Protein 7BVT (pdb70)

Nearest PDB structures (foldseek):
  7bvt-assembly1_A  TM=1.003E+00  e=7.929E-74  Arthrobacter globiformis
  8art-assembly2_B  TM=7.855E-01  e=9.932E-25  Streptomyces scabiei
  7x0n-assembly1_A  TM=8.125E-01  e=4.032E-22  Acetivibrio thermocellus
  6wpm-assembly1_A  TM=8.152E-01  e=4.192E-21  Synechococcus sp.
  8xbc-assembly1_A  TM=7.154E-01  e=7.744E-17  Vibrio sp. EA2

Secondary structure (DSSP, 8-state):
-PEEEEEEE---HHHHHHHHHHHHHHHHT-SSEEEEEEE--GGGHHHHHHHHHHHT---SEEEEEGGGHHHHHHHSPBPP-BTTB-HHHHHHB-HHHHHHTEETTEE--EES-BEEEEEEEEHHHHHHTT--TT----BHHHHHHHHHHHHHHHSS-SSB-----TTTSHHHHHHHHHHHHHTT--SB-TTSSSB---SHHHHHHHHHHHHHHHTTSS-TT-TTTTTTT-SSEEEEETHHHHHHHHS-SS-EEEEPPPB-TTS---EEEE-EEEEEB---HHHHHHHHHHHHHHTSHHHHHHHHHHHTPBPSBHHHHT-HHHHHHHHHH-GGGHHHHHGGGGEE-----TTHHHHHHHHHHHHHHHHTTSS-HHHHHHHHHHHHHHHHHH-

Organism: Arthrobacter globiformis (NCBI:txid1665)

Foldseek 3Di:
DADEAEEEEADDDLLVVLVVVLLVVVCVVDRHYRYHYDHDHLVCQVVVLLVCLVVVNHGQKYKHKLQCLLVSCVSFPFDALVVQFDPVLLVQFQPLQQVLCQDPNGNQKGFLFKKWKWKKFFLVLLVQLVHHSVDQAQALVSQLVSLLSSCVRPVFQAEEAQQACPPQLCSNLQSLVQQLVQLVWDQADPVNQFGGLLDVSNLVSLVSLLVSCVSVNHPHPDPCCRVQVRYTMYIDMLLVLVVQVVPNPHDMAIAQHHGHPNGHGEIEMIHIIMGGRDDPPSSNSSVSVSVSVCSDLVNQLVSCLSNVTARRGNCQLPDPVSQVSCVVPRVRSNNRSVNSNRYHYDHNHNLVSQLSSLLSVLSSCSSVVNDPSNVSSVSSRVSNNCSSNVD

Structure (mmCIF, N/CA/C/O backbone):
data_7BVT
#
_entry.id   7BVT
#
_cell.length_a   92.077
_cell.length_b   92.077
_cell.length_c   161.584
_cell.angle_alpha   90.000
_cell.angle_beta   90.000
_cell.angle_gamma   120.000
#
_symmetry.space_group_name_H-M   'P 61 2 2'
#
loop_
_entity.id
_entity.type
_entity.pdbx_description
1 polymer 'Hypothetical sugar ABC-transporter sugar binding protein'
2 branched alpha-D-glucopyranose-(1-6)-alpha-D-glucopyranose-(1-4)-alpha-D-glucopyranose
3 water water
#
loop_
_atom_site.group_PDB
_atom_site.id
_atom_site.type_symbol
_atom_site.label_atom_id
_atom_site.label_alt_id
_atom_site.label_comp_id
_atom_site.label_asym_id
_atom_site.label_entity_id
_atom_site.label_seq_id
_atom_site.pdbx_PDB_ins_code
_atom_site.Cartn_x
_atom_site.Cartn_y
_atom_site.Cartn_z
_atom_site.occupancy
_atom_site.B_iso_or_equiv
_atom_site.auth_seq_id
_atom_site.auth_comp_id
_atom_site.auth_asym_id
_atom_site.auth_atom_id
_atom_site.pdbx_PDB_model_num
ATOM 1 N N . GLY A 1 26 ? -28.797 10.928 -4.993 1.00 59.64 31 GLY A N 1
ATOM 2 C CA . GLY A 1 26 ? -28.188 12.014 -4.138 1.00 58.06 31 GLY A CA 1
ATOM 3 C C . GLY A 1 26 ? -26.699 12.191 -4.430 1.00 48.81 31 GLY A C 1
ATOM 4 O O . GLY A 1 26 ? -26.106 11.415 -5.178 1.00 50.02 31 GLY A O 1
ATOM 5 N N . PRO A 1 27 ? -26.051 13.253 -3.917 1.00 45.15 32 PRO A N 1
ATOM 6 C CA . PRO A 1 27 ? -24.642 13.519 -4.251 1.00 42.04 32 PRO A CA 1
ATOM 7 C C . PRO A 1 27 ? -23.618 12.524 -3.685 1.00 37.85 32 PRO A C 1
ATOM 8 O O . PRO A 1 27 ? -23.895 11.802 -2.748 1.00 37.82 32 PRO A O 1
ATOM 12 N N . VAL A 1 28 ? -22.425 12.493 -4.273 1.00 31.19 33 VAL A N 1
ATOM 13 C 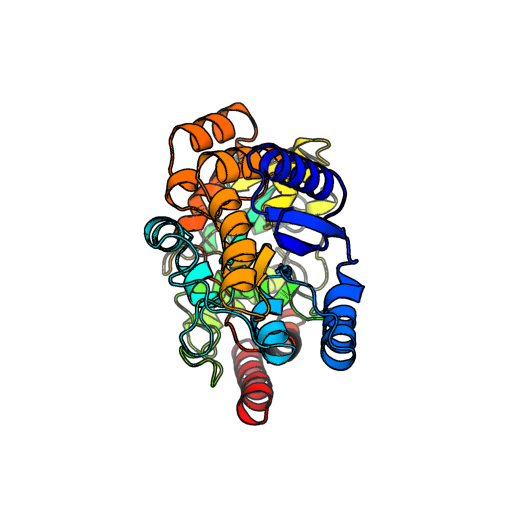CA . VAL A 1 28 ? -21.267 11.797 -3.650 1.00 28.03 33 VAL A CA 1
ATOM 14 C C . VAL A 1 28 ? -20.876 12.619 -2.411 1.00 30.71 33 VAL A C 1
ATOM 15 O O . VAL A 1 28 ? -20.655 13.855 -2.565 1.00 28.23 33 VAL A O 1
ATOM 19 N N . GLU A 1 29 ? -20.818 11.986 -1.244 1.00 27.14 34 GLU A N 1
ATOM 20 C CA . GLU A 1 29 ? -20.483 12.662 0.033 1.00 30.24 34 GLU A CA 1
ATOM 21 C C . GLU A 1 29 ? -18.966 12.674 0.166 1.00 28.39 34 GLU A C 1
ATOM 22 O O . GLU A 1 29 ? -18.356 11.619 0.018 1.00 27.99 34 GLU A O 1
ATOM 28 N N . VAL A 1 30 ? -18.391 13.848 0.370 1.00 25.58 35 VAL A N 1
ATOM 29 C CA . VAL A 1 30 ? -16.929 14.052 0.445 1.00 22.19 35 VAL A CA 1
ATOM 30 C C . VAL A 1 30 ? -16.666 14.791 1.754 1.00 20.43 35 VAL A C 1
ATOM 31 O O . VAL A 1 30 ? -17.213 15.877 1.987 1.00 23.52 35 VAL A O 1
ATOM 35 N N . THR A 1 31 ? -15.831 14.203 2.563 1.00 19.40 36 THR A N 1
ATOM 36 C CA . THR A 1 31 ? -15.440 14.820 3.834 1.00 20.60 36 THR A CA 1
ATOM 37 C C . THR A 1 31 ? -14.125 15.596 3.681 1.00 20.65 36 THR A C 1
ATOM 38 O O . THR A 1 31 ? -13.218 15.102 3.008 1.00 20.87 36 THR A O 1
ATOM 42 N N . VAL A 1 32 ? -14.048 16.736 4.333 1.00 19.20 37 VAL A N 1
ATOM 43 C CA . VAL A 1 32 ? -12.840 17.612 4.350 1.00 18.83 37 VAL A CA 1
ATOM 44 C C . VAL A 1 32 ? -12.501 17.870 5.800 1.00 19.42 37 VAL A C 1
ATOM 45 O O . VAL A 1 32 ? -13.389 18.358 6.493 1.00 20.28 37 VAL A O 1
ATOM 49 N N . TRP A 1 33 ? -11.295 17.564 6.212 1.00 17.53 38 TRP A N 1
ATOM 50 C CA . TRP A 1 33 ? -10.780 18.000 7.520 1.00 18.36 38 TRP A CA 1
ATOM 51 C C . TRP A 1 33 ? -9.757 19.111 7.307 1.00 21.89 38 TRP A C 1
ATOM 52 O O . TRP A 1 33 ? -8.898 18.976 6.414 1.00 20.05 38 TRP A O 1
ATOM 63 N N . HIS A 1 34 ? -9.838 20.154 8.118 1.00 20.06 39 HIS A N 1
ATOM 64 C CA . HIS A 1 34 ? -8.930 21.312 8.024 1.00 18.17 39 HIS A CA 1
ATOM 65 C C . HIS A 1 34 ? -8.712 21.801 9.445 1.00 22.54 39 HIS A C 1
ATOM 66 O O . HIS A 1 34 ? -9.437 21.291 10.311 1.00 21.91 39 HIS A O 1
ATOM 73 N N . TYR A 1 35 ? -7.804 22.737 9.640 1.00 20.39 40 TYR A N 1
ATOM 74 C CA . TYR A 1 35 ? -7.507 23.258 11.007 1.00 20.96 40 TYR A CA 1
ATOM 75 C C . TYR A 1 35 ? -7.836 24.746 11.093 1.00 22.48 40 TYR A C 1
ATOM 76 O O . TYR A 1 35 ? -7.442 25.365 12.097 1.00 24.19 40 TYR A O 1
ATOM 85 N N . TRP A 1 36 ? -8.494 25.332 10.109 1.00 20.54 41 TRP A N 1
ATOM 86 C CA . TRP A 1 36 ? -8.806 26.781 10.145 1.00 21.06 41 TRP A CA 1
ATOM 87 C C . TRP A 1 36 ? -9.780 27.094 11.300 1.00 25.67 41 TRP A C 1
ATOM 88 O O . TRP A 1 36 ? -10.742 26.306 11.535 1.00 24.44 41 TRP A O 1
ATOM 99 N N . ASP A 1 37 ? -9.569 28.278 11.867 1.00 27.60 42 ASP A N 1
ATOM 100 C CA . ASP A 1 37 ? -10.448 28.916 12.868 1.00 32.12 42 ASP A CA 1
ATOM 101 C C . ASP A 1 37 ? -10.867 30.289 12.364 1.00 29.16 42 ASP A C 1
ATOM 102 O O . ASP A 1 37 ? -10.331 30.802 11.366 1.00 28.77 42 ASP A O 1
ATOM 107 N N . GLY A 1 38 ? -11.773 30.915 13.099 1.00 32.37 43 GLY A N 1
ATOM 108 C CA . GLY A 1 38 ? -11.979 32.362 12.942 1.00 31.19 43 GLY A CA 1
ATOM 109 C C . GLY A 1 38 ? -12.460 32.705 11.560 1.00 27.37 43 GLY A C 1
ATOM 110 O O . GLY A 1 38 ? -13.286 31.962 11.041 1.00 29.47 43 GLY A O 1
ATOM 111 N N . THR A 1 39 ? -11.986 33.838 11.054 1.00 29.38 44 THR A N 1
ATOM 112 C CA . THR A 1 39 ? -12.237 34.412 9.709 1.00 30.99 44 THR A CA 1
ATOM 113 C C . THR A 1 39 ? -11.996 33.337 8.649 1.00 26.58 44 THR A C 1
ATOM 114 O O . THR A 1 39 ? -12.813 33.207 7.716 1.00 26.05 44 THR A O 1
ATOM 118 N N . ASN A 1 40 ? -10.871 32.636 8.766 1.00 25.72 45 ASN A N 1
ATOM 119 C CA . ASN A 1 40 ? -10.438 31.640 7.751 1.00 23.08 45 ASN A CA 1
ATOM 120 C C . ASN A 1 40 ? -11.483 30.511 7.685 1.00 23.89 45 ASN A C 1
ATOM 121 O O . ASN A 1 40 ? -11.882 30.129 6.558 1.00 22.90 45 ASN A O 1
ATOM 126 N N . ALA A 1 41 ? -11.944 29.997 8.817 1.00 22.17 46 ALA A N 1
ATOM 127 C CA . ALA A 1 41 ? -12.924 28.908 8.857 1.00 22.91 46 ALA A CA 1
ATOM 128 C C . ALA A 1 41 ? -14.274 29.444 8.361 1.00 23.86 46 ALA A C 1
ATOM 129 O O . ALA A 1 41 ? -14.954 28.742 7.574 1.00 22.66 46 ALA A O 1
ATOM 131 N N . ASP A 1 42 ? -14.661 30.659 8.748 1.00 24.58 47 ASP A N 1
ATOM 132 C CA . ASP A 1 42 ? -15.915 31.260 8.209 1.00 25.07 47 ASP A CA 1
ATOM 133 C C . ASP A 1 42 ? -15.826 31.394 6.688 1.00 24.08 47 ASP A C 1
ATOM 134 O O . ASP A 1 42 ? -16.819 31.099 5.973 1.00 25.27 47 ASP A O 1
ATOM 139 N N . ALA A 1 43 ? -14.701 31.862 6.175 1.00 23.77 48 ALA A N 1
ATOM 140 C CA . ALA A 1 43 ? -14.516 32.028 4.715 1.00 21.84 48 ALA A CA 1
ATOM 141 C C . ALA A 1 43 ? -14.641 30.653 4.038 1.00 21.14 48 ALA A C 1
ATOM 142 O O . ALA A 1 43 ? -15.225 30.570 2.935 1.00 20.80 48 ALA A O 1
ATOM 144 N N . PHE A 1 44 ? -13.990 29.654 4.604 1.00 19.14 49 PHE A N 1
ATOM 145 C CA . PHE A 1 44 ? -13.971 28.317 3.989 1.00 19.57 49 PHE A CA 1
ATOM 146 C C . PHE A 1 44 ? -15.372 27.721 4.006 1.00 21.58 49 PHE A C 1
ATOM 147 O O . PHE A 1 44 ? -15.800 27.185 3.007 1.00 18.90 49 PHE A O 1
ATOM 155 N N . ASP A 1 45 ? -16.061 27.815 5.147 1.00 21.46 50 ASP A N 1
ATOM 156 C CA . ASP A 1 45 ? -17.456 27.322 5.233 1.00 22.81 50 ASP A CA 1
ATOM 157 C C . ASP A 1 45 ? -18.325 28.032 4.204 1.00 22.08 50 ASP A C 1
ATOM 158 O O . ASP A 1 45 ? -19.160 27.336 3.634 1.00 21.45 50 ASP A O 1
ATOM 163 N N . ALA A 1 46 ? -18.154 29.328 3.951 1.00 21.27 51 ALA A N 1
ATOM 164 C CA . ALA A 1 46 ? -18.985 30.067 2.970 1.00 24.96 51 ALA A CA 1
ATOM 165 C C . ALA A 1 46 ? -18.708 29.517 1.562 1.00 26.16 51 ALA A C 1
ATOM 166 O O . ALA A 1 46 ? -19.640 29.338 0.777 1.00 24.04 51 ALA A O 1
ATOM 168 N N . MET A 1 47 ? -17.444 29.197 1.283 1.00 22.18 52 MET A N 1
ATOM 169 C CA . MET A 1 47 ? -17.064 28.640 -0.046 1.00 21.05 52 MET A CA 1
ATOM 170 C C . MET A 1 47 ? -17.624 27.235 -0.206 1.00 19.88 52 MET A C 1
ATOM 171 O O . MET A 1 47 ? -18.031 26.884 -1.333 1.00 21.17 52 MET A O 1
ATOM 176 N N . VAL A 1 48 ? -17.600 26.434 0.855 1.00 20.21 53 VAL A N 1
ATOM 177 C CA . VAL A 1 48 ? -18.220 25.086 0.852 1.00 20.90 53 VAL A CA 1
ATOM 178 C C . VAL A 1 48 ? -19.710 25.297 0.552 1.00 21.93 53 VAL A C 1
ATOM 179 O O . VAL A 1 48 ? -20.258 24.571 -0.319 1.00 21.74 53 VAL A O 1
ATOM 183 N N . ASP A 1 49 ? -20.350 26.249 1.232 1.00 24.00 54 ASP A N 1
ATOM 184 C CA . ASP A 1 49 ? -21.804 26.496 0.987 1.00 27.51 54 ASP A CA 1
ATOM 185 C C . ASP A 1 49 ? -22.035 26.790 -0.479 1.00 21.33 54 ASP A C 1
ATOM 186 O O . ASP A 1 49 ? -23.001 26.196 -1.091 1.00 25.46 54 ASP A O 1
ATOM 191 N N . THR A 1 50 ? -21.220 27.689 -1.036 1.00 19.51 55 THR A N 1
ATOM 192 C CA . THR A 1 50 ? -21.290 28.142 -2.423 1.00 21.25 55 THR A CA 1
ATOM 193 C C . THR A 1 50 ? -21.165 26.915 -3.329 1.00 24.55 55 THR A C 1
ATOM 194 O O . THR A 1 50 ? -22.018 26.723 -4.223 1.00 22.75 55 THR A O 1
ATOM 198 N N . TYR A 1 51 ? -20.107 26.120 -3.169 1.00 19.50 56 TYR A N 1
ATOM 199 C CA . TYR A 1 51 ? -19.934 24.901 -3.999 1.00 19.87 56 TYR A CA 1
ATOM 200 C C . TYR A 1 51 ? -21.126 23.950 -3.878 1.00 20.39 56 TYR A C 1
ATOM 201 O O . TYR A 1 51 ? -21.589 23.453 -4.924 1.00 21.65 56 TYR A O 1
ATOM 210 N N . ASN A 1 52 ? -21.539 23.668 -2.646 1.00 20.07 57 ASN A N 1
ATOM 211 C CA . ASN A 1 52 ? -22.658 22.730 -2.352 1.00 22.78 57 ASN A CA 1
ATOM 212 C C . ASN A 1 52 ? -23.919 23.229 -3.050 1.00 24.93 57 ASN A C 1
ATOM 213 O O . ASN A 1 52 ? -24.661 22.389 -3.548 1.00 26.05 57 ASN A O 1
ATOM 218 N N . ALA A 1 53 ? -24.124 24.535 -3.138 1.00 24.81 58 ALA A N 1
ATOM 219 C CA . ALA A 1 53 ? -25.416 25.024 -3.675 1.00 28.14 58 ALA A CA 1
ATOM 220 C C . ALA A 1 53 ? -25.330 25.165 -5.193 1.00 28.29 58 ALA A C 1
ATOM 221 O O . ALA A 1 53 ? -26.384 25.326 -5.833 1.00 30.60 58 ALA A O 1
ATOM 223 N N . SER A 1 54 ? -24.151 24.966 -5.790 1.00 22.89 59 SER A N 1
ATOM 224 C CA . SER A 1 54 ? -23.850 25.274 -7.202 1.00 22.48 59 SER A CA 1
ATOM 225 C C . SER A 1 54 ? -23.999 24.011 -8.062 1.00 20.23 59 SER A C 1
ATOM 226 O O . SER A 1 54 ? -23.865 24.091 -9.288 1.00 19.47 59 SER A O 1
ATOM 229 N N . GLN A 1 55 ? -24.233 22.874 -7.427 1.00 19.18 60 GLN A N 1
ATOM 230 C CA . GLN A 1 55 ? -24.364 21.615 -8.200 1.00 21.46 60 GLN A CA 1
ATOM 231 C C . GLN A 1 55 ? -24.917 20.552 -7.255 1.00 21.99 60 GLN A C 1
ATOM 232 O O . GLN A 1 55 ? -24.964 20.805 -6.058 1.00 23.23 60 GLN A O 1
ATOM 238 N N . SER A 1 56 ? -25.293 19.397 -7.812 1.00 23.71 61 SER A N 1
ATOM 239 C CA . SER A 1 56 ? -25.941 18.305 -7.048 1.00 25.96 61 SER A CA 1
ATOM 240 C C . SER A 1 56 ? -25.204 16.977 -7.188 1.00 27.24 61 SER A C 1
ATOM 241 O O . SER A 1 56 ? -25.786 15.964 -6.774 1.00 30.19 61 SER A O 1
ATOM 244 N N . ASP A 1 57 ? -23.966 16.961 -7.668 1.00 22.98 62 ASP A N 1
ATOM 245 C CA . ASP A 1 57 ? -23.163 15.725 -7.877 1.00 24.61 62 ASP A CA 1
ATOM 246 C C . ASP A 1 57 ? -22.261 15.427 -6.694 1.00 29.44 62 ASP A C 1
ATOM 247 O O . ASP A 1 57 ? -21.983 14.229 -6.475 1.00 27.62 62 ASP A O 1
ATOM 252 N N . VAL A 1 58 ? -21.828 16.462 -5.960 1.00 22.84 63 VAL A N 1
ATOM 253 C CA . VAL A 1 58 ? -20.909 16.330 -4.803 1.00 23.45 63 VAL A CA 1
ATOM 254 C C . VAL A 1 58 ? -21.472 17.166 -3.666 1.00 23.20 63 VAL A C 1
ATOM 255 O O . VAL A 1 58 ? -21.878 18.312 -3.914 1.00 23.56 63 VAL A O 1
ATOM 259 N N . ARG A 1 59 ? -21.410 16.637 -2.438 1.00 24.13 64 ARG A N 1
ATOM 260 C CA . ARG A 1 59 ? -21.709 17.405 -1.213 1.00 25.40 64 ARG A CA 1
ATOM 261 C C . ARG A 1 59 ? -20.478 17.313 -0.309 1.00 22.39 64 ARG A C 1
ATOM 262 O O . ARG A 1 59 ? -20.081 16.169 0.053 1.00 23.07 64 ARG A O 1
ATOM 270 N N . ILE A 1 60 ? -19.916 18.485 -0.006 1.00 22.31 65 ILE A N 1
ATOM 271 C CA . ILE A 1 60 ? -18.722 18.632 0.858 1.00 21.80 65 ILE A CA 1
ATOM 272 C C . ILE A 1 60 ? -19.217 18.811 2.292 1.00 20.78 65 ILE A C 1
ATOM 273 O O . ILE A 1 60 ? -20.071 19.702 2.526 1.00 23.00 65 ILE A O 1
ATOM 278 N N . SER A 1 61 ? -18.683 18.000 3.181 1.00 22.53 66 SER A N 1
ATOM 279 C CA . SER A 1 61 ? -18.859 18.112 4.641 1.00 24.98 66 SER A CA 1
ATOM 280 C C . SER A 1 61 ? -17.499 18.422 5.232 1.00 21.42 66 SER A C 1
ATOM 281 O O . SER A 1 61 ? -16.693 17.523 5.303 1.00 21.46 66 SER A O 1
ATOM 284 N N . ALA A 1 62 ? -17.346 19.645 5.691 1.00 22.64 67 ALA A N 1
ATOM 285 C CA . ALA A 1 62 ? -16.076 20.145 6.238 1.00 21.73 67 ALA A CA 1
ATOM 286 C C . ALA A 1 62 ? -16.155 20.060 7.750 1.00 26.09 67 ALA A C 1
ATOM 287 O O . ALA A 1 62 ? -17.240 20.428 8.269 1.00 25.41 67 ALA A O 1
ATOM 289 N N . SER A 1 63 ? -15.069 19.655 8.393 1.00 22.77 68 SER A N 1
ATOM 290 C CA . SER A 1 63 ? -14.888 19.672 9.875 1.00 24.57 68 SER A CA 1
ATOM 291 C C . SER A 1 63 ? -13.544 20.293 10.247 1.00 25.58 68 SER A C 1
ATOM 292 O O . SER A 1 63 ? -12.504 19.982 9.609 1.00 21.92 68 SER A O 1
ATOM 295 N N . ASN A 1 64 ? -13.541 21.080 11.305 1.00 23.55 69 ASN A N 1
ATOM 296 C CA . ASN A 1 64 ? -12.300 21.551 11.950 1.00 23.24 69 ASN A CA 1
ATOM 297 C C . ASN A 1 64 ? -11.730 20.436 12.811 1.00 23.87 69 ASN A C 1
ATOM 298 O O . ASN A 1 64 ? -12.486 19.764 13.536 1.00 27.38 69 ASN A O 1
ATOM 303 N N . VAL A 1 65 ? -10.436 20.214 12.709 1.00 24.36 70 VAL A N 1
ATOM 304 C CA . VAL A 1 65 ? -9.621 19.392 13.616 1.00 23.63 70 VAL A CA 1
ATOM 305 C C . VAL A 1 65 ? -8.512 20.312 14.102 1.00 24.85 70 VAL A C 1
ATOM 306 O O . VAL A 1 65 ? -7.827 20.924 13.275 1.00 24.74 70 VAL A O 1
ATOM 310 N N . PRO A 1 66 ? -8.308 20.490 15.436 1.00 27.45 71 PRO A N 1
ATOM 311 C CA . PRO A 1 66 ? -7.236 21.340 15.938 1.00 28.12 71 PRO A CA 1
ATOM 312 C C . PRO A 1 66 ? -5.862 20.995 15.345 1.00 25.45 71 PRO A C 1
ATOM 313 O O . PRO A 1 66 ? -5.519 19.844 15.157 1.00 25.67 71 PRO A O 1
ATOM 317 N N . ASN A 1 67 ? -5.131 22.049 15.028 1.00 27.46 72 ASN A N 1
ATOM 318 C CA . ASN A 1 67 ? -3.802 21.985 14.382 1.00 30.09 72 ASN A CA 1
ATOM 319 C C . ASN A 1 67 ? -2.972 20.955 15.145 1.00 25.85 72 ASN A C 1
ATOM 320 O O . ASN A 1 67 ? -2.408 20.032 14.518 1.00 25.80 72 ASN A O 1
ATOM 325 N N . SER A 1 68 ? -2.912 21.082 16.483 1.00 29.28 73 SER A N 1
ATOM 326 C CA . SER A 1 68 ? -2.029 20.241 17.321 1.00 29.22 73 SER A CA 1
ATOM 327 C C . SER A 1 68 ? -2.473 18.777 17.351 1.00 28.20 73 SER A C 1
ATOM 328 O O . SER A 1 68 ? -1.608 17.949 17.678 1.00 31.19 73 SER A O 1
ATOM 331 N N . ASP A 1 69 ? -3.730 18.474 17.028 1.00 28.76 74 ASP A N 1
ATOM 332 C CA . ASP A 1 69 ? -4.318 17.106 17.089 1.00 30.09 74 ASP A CA 1
ATOM 333 C C . ASP A 1 69 ? -4.360 16.450 15.695 1.00 29.46 74 ASP A C 1
ATOM 334 O O . ASP A 1 69 ? -4.753 15.319 15.588 1.00 27.94 74 ASP A O 1
ATOM 339 N N . PHE A 1 70 ? -4.004 17.166 14.642 1.00 24.25 75 PHE A N 1
ATOM 340 C CA . PHE A 1 70 ? -4.432 16.785 13.261 1.00 21.72 75 PHE A CA 1
ATOM 341 C C . PHE A 1 70 ? -3.700 15.523 12.796 1.00 21.15 75 PHE A C 1
ATOM 342 O O . PHE A 1 70 ? -4.331 14.572 12.292 1.00 20.25 75 PHE A O 1
ATOM 350 N N . LEU A 1 71 ? -2.377 15.460 12.895 1.00 20.70 76 LEU A N 1
ATOM 351 C CA . LEU A 1 71 ? -1.623 14.286 12.438 1.00 20.53 76 LEU A CA 1
ATOM 352 C C . LEU A 1 71 ? -2.016 13.076 13.285 1.00 22.08 76 LEU A C 1
ATOM 353 O O . LEU A 1 71 ? -2.139 11.970 12.745 1.00 21.80 76 LEU A O 1
ATOM 358 N N . THR A 1 72 ? -2.140 13.272 14.586 1.00 21.73 77 THR A N 1
ATOM 359 C CA . THR A 1 72 ? -2.475 12.113 15.445 1.00 22.57 77 THR A CA 1
ATOM 360 C C . THR A 1 72 ? -3.875 11.583 15.082 1.00 22.58 77 THR A C 1
ATOM 361 O O . THR A 1 72 ? -4.058 10.385 15.024 1.00 24.22 77 THR A O 1
ATOM 365 N N . LYS A 1 73 ? -4.805 12.440 14.721 1.00 21.23 78 LYS A N 1
ATOM 366 C CA . LYS A 1 73 ? -6.125 11.982 14.242 1.00 21.09 78 LYS A CA 1
ATOM 367 C C . LYS A 1 73 ? -5.972 11.189 12.932 1.00 22.26 78 LYS A C 1
ATOM 368 O O . LYS A 1 73 ? -6.631 10.135 12.743 1.00 22.66 78 LYS A O 1
ATOM 374 N N . LEU A 1 74 ? -5.170 11.685 11.998 1.00 18.80 79 LEU A N 1
ATOM 375 C CA . LEU A 1 74 ? -4.994 10.916 10.746 1.00 19.21 79 LEU A CA 1
ATOM 376 C C . LEU A 1 74 ? -4.365 9.543 10.993 1.00 18.92 79 LEU A C 1
ATOM 377 O O . LEU A 1 74 ? -4.822 8.586 10.353 1.00 19.41 79 LEU A O 1
ATOM 382 N N . ARG A 1 75 ? -3.368 9.403 11.892 1.00 19.12 80 ARG A N 1
ATOM 383 C CA . ARG A 1 75 ? -2.753 8.105 12.171 1.00 18.59 80 ARG A CA 1
ATOM 384 C C . ARG A 1 75 ? -3.816 7.144 12.725 1.00 21.22 80 ARG A C 1
ATOM 385 O O . ARG A 1 75 ? -3.845 5.999 12.329 1.00 23.20 80 ARG A O 1
ATOM 393 N N . ALA A 1 76 ? -4.637 7.608 13.670 1.00 21.51 81 ALA A N 1
ATOM 394 C CA . ALA A 1 76 ? -5.692 6.755 14.264 1.00 20.82 81 ALA A CA 1
ATOM 395 C C . ALA A 1 76 ? -6.711 6.352 13.175 1.00 20.94 81 ALA A C 1
ATOM 396 O O . ALA A 1 76 ? -7.129 5.172 13.078 1.00 21.36 81 ALA A O 1
ATOM 398 N N . SER A 1 77 ? -7.068 7.302 12.327 1.00 21.81 82 SER A N 1
ATOM 399 C CA . SER A 1 77 ? -8.065 7.128 11.254 1.00 21.48 82 SER A CA 1
ATOM 400 C C . SER A 1 77 ? -7.532 6.128 10.203 1.00 23.71 82 SER A C 1
ATOM 401 O O . SER A 1 77 ? -8.351 5.385 9.601 1.00 21.53 82 SER A O 1
ATOM 404 N N . ALA A 1 78 ? -6.219 6.122 9.919 1.00 21.45 83 ALA A N 1
ATOM 405 C CA . ALA A 1 78 ? -5.642 5.097 9.004 1.00 23.15 83 ALA A CA 1
ATOM 406 C C . ALA A 1 78 ? -5.924 3.719 9.649 1.00 24.45 83 ALA A C 1
ATOM 407 O O . ALA A 1 78 ? -6.368 2.819 8.950 1.00 26.20 83 ALA A O 1
ATOM 409 N N . THR A 1 79 ? -5.611 3.534 10.927 1.00 23.27 84 THR A N 1
ATOM 410 C CA . THR A 1 79 ? -5.798 2.232 11.636 1.00 24.17 84 THR A CA 1
ATOM 411 C C . THR A 1 79 ? -7.289 1.863 11.640 1.00 23.37 84 THR A C 1
ATOM 412 O O . THR A 1 79 ? -7.625 0.716 11.325 1.00 26.92 84 THR A O 1
ATOM 416 N N . SER A 1 80 ? -8.186 2.782 11.943 1.00 22.27 85 SER A N 1
ATOM 417 C CA . SER A 1 80 ? -9.650 2.502 11.965 1.00 20.33 85 SER A CA 1
ATOM 418 C C . SER A 1 80 ? -10.334 2.497 10.598 1.00 24.92 85 SER A C 1
ATOM 419 O O . SER A 1 80 ? -11.537 2.231 10.565 1.00 23.67 85 SER A O 1
ATOM 422 N N . ASP A 1 81 ? -9.592 2.747 9.502 1.00 22.84 86 ASP A N 1
ATOM 423 C CA . ASP A 1 81 ? -10.152 2.881 8.134 1.00 24.19 86 ASP A CA 1
ATOM 424 C C . ASP A 1 81 ? -11.271 3.927 8.102 1.00 24.17 86 ASP A C 1
ATOM 425 O O . ASP A 1 81 ? -12.305 3.665 7.495 1.00 24.13 86 ASP A O 1
ATOM 430 N N . THR A 1 82 ? -11.069 5.117 8.718 1.00 22.18 87 THR A N 1
ATOM 431 C CA . THR A 1 82 ? -12.022 6.251 8.703 1.00 21.41 87 THR A CA 1
ATOM 432 C C . THR A 1 82 ? -11.305 7.554 8.327 1.00 22.96 87 THR A C 1
ATOM 433 O O . THR A 1 82 ? -11.705 8.635 8.778 1.00 22.92 87 THR A O 1
ATOM 437 N N . LEU A 1 83 ? -10.350 7.438 7.414 1.00 23.82 88 LEU A N 1
ATOM 438 C CA . LEU A 1 83 ? -9.682 8.640 6.893 1.00 22.07 88 LEU A CA 1
ATOM 439 C C . LEU A 1 83 ? -10.718 9.497 6.197 1.00 21.31 88 LEU A C 1
ATOM 440 O O . LEU A 1 83 ? -11.680 8.995 5.622 1.00 21.49 88 LEU A O 1
ATOM 445 N N . PRO A 1 84 ? -10.509 10.817 6.158 1.00 19.36 89 PRO A N 1
ATOM 446 C CA . PRO A 1 84 ? -11.368 11.748 5.452 1.00 19.69 89 PRO A CA 1
ATOM 447 C C . PRO A 1 84 ? -11.053 11.585 3.957 1.00 18.99 89 PRO A C 1
ATOM 448 O O . PRO A 1 84 ? -10.120 10.933 3.614 1.00 20.22 89 PRO A O 1
ATOM 452 N N . ASP A 1 85 ? -11.870 12.167 3.139 1.00 19.02 90 ASP A N 1
ATOM 453 C CA . ASP A 1 85 ? -11.619 12.130 1.678 1.00 20.11 90 ASP A CA 1
ATOM 454 C C . ASP A 1 85 ? -10.553 13.176 1.341 1.00 18.77 90 ASP A C 1
ATO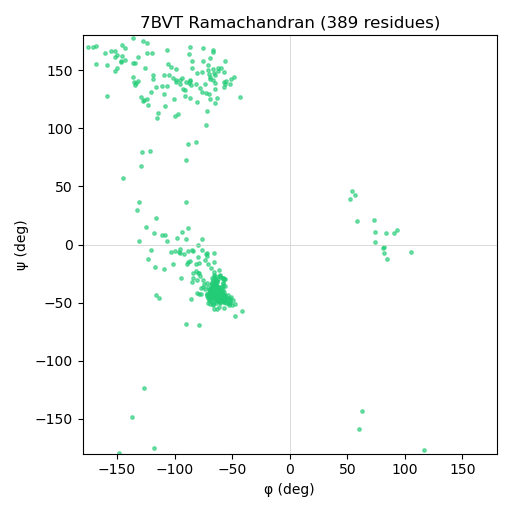M 455 O O . ASP A 1 85 ? -9.682 12.882 0.551 1.00 18.28 90 ASP A O 1
ATOM 460 N N . ILE A 1 86 ? -10.653 14.356 1.927 1.00 16.90 91 ILE A N 1
ATOM 461 C CA . ILE A 1 86 ? -9.675 15.466 1.777 1.00 16.48 91 ILE A CA 1
ATOM 462 C C . ILE A 1 86 ? -9.109 15.813 3.158 1.00 18.54 91 ILE A C 1
ATOM 463 O O . ILE A 1 86 ? -9.879 16.125 4.108 1.00 18.56 91 ILE A O 1
ATOM 468 N N . ALA A 1 87 ? -7.798 15.913 3.265 1.00 16.86 92 ALA A N 1
ATOM 469 C CA . ALA A 1 87 ? -7.144 16.588 4.406 1.00 17.35 92 ALA A CA 1
ATOM 470 C C . ALA A 1 87 ? -6.494 17.890 3.939 1.00 16.80 92 ALA A C 1
ATOM 471 O O . ALA A 1 87 ? -5.846 17.898 2.889 1.00 17.91 92 ALA A O 1
ATOM 473 N N . ILE A 1 88 ? -6.640 18.953 4.689 1.00 17.22 93 ILE A N 1
ATOM 474 C CA . ILE A 1 88 ? -5.941 20.222 4.397 1.00 16.50 93 ILE A CA 1
ATOM 475 C C . ILE A 1 88 ? -4.970 20.458 5.551 1.00 18.93 93 ILE A C 1
ATOM 476 O O . ILE A 1 88 ? -5.413 20.708 6.683 1.00 20.09 93 ILE A O 1
ATOM 481 N N . GLY A 1 89 ? -3.672 20.388 5.258 1.00 19.33 94 GLY A N 1
ATOM 482 C CA . GLY A 1 89 ? -2.613 20.406 6.269 1.00 18.39 94 GLY A CA 1
ATOM 483 C C . GLY A 1 89 ? -1.566 21.445 5.994 1.00 17.70 94 GLY A C 1
ATOM 484 O O . GLY A 1 89 ? -1.567 22.050 4.933 1.00 17.89 94 GLY A O 1
ATOM 485 N N . ASP A 1 90 ? -0.635 21.598 6.909 1.00 18.83 95 ASP A N 1
ATOM 486 C CA . ASP A 1 90 ? 0.526 22.476 6.706 1.00 19.65 95 ASP A CA 1
ATOM 487 C C . ASP A 1 90 ? 1.408 21.892 5.606 1.00 17.60 95 ASP A C 1
ATOM 488 O O . ASP A 1 90 ? 1.470 20.659 5.441 1.00 17.64 95 ASP A O 1
ATOM 493 N N . LEU A 1 91 ? 2.126 22.766 4.893 1.00 18.50 96 LEU A N 1
ATOM 494 C CA . LEU A 1 91 ? 3.126 22.348 3.869 1.00 18.61 96 LEU A CA 1
ATOM 495 C C . LEU A 1 91 ? 3.955 21.166 4.352 1.00 17.31 96 LEU A C 1
ATOM 496 O O . LEU A 1 91 ? 4.030 20.127 3.654 1.00 17.32 96 LEU A O 1
ATOM 501 N N . VAL A 1 92 ? 4.621 21.319 5.475 1.00 19.97 97 VAL A N 1
ATOM 502 C CA . VAL A 1 92 ? 5.653 20.326 5.887 1.00 21.48 97 VAL A CA 1
ATOM 503 C C . VAL A 1 92 ? 4.965 19.034 6.351 1.00 18.64 97 VAL A C 1
ATOM 504 O O . VAL A 1 92 ? 5.673 18.049 6.564 1.00 22.92 97 VAL A O 1
ATOM 508 N N . TRP A 1 93 ? 3.639 19.017 6.491 1.00 17.11 98 TRP A N 1
ATOM 509 C CA . TRP A 1 93 ? 2.944 17.753 6.848 1.00 18.18 98 TRP A CA 1
ATOM 510 C C . TRP A 1 93 ? 2.795 16.837 5.646 1.00 18.35 98 TRP A C 1
ATOM 511 O O . TRP A 1 93 ? 2.606 15.628 5.858 1.00 20.43 98 TRP A O 1
ATOM 522 N N . VAL A 1 94 ? 2.748 17.373 4.443 1.00 16.16 99 VAL A N 1
ATOM 523 C CA . VAL A 1 94 ? 2.358 16.548 3.257 1.00 17.49 99 VAL A CA 1
ATOM 524 C C . VAL A 1 94 ? 3.161 15.266 3.211 1.00 16.65 99 VAL A C 1
ATOM 525 O O . VAL A 1 94 ? 2.597 14.190 3.046 1.00 17.95 99 VAL A O 1
ATOM 529 N N . PRO A 1 95 ? 4.498 15.280 3.281 1.00 17.91 100 PRO A N 1
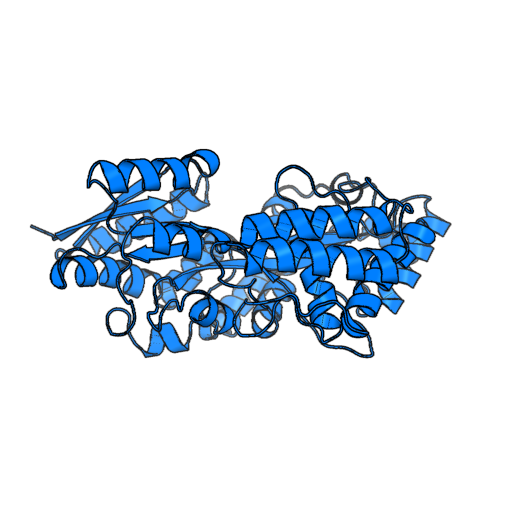ATOM 530 C CA . PRO A 1 95 ? 5.254 14.041 3.148 1.00 19.38 100 PRO A CA 1
ATOM 531 C C . PRO A 1 95 ? 4.969 13.052 4.268 1.00 18.25 100 PRO A C 1
ATOM 532 O O . PRO A 1 95 ? 5.002 11.869 3.998 1.00 20.58 100 PRO A O 1
ATOM 536 N N . GLN A 1 96 ? 4.634 13.555 5.454 1.00 19.29 101 GLN A N 1
ATOM 537 C CA . GLN A 1 96 ? 4.264 12.657 6.567 1.00 20.48 101 GLN A CA 1
ATOM 538 C C . GLN A 1 96 ? 2.904 12.032 6.285 1.00 18.54 101 GLN A C 1
ATOM 539 O O . GLN A 1 96 ? 2.722 10.814 6.529 1.00 21.31 101 GLN A O 1
ATOM 545 N N . ILE A 1 97 ? 1.963 12.836 5.836 1.00 19.66 102 ILE A N 1
ATOM 546 C CA . ILE A 1 97 ? 0.586 12.343 5.555 1.00 18.62 102 ILE A CA 1
ATOM 547 C C . ILE A 1 97 ? 0.625 11.311 4.430 1.00 18.31 102 ILE A C 1
ATOM 548 O O . ILE A 1 97 ? -0.105 10.300 4.480 1.00 17.71 102 ILE A O 1
ATOM 553 N N . ALA A 1 98 ? 1.503 11.500 3.453 1.00 19.21 103 ALA A N 1
ATOM 554 C CA . ALA A 1 98 ? 1.644 10.567 2.322 1.00 19.16 103 ALA A CA 1
ATOM 555 C C . ALA A 1 98 ? 2.052 9.169 2.830 1.00 18.90 103 ALA A C 1
ATOM 556 O O . ALA A 1 98 ? 1.803 8.197 2.141 1.00 21.78 103 ALA A O 1
ATOM 558 N N . ASP A 1 99 ? 2.709 9.067 3.980 1.00 20.15 104 ASP A N 1
ATOM 559 C CA . ASP A 1 99 ? 3.104 7.776 4.596 1.00 22.70 104 ASP A CA 1
ATOM 560 C C . ASP A 1 99 ? 1.984 7.249 5.501 1.00 25.62 104 ASP A C 1
ATOM 561 O O . ASP A 1 99 ? 2.081 6.097 5.894 1.00 30.40 104 ASP A O 1
ATOM 566 N N . ILE A 1 100 ? 1.000 8.063 5.877 1.00 22.59 105 ILE A N 1
ATOM 567 C CA . ILE A 1 100 ? -0.111 7.633 6.789 1.00 21.77 105 ILE A CA 1
ATOM 568 C C . ILE A 1 100 ? -1.154 6.878 5.977 1.00 25.07 105 ILE A C 1
ATOM 569 O O . ILE A 1 100 ? -1.653 5.832 6.437 1.00 25.68 105 ILE A O 1
ATOM 574 N N . GLY A 1 101 ? -1.453 7.385 4.797 1.00 22.82 106 GLY A N 1
ATOM 575 C CA . GLY A 1 101 ? -2.474 6.815 3.926 1.00 25.41 106 GLY A CA 1
ATOM 576 C C . GLY A 1 101 ? -2.117 7.128 2.495 1.00 26.60 106 GLY A C 1
ATOM 577 O O . GLY A 1 101 ? -1.479 8.164 2.291 1.00 25.92 106 GLY A O 1
ATOM 578 N N . THR A 1 102 ? -2.488 6.250 1.574 1.00 24.55 107 THR A N 1
ATOM 579 C CA . THR A 1 102 ? -2.204 6.394 0.135 1.00 24.02 107 THR A CA 1
ATOM 580 C C . THR A 1 102 ? -2.954 7.615 -0.392 1.00 21.89 107 THR A C 1
ATOM 581 O O . THR A 1 102 ? -4.221 7.674 -0.292 1.00 21.66 107 THR A O 1
ATOM 585 N N . LEU A 1 103 ? -2.216 8.565 -0.956 1.00 19.93 108 LEU A N 1
ATOM 586 C CA . LEU A 1 103 ? -2.825 9.771 -1.507 1.00 17.67 108 LEU A CA 1
ATOM 587 C C . LEU A 1 103 ? -3.039 9.584 -3.002 1.00 18.76 108 LEU A C 1
ATOM 588 O O . LEU A 1 103 ? -2.157 9.030 -3.685 1.00 21.19 108 LEU A O 1
ATOM 593 N N . ALA A 1 104 ? -4.181 10.029 -3.471 1.00 16.84 109 ALA A N 1
ATOM 594 C CA . ALA A 1 104 ? -4.518 10.034 -4.907 1.00 17.36 109 ALA A CA 1
ATOM 595 C C . ALA A 1 104 ? -3.608 10.987 -5.673 1.00 19.10 109 ALA A C 1
ATOM 596 O O . ALA A 1 104 ? -3.231 12.071 -5.167 1.00 19.46 109 ALA A O 1
ATOM 598 N N . ASP A 1 105 ? -3.335 10.632 -6.922 1.00 19.36 110 ASP A N 1
ATOM 599 C CA . ASP A 1 105 ? -2.623 11.554 -7.815 1.00 18.38 110 ASP A CA 1
ATOM 600 C C . ASP A 1 105 ? -3.611 12.572 -8.377 1.00 17.91 110 ASP A C 1
ATOM 601 O O . ASP A 1 105 ? -4.690 12.178 -8.937 1.00 18.42 110 ASP A O 1
ATOM 606 N N . LEU A 1 106 ? -3.348 13.859 -8.168 1.00 16.36 111 LEU A N 1
ATOM 607 C CA . LEU A 1 106 ? -4.269 14.939 -8.601 1.00 16.67 111 LEU A CA 1
ATOM 608 C C . LEU A 1 106 ? -4.055 15.237 -10.063 1.00 18.54 111 LEU A C 1
ATOM 609 O O . LEU A 1 106 ? -4.897 15.849 -10.696 1.00 18.61 111 LEU A O 1
ATOM 614 N N . ASN A 1 107 ? -2.926 14.797 -10.617 1.00 18.23 112 ASN A N 1
ATOM 615 C CA . ASN A 1 107 ? -2.754 14.955 -12.065 1.00 18.39 112 ASN A CA 1
ATOM 616 C C . ASN A 1 107 ? -3.797 14.114 -12.788 1.00 18.41 112 ASN A C 1
ATOM 617 O O . ASN A 1 107 ? -4.041 12.994 -12.399 1.00 20.95 112 ASN A O 1
ATOM 622 N N . GLY A 1 108 ? -4.433 14.729 -13.771 1.00 19.50 113 GLY A N 1
ATOM 623 C CA . GLY A 1 108 ? -5.540 14.101 -14.499 1.00 21.22 113 GLY A CA 1
ATOM 624 C C . GLY A 1 108 ? -6.866 14.218 -13.775 1.00 24.18 113 GLY A C 1
ATOM 625 O O . GLY A 1 108 ? -7.879 13.758 -14.340 1.00 23.66 113 GLY A O 1
ATOM 626 N N . ARG A 1 109 ? -6.888 14.816 -12.583 1.00 20.80 114 ARG A N 1
ATOM 627 C CA . ARG A 1 109 ? -8.154 15.011 -11.802 1.00 22.23 114 ARG A CA 1
ATOM 628 C C . ARG A 1 109 ? -8.444 16.509 -11.717 1.00 24.10 114 ARG A C 1
ATOM 629 O O . ARG A 1 109 ? -9.565 16.933 -11.949 1.00 31.89 114 ARG A O 1
ATOM 637 N N . ILE A 1 110 ? -7.458 17.295 -11.400 1.00 18.67 115 ILE A N 1
ATOM 638 C CA . ILE A 1 110 ? -7.544 18.779 -11.457 1.00 17.87 115 ILE A CA 1
ATOM 639 C C . ILE A 1 110 ? -7.097 19.205 -12.841 1.00 19.25 115 ILE A C 1
ATOM 640 O O . ILE A 1 110 ? -6.103 18.655 -13.336 1.00 20.37 115 ILE A O 1
ATOM 645 N N . PRO A 1 111 ? -7.728 20.190 -13.488 1.00 18.69 116 PRO A N 1
ATOM 646 C CA . PRO A 1 111 ? -7.356 20.543 -14.855 1.00 21.84 116 PRO A CA 1
ATOM 647 C C . PRO A 1 111 ? -5.872 20.889 -14.969 1.00 21.10 116 PRO A C 1
ATOM 648 O O . PRO A 1 111 ? -5.273 21.564 -14.124 1.00 20.39 116 PRO A O 1
ATOM 652 N N . ASP A 1 112 ? -5.266 20.396 -16.035 1.00 21.54 117 ASP A N 1
ATOM 653 C CA . ASP A 1 112 ? -3.848 20.650 -16.303 1.00 22.11 117 ASP A CA 1
ATOM 654 C C . ASP A 1 112 ? -3.547 22.147 -16.222 1.00 21.49 117 ASP A C 1
ATOM 655 O O . ASP A 1 112 ? -2.504 22.564 -15.590 1.00 23.03 117 ASP A O 1
ATOM 660 N N . ASP A 1 113 ? -4.381 23.014 -16.811 1.00 21.76 118 ASP A N 1
ATOM 661 C CA . ASP A 1 113 ? -4.073 24.470 -16.834 1.00 24.09 118 ASP A CA 1
ATOM 662 C C . ASP A 1 113 ? -4.126 25.054 -15.409 1.00 20.59 118 ASP A C 1
ATOM 663 O O . ASP A 1 113 ? -3.370 25.972 -15.110 1.00 22.55 118 ASP A O 1
ATOM 668 N N . THR A 1 114 ? -4.957 24.503 -14.532 1.00 19.75 119 THR A N 1
ATOM 669 C CA . THR A 1 114 ? -4.977 24.961 -13.123 1.00 17.83 119 THR A CA 1
ATOM 670 C C . THR A 1 114 ? -3.633 24.583 -12.482 1.00 16.95 119 THR A C 1
ATOM 671 O O . THR A 1 114 ? -2.992 25.428 -11.892 1.00 18.10 119 THR A O 1
ATOM 675 N N . LEU A 1 115 ? -3.243 23.308 -12.630 1.00 19.63 120 LEU A N 1
ATOM 676 C CA . LEU A 1 115 ? -1.994 22.852 -11.962 1.00 18.16 120 LEU A CA 1
ATOM 677 C C . LEU A 1 115 ? -0.774 23.608 -12.536 1.00 18.44 120 LEU A C 1
ATOM 678 O O . LEU A 1 115 ? 0.113 23.984 -11.764 1.00 19.56 120 LEU A O 1
ATOM 683 N N . THR A 1 116 ? -0.752 23.915 -13.818 1.00 19.63 121 THR A N 1
ATOM 684 C CA . THR A 1 116 ? 0.355 24.700 -14.436 1.00 19.14 121 THR A CA 1
ATOM 685 C C . THR A 1 116 ? 0.440 26.098 -13.833 1.00 20.02 121 THR A C 1
ATOM 686 O O . THR A 1 116 ? 1.531 26.598 -13.601 1.00 20.80 121 THR A O 1
ATOM 690 N N . ASP A 1 117 ? -0.702 26.702 -13.519 1.00 17.85 122 ASP A N 1
ATOM 691 C CA . ASP A 1 117 ? -0.791 28.096 -13.029 1.00 18.82 122 ASP A CA 1
ATOM 692 C C . ASP A 1 117 ? -0.368 28.129 -11.566 1.00 19.38 122 ASP A C 1
ATOM 693 O O . ASP A 1 117 ? 0.248 29.125 -11.144 1.00 18.05 122 ASP A O 1
ATOM 698 N N . VAL 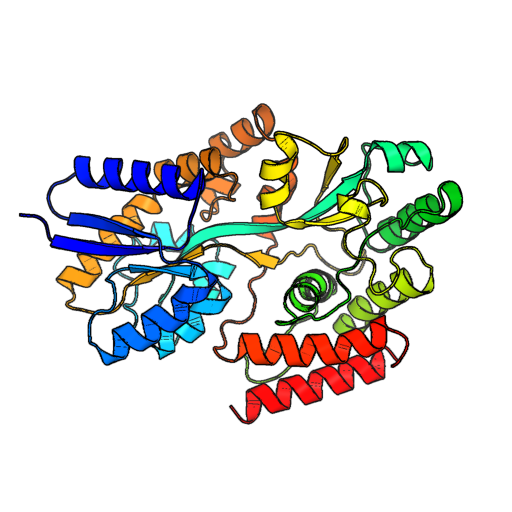A 1 118 ? -0.737 27.088 -10.805 1.00 16.88 123 VAL A N 1
ATOM 699 C CA . VAL A 1 118 ? -0.322 27.031 -9.390 1.00 17.35 123 VAL A CA 1
ATOM 700 C C . VAL A 1 118 ? 1.188 27.266 -9.320 1.00 16.95 123 VAL A C 1
ATOM 701 O O . VAL A 1 118 ? 1.939 26.729 -10.141 1.00 17.95 123 VAL A O 1
ATOM 705 N N . ASN A 1 119 ? 1.617 27.981 -8.306 1.00 17.29 124 ASN A N 1
ATOM 706 C CA . ASN A 1 119 ? 3.040 28.230 -7.996 1.00 17.67 124 ASN A CA 1
ATOM 707 C C . ASN A 1 119 ? 3.878 26.951 -8.152 1.00 17.82 124 ASN A C 1
ATOM 708 O O . ASN A 1 119 ? 3.603 25.920 -7.523 1.00 17.09 124 ASN A O 1
ATOM 713 N N . ASP A 1 120 ? 4.959 27.017 -8.938 1.00 16.99 125 ASP A N 1
ATOM 714 C CA . ASP A 1 120 ? 5.724 25.803 -9.285 1.00 17.20 125 ASP A CA 1
ATOM 715 C C . ASP A 1 120 ? 6.434 25.212 -8.058 1.00 15.02 125 ASP A C 1
ATOM 716 O O . ASP A 1 120 ? 6.610 23.989 -8.004 1.00 16.82 125 ASP A O 1
ATOM 721 N N . ALA A 1 121 ? 6.940 26.035 -7.169 1.00 16.80 126 ALA A N 1
ATOM 722 C CA . ALA A 1 121 ? 7.651 25.537 -5.987 1.00 17.63 126 ALA A CA 1
ATOM 723 C C . ALA A 1 121 ? 6.656 24.663 -5.209 1.00 16.56 126 ALA A C 1
ATOM 724 O O . ALA A 1 121 ? 7.066 23.630 -4.680 1.00 16.89 126 ALA A O 1
ATOM 726 N N . LEU A 1 122 ? 5.393 25.079 -5.144 1.00 16.67 127 LEU A N 1
ATOM 727 C CA . LEU A 1 122 ? 4.362 24.312 -4.388 1.00 15.85 127 LEU A CA 1
ATOM 728 C C . LEU A 1 122 ? 3.886 23.054 -5.109 1.00 14.93 127 LEU A C 1
ATOM 729 O O . LEU A 1 122 ? 3.636 22.030 -4.419 1.00 16.33 127 LEU A O 1
ATOM 734 N N . THR A 1 123 ? 3.749 23.039 -6.435 1.00 15.43 128 THR A N 1
ATOM 735 C CA . THR A 1 123 ? 3.399 21.779 -7.132 1.00 16.64 128 THR A CA 1
ATOM 736 C C . THR A 1 123 ? 4.606 20.849 -7.070 1.00 15.54 128 THR A C 1
ATOM 737 O O . THR A 1 123 ? 4.431 19.645 -6.925 1.00 15.67 128 THR A O 1
ATOM 741 N N . SER A 1 124 ? 5.822 21.376 -7.171 1.00 16.66 129 SER A N 1
ATOM 742 C CA . SER A 1 124 ? 7.024 20.505 -7.074 1.00 16.69 129 SER A CA 1
ATOM 743 C C . SER A 1 124 ? 7.095 19.844 -5.704 1.00 16.23 129 SER A C 1
ATOM 744 O O . SER A 1 124 ? 7.348 18.637 -5.641 1.00 16.95 129 SER A O 1
ATOM 747 N N . PHE A 1 125 ? 6.914 20.632 -4.667 1.00 17.21 130 PHE A N 1
ATOM 748 C CA . PHE A 1 125 ? 6.858 20.179 -3.267 1.00 15.77 130 PHE A CA 1
ATOM 749 C C . PHE A 1 125 ? 5.824 19.061 -3.168 1.00 16.47 130 PHE 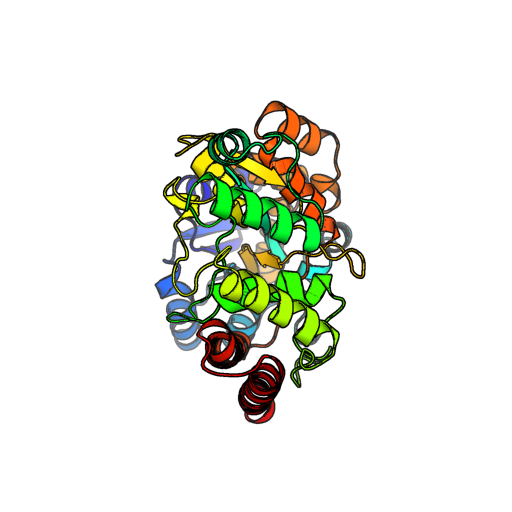A C 1
ATOM 750 O O . PHE A 1 125 ? 6.116 18.010 -2.624 1.00 16.61 130 PHE A O 1
ATOM 758 N N . GLY A 1 126 ? 4.652 19.257 -3.772 1.00 16.71 131 GLY A N 1
ATOM 759 C CA . GLY A 1 126 ? 3.522 18.317 -3.686 1.00 15.78 131 GLY A CA 1
ATOM 760 C C . GLY A 1 126 ? 3.638 17.070 -4.535 1.00 16.85 131 GLY A C 1
ATOM 761 O O . GLY A 1 126 ? 2.689 16.332 -4.603 1.00 16.42 131 GLY A O 1
ATOM 762 N N . THR A 1 127 ? 4.781 16.889 -5.209 1.00 15.60 132 THR A N 1
ATOM 763 C CA . THR A 1 127 ? 5.041 15.739 -6.065 1.00 16.43 132 THR A CA 1
ATOM 764 C C . THR A 1 127 ? 5.846 14.718 -5.255 1.00 17.07 132 THR A C 1
ATOM 765 O O . THR A 1 127 ? 7.011 14.997 -4.865 1.00 20.30 132 THR A O 1
ATOM 769 N N . ILE A 1 128 ? 5.218 13.600 -4.960 1.00 17.88 133 ILE A N 1
ATOM 770 C CA . ILE A 1 128 ? 5.848 12.485 -4.204 1.00 19.39 133 ILE A CA 1
ATOM 771 C C . ILE A 1 128 ? 5.634 11.185 -4.979 1.00 20.97 133 ILE A C 1
ATOM 772 O O . ILE A 1 128 ? 4.507 10.916 -5.365 1.00 19.66 133 ILE A O 1
ATOM 777 N N . ASP A 1 129 ? 6.743 10.467 -5.240 1.00 26.54 134 ASP A N 1
ATOM 778 C CA . ASP A 1 129 ? 6.767 9.229 -6.065 1.00 27.36 134 ASP A CA 1
ATOM 779 C C . ASP A 1 129 ? 6.081 9.535 -7.405 1.00 22.38 134 ASP A C 1
ATOM 780 O O . ASP A 1 129 ? 5.364 8.687 -7.908 1.00 23.95 134 ASP A O 1
ATOM 785 N N . GLY A 1 130 ? 6.328 10.733 -7.932 1.00 19.33 135 GLY A N 1
ATOM 786 C CA . GLY A 1 130 ? 5.891 11.123 -9.286 1.00 18.28 135 GLY A CA 1
ATOM 787 C C . GLY A 1 130 ? 4.458 11.634 -9.327 1.00 18.48 135 GLY A C 1
ATOM 788 O O . GLY A 1 130 ? 4.061 12.224 -10.295 1.00 19.27 135 GLY A O 1
ATOM 789 N N . LYS A 1 131 ? 3.689 11.446 -8.256 1.00 19.22 136 LYS A N 1
ATOM 790 C CA . LYS A 1 131 ? 2.254 11.810 -8.183 1.00 17.67 136 LYS A CA 1
ATOM 791 C C . LYS A 1 131 ? 2.090 13.207 -7.580 1.00 16.46 136 LYS A C 1
ATOM 792 O O . LYS A 1 131 ? 2.836 13.565 -6.649 1.00 17.54 136 LYS A O 1
ATOM 798 N N . GLN A 1 132 ? 1.136 13.956 -8.085 1.00 16.85 137 GLN A N 1
ATOM 799 C CA . GLN A 1 132 ? 0.798 15.259 -7.486 1.00 15.72 137 GLN A CA 1
ATOM 800 C C . GLN A 1 132 ? -0.108 14.928 -6.302 1.00 16.41 137 GLN A C 1
ATOM 801 O O . GLN A 1 132 ? -1.331 14.888 -6.487 1.00 16.50 137 GLN A O 1
ATOM 807 N N . VAL A 1 133 ? 0.495 14.685 -5.144 1.00 15.19 138 VAL A N 1
ATOM 808 C CA . VAL A 1 133 ? -0.282 14.165 -3.980 1.00 16.22 138 VAL A CA 1
ATOM 809 C C . VAL A 1 133 ? -0.854 15.321 -3.143 1.00 16.19 138 VAL A C 1
ATOM 810 O O . VAL A 1 133 ? -1.757 15.082 -2.345 1.00 17.60 138 VAL A O 1
ATOM 814 N N . SER A 1 134 ? -0.351 16.544 -3.297 1.00 14.89 139 SER A N 1
ATOM 815 C CA . SER A 1 134 ? -0.912 17.746 -2.667 1.00 14.49 139 SER A CA 1
ATOM 816 C C . SER A 1 134 ? -0.968 18.903 -3.678 1.00 15.83 139 SER A C 1
ATOM 817 O O . SER A 1 134 ? -0.203 18.965 -4.661 1.00 15.86 139 SER A O 1
ATOM 820 N N . VAL A 1 135 ? -1.856 19.826 -3.396 1.00 15.03 140 VAL A N 1
ATOM 821 C CA . VAL A 1 135 ? -1.901 21.116 -4.111 1.00 15.61 140 VAL A CA 1
ATOM 822 C C . VAL A 1 135 ? -2.078 22.167 -3.039 1.00 16.67 140 VAL A C 1
ATOM 823 O O . VAL A 1 135 ? -2.877 22.002 -2.123 1.00 16.22 140 VAL A O 1
ATOM 827 N N . PRO A 1 136 ? -1.418 23.312 -3.135 1.00 15.24 141 PRO A N 1
ATOM 828 C CA . PRO A 1 136 ? -1.685 24.382 -2.177 1.00 15.20 141 PRO A CA 1
ATOM 829 C C . PRO A 1 136 ? -3.076 24.976 -2.392 1.00 15.15 141 PRO A C 1
ATOM 830 O O . PRO A 1 136 ? -3.522 25.150 -3.491 1.00 16.11 141 PRO A O 1
ATOM 834 N N . VAL A 1 137 ? -3.736 25.309 -1.285 1.00 14.87 142 VAL A N 1
ATOM 835 C CA . VAL A 1 137 ? -5.025 26.033 -1.284 1.00 15.16 142 VAL A CA 1
ATOM 836 C C . VAL A 1 137 ? -4.907 27.335 -0.522 1.00 15.63 142 VAL A C 1
ATOM 837 O O . VAL A 1 137 ? -5.862 28.116 -0.573 1.00 17.30 142 VAL A O 1
ATOM 841 N N . SER A 1 138 ? -3.764 27.611 0.098 1.00 15.57 143 SER A N 1
ATOM 842 C CA . SER A 1 138 ? -3.432 28.968 0.591 1.00 17.29 143 SER A CA 1
ATOM 843 C C . SER A 1 138 ? -1.914 29.108 0.570 1.00 15.79 143 SER A C 1
ATOM 844 O O . SER A 1 138 ? -1.225 28.063 0.448 1.00 16.31 143 SER A O 1
ATOM 847 N N . ALA A 1 139 ? -1.413 30.310 0.602 1.00 16.96 144 ALA A N 1
ATOM 848 C CA . ALA A 1 139 ? 0.047 30.514 0.682 1.00 17.08 144 ALA A CA 1
ATOM 849 C C . ALA A 1 139 ? 0.338 31.715 1.558 1.00 17.02 144 ALA A C 1
ATOM 850 O O . ALA A 1 139 ? -0.509 32.564 1.801 1.00 17.90 144 ALA A O 1
ATOM 852 N N . ASN A 1 140 ? 1.559 31.734 2.054 1.00 16.79 145 ASN A N 1
ATOM 853 C CA . ASN A 1 140 ? 2.144 32.862 2.784 1.00 16.66 145 ASN A CA 1
ATOM 854 C C . ASN A 1 140 ? 3.652 32.797 2.555 1.00 15.55 145 ASN A C 1
ATOM 855 O O . ASN A 1 140 ? 4.176 31.791 1.993 1.00 16.23 145 ASN A O 1
ATOM 860 N N . ASN A 1 141 ? 4.342 33.867 2.895 1.00 15.65 146 ASN A N 1
ATOM 861 C CA . ASN A 1 141 ? 5.801 33.902 2.794 1.00 16.22 146 ASN A CA 1
ATOM 862 C C . ASN A 1 141 ? 6.365 34.929 3.758 1.00 16.80 146 ASN A C 1
ATOM 863 O O . ASN A 1 141 ? 5.625 35.657 4.441 1.00 17.22 146 ASN A O 1
ATOM 868 N N . LEU A 1 142 ? 7.670 34.829 3.938 1.00 16.12 147 LEU A N 1
ATOM 869 C CA . LEU A 1 142 ? 8.373 35.699 4.897 1.00 16.38 147 LEU A CA 1
ATOM 870 C C . LEU A 1 142 ? 8.776 36.975 4.186 1.00 14.75 147 LEU A C 1
ATOM 871 O O . LEU A 1 142 ? 9.311 36.931 3.089 1.00 15.52 147 LEU A O 1
ATOM 876 N N . GLY A 1 143 ? 8.608 38.067 4.905 1.00 15.32 148 GLY A N 1
ATOM 877 C CA . GLY A 1 143 ? 8.943 39.395 4.416 1.00 15.38 148 GLY A CA 1
ATOM 878 C C . GLY A 1 143 ? 9.662 40.173 5.479 1.00 16.75 148 GLY A C 1
ATOM 879 O O . GLY A 1 143 ? 9.838 39.699 6.607 1.00 17.40 148 GLY A O 1
ATOM 880 N N . TYR A 1 144 ? 10.040 41.370 5.116 1.00 16.09 149 TYR A N 1
ATOM 881 C CA . TYR A 1 144 ? 10.710 42.294 6.061 1.00 16.23 149 TYR A CA 1
ATOM 882 C C . TYR A 1 144 ? 9.680 43.287 6.563 1.00 17.07 149 TYR A C 1
ATOM 883 O O . TYR A 1 144 ? 9.048 43.943 5.761 1.00 18.30 149 TYR A O 1
ATOM 892 N N . MET A 1 145 ? 9.555 43.377 7.867 1.00 17.27 150 MET A N 1
ATOM 893 C CA . MET A 1 145 ? 8.668 44.400 8.500 1.00 18.06 150 MET A CA 1
ATOM 894 C C . MET A 1 145 ? 9.523 45.298 9.373 1.00 17.83 150 MET A C 1
ATOM 895 O O . MET A 1 145 ? 10.510 44.858 9.940 1.00 17.97 150 MET A O 1
ATOM 900 N N . TYR A 1 146 ? 9.155 46.567 9.449 1.00 18.39 151 TYR A N 1
ATOM 901 C CA . TYR A 1 146 ? 9.939 47.521 10.231 1.00 18.20 151 TYR A CA 1
ATOM 902 C C . TYR A 1 146 ? 9.019 48.551 10.855 1.00 19.17 151 TYR A C 1
ATOM 903 O O . TYR A 1 146 ? 7.905 48.788 10.366 1.00 20.99 151 TYR A O 1
ATOM 912 N N . ASN A 1 147 ? 9.576 49.216 11.850 1.00 18.12 152 ASN A N 1
ATOM 913 C CA . ASN A 1 147 ? 8.849 50.237 12.646 1.00 19.90 152 ASN A CA 1
ATOM 914 C C . ASN A 1 147 ? 9.243 51.612 12.103 1.00 21.66 152 ASN A C 1
ATOM 915 O O . ASN A 1 147 ? 10.396 52.029 12.303 1.00 20.37 152 ASN A O 1
ATOM 920 N N . LYS A 1 148 ? 8.305 52.303 11.456 1.00 19.96 153 LYS A N 1
ATOM 921 C CA . LYS A 1 148 ? 8.650 53.563 10.781 1.00 21.28 153 LYS A CA 1
ATOM 922 C C . LYS A 1 148 ? 8.992 54.614 11.843 1.00 18.98 153 LYS A C 1
ATOM 923 O O . LYS A 1 148 ? 9.882 55.452 11.590 1.00 19.11 153 LYS A O 1
ATOM 929 N N . THR A 1 149 ? 8.294 54.622 12.979 1.00 20.66 154 THR A N 1
ATOM 930 C CA . THR A 1 149 ? 8.519 55.669 14.012 1.00 20.26 154 THR A CA 1
ATOM 931 C C . THR A 1 149 ? 9.944 55.517 14.561 1.00 22.50 154 THR A C 1
ATOM 932 O O . THR A 1 149 ? 10.688 56.533 14.667 1.00 21.05 154 THR A O 1
ATOM 936 N N . LEU A 1 150 ? 10.351 54.279 14.857 1.00 20.43 155 LEU A N 1
ATOM 937 C CA . LEU A 1 150 ? 11.710 54.040 15.403 1.00 22.14 155 LEU A CA 1
ATOM 938 C C . LEU A 1 150 ? 12.777 54.349 14.348 1.00 20.50 155 LEU A C 1
ATOM 939 O O . LEU A 1 150 ? 13.819 54.922 14.703 1.00 19.44 155 LEU A O 1
ATOM 944 N N . PHE A 1 151 ? 12.591 53.929 13.091 1.00 20.00 156 PHE A N 1
ATOM 945 C CA . PHE A 1 151 ? 13.476 54.313 11.967 1.00 19.51 156 PHE A CA 1
ATOM 946 C C . PHE A 1 151 ? 13.642 55.831 11.924 1.00 21.18 156 PHE A C 1
ATOM 947 O O . PHE A 1 151 ? 14.739 56.326 11.859 1.00 19.91 156 PHE A O 1
ATOM 955 N N . ALA A 1 152 ? 12.540 56.564 12.040 1.00 21.07 157 ALA A N 1
ATOM 956 C CA . ALA A 1 152 ? 12.592 58.039 11.935 1.00 21.43 157 ALA A CA 1
ATOM 957 C C . ALA A 1 152 ? 13.338 58.604 13.148 1.00 20.49 157 ALA A C 1
ATOM 958 O O . ALA A 1 152 ? 14.144 59.537 12.948 1.00 21.12 157 ALA A O 1
ATOM 960 N N . GLU A 1 153 ? 13.095 58.072 14.338 1.00 20.08 158 GLU A N 1
ATOM 961 C CA . GLU A 1 153 ? 13.766 58.489 15.591 1.00 19.54 158 GLU A CA 1
ATOM 962 C C . GLU A 1 153 ? 15.275 58.312 15.449 1.00 24.82 158 GLU A C 1
ATOM 963 O O . GLU A 1 153 ? 16.027 59.139 15.992 1.00 24.42 158 GLU A O 1
ATOM 969 N N . ALA A 1 154 ? 15.705 57.302 14.700 1.00 20.34 159 ALA A N 1
ATOM 970 C CA . ALA A 1 154 ? 17.141 56.981 14.583 1.00 20.57 159 ALA A CA 1
ATOM 971 C C . ALA A 1 154 ? 17.778 57.832 13.508 1.00 20.84 159 ALA A C 1
ATOM 972 O O . ALA A 1 154 ? 18.967 57.643 13.266 1.00 21.92 159 ALA A O 1
ATOM 974 N N . GLY A 1 155 ? 17.027 58.651 12.766 1.00 20.44 160 GLY A N 1
ATOM 975 C CA . GLY A 1 155 ? 17.578 59.434 11.653 1.00 21.95 160 GLY A CA 1
ATOM 976 C C . GLY A 1 155 ? 17.521 58.717 10.328 1.00 21.84 160 GLY A C 1
ATOM 977 O O . GLY A 1 155 ? 18.130 59.237 9.390 1.00 23.13 160 GLY A O 1
ATOM 978 N N . LEU A 1 156 ? 16.813 57.558 10.243 1.00 20.09 161 LEU A N 1
ATOM 979 C CA . LEU A 1 156 ? 16.553 56.914 8.931 1.00 20.80 161 LEU A CA 1
ATOM 980 C C . LEU A 1 156 ? 15.318 57.502 8.269 1.00 20.41 161 LEU A C 1
ATOM 981 O O . LEU A 1 156 ? 14.422 57.999 8.985 1.00 20.19 161 LEU A O 1
ATOM 986 N N . ASP A 1 157 ? 15.254 57.357 6.965 1.00 23.20 162 ASP A N 1
ATOM 987 C CA . ASP A 1 157 ? 14.047 57.678 6.150 1.00 22.78 162 ASP A CA 1
ATOM 988 C C . ASP A 1 157 ? 13.016 56.603 6.463 1.00 23.21 162 ASP A C 1
ATOM 989 O O . ASP A 1 157 ? 13.230 55.416 6.169 1.00 24.00 162 ASP A O 1
ATOM 994 N N . PRO A 1 158 ? 11.864 56.953 7.087 1.00 22.13 163 PRO A N 1
ATOM 995 C CA . PRO A 1 158 ? 10.862 55.948 7.445 1.00 21.95 163 PRO A CA 1
ATOM 996 C C . PRO A 1 158 ? 10.180 55.260 6.245 1.00 21.30 163 PRO A C 1
ATOM 997 O O . PRO A 1 158 ? 9.467 54.281 6.517 1.00 24.61 163 PRO A O 1
ATOM 1001 N N . GLU A 1 159 ? 10.426 55.718 5.014 1.00 21.97 164 GLU A N 1
ATOM 1002 C CA . GLU A 1 159 ? 9.769 55.184 3.789 1.00 25.83 164 GLU A CA 1
ATOM 1003 C C . GLU A 1 159 ? 10.792 54.430 2.937 1.00 25.35 164 GLU A C 1
ATOM 1004 O O . GLU A 1 159 ? 10.417 54.069 1.865 1.00 29.13 164 GLU A O 1
ATOM 1010 N N . ASN A 1 160 ? 12.023 54.205 3.424 1.00 28.23 165 ASN A N 1
ATOM 1011 C CA . ASN A 1 160 ? 13.174 53.715 2.621 1.00 28.25 165 ASN A CA 1
ATOM 1012 C C . ASN A 1 160 ? 13.803 52.520 3.326 1.00 25.85 165 ASN A C 1
ATOM 1013 O O . ASN A 1 160 ? 14.873 52.648 3.905 1.00 26.13 165 ASN A O 1
ATOM 1018 N N . PRO A 1 161 ? 13.144 51.345 3.435 1.00 23.76 166 PRO A N 1
ATOM 1019 C CA . PRO A 1 161 ? 13.764 50.260 4.191 1.00 22.44 166 PRO A CA 1
ATOM 1020 C C . PRO A 1 161 ? 15.018 49.778 3.470 1.00 21.45 166 PRO A C 1
ATOM 1021 O O . PRO A 1 161 ? 15.201 49.952 2.257 1.00 20.19 166 PRO A O 1
ATOM 1025 N N . PRO A 1 162 ? 15.843 49.009 4.197 1.00 19.23 167 PRO A N 1
ATOM 1026 C CA . PRO A 1 162 ? 17.029 48.425 3.591 1.00 20.38 167 PRO A CA 1
ATOM 1027 C C . PRO A 1 162 ? 16.693 47.458 2.453 1.00 19.52 167 PRO A C 1
ATOM 1028 O O . PRO A 1 162 ? 15.650 46.831 2.529 1.00 20.49 167 PRO A O 1
ATOM 1032 N N . THR A 1 163 ? 17.571 47.358 1.462 1.00 17.40 168 THR A N 1
ATOM 1033 C CA . THR A 1 163 ? 17.336 46.495 0.280 1.00 19.14 168 THR A CA 1
ATOM 1034 C C . THR A 1 163 ? 18.396 45.397 0.219 1.00 17.43 168 THR A C 1
ATOM 1035 O O . THR A 1 163 ? 18.101 44.415 -0.454 1.00 20.76 168 THR A O 1
ATOM 1039 N N . THR A 1 164 ? 19.528 45.569 0.896 1.00 17.73 169 THR A N 1
ATOM 1040 C CA . THR A 1 164 ? 20.619 44.600 0.931 1.00 17.79 169 THR A CA 1
ATOM 1041 C C . THR A 1 164 ? 20.955 44.194 2.377 1.00 15.09 169 THR A C 1
ATOM 1042 O O . THR A 1 164 ? 20.629 44.904 3.306 1.00 15.62 169 THR A O 1
ATOM 1046 N N . TRP A 1 165 ? 21.706 43.109 2.538 1.00 15.93 170 TRP A N 1
ATOM 1047 C CA . TRP A 1 165 ? 22.227 42.715 3.879 1.00 15.83 170 TRP A CA 1
ATOM 1048 C C . TRP A 1 165 ? 23.086 43.839 4.457 1.00 15.99 170 TRP A C 1
ATOM 1049 O O . TRP A 1 165 ? 22.960 44.135 5.607 1.00 17.30 170 TRP A O 1
ATOM 1060 N N . ASP A 1 166 ? 23.900 44.455 3.613 1.00 19.18 171 ASP A N 1
ATOM 1061 C CA . ASP A 1 166 ? 24.793 45.526 4.104 1.00 19.74 171 ASP A CA 1
ATOM 1062 C C . ASP A 1 166 ? 23.966 46.726 4.560 1.00 17.76 171 ASP A C 1
ATOM 1063 O O . ASP A 1 166 ? 24.287 47.300 5.565 1.00 18.35 171 ASP A O 1
ATOM 1068 N N . GLU A 1 167 ? 22.927 47.085 3.839 1.00 18.59 172 GLU A N 1
ATOM 1069 C CA . GLU A 1 167 ? 22.029 48.174 4.238 1.00 17.43 172 GLU A CA 1
ATOM 1070 C C . GLU A 1 167 ? 21.354 47.840 5.557 1.00 17.90 172 GLU A C 1
ATOM 1071 O O . GLU A 1 167 ? 21.158 48.685 6.365 1.00 17.69 172 GLU A O 1
ATOM 1077 N N . LEU A 1 168 ? 20.928 46.589 5.754 1.00 17.25 173 LEU A N 1
ATOM 1078 C CA . LEU A 1 168 ? 20.227 46.204 6.979 1.00 16.74 173 LEU A CA 1
ATOM 1079 C C . LEU A 1 168 ? 21.221 46.299 8.122 1.00 18.18 173 LEU A C 1
ATOM 1080 O O . LEU A 1 168 ? 20.839 46.770 9.180 1.00 17.15 173 LEU A O 1
ATOM 1085 N N . LYS A 1 169 ? 22.437 45.796 7.952 1.00 18.25 174 LYS A N 1
ATOM 1086 C CA . LYS A 1 169 ? 23.391 45.835 9.079 1.00 19.46 174 LYS A CA 1
ATOM 1087 C C . LYS A 1 169 ? 23.657 47.311 9.444 1.00 18.85 174 LYS A C 1
ATOM 1088 O O . LYS A 1 169 ? 23.721 47.593 10.616 1.00 20.03 174 LYS A O 1
ATOM 1094 N N . ALA A 1 170 ? 23.834 48.179 8.454 1.00 19.75 175 ALA A N 1
ATOM 1095 C CA . ALA A 1 170 ? 24.186 49.618 8.683 1.00 19.73 175 ALA A CA 1
ATOM 1096 C C . ALA A 1 170 ? 22.981 50.363 9.274 1.00 19.15 175 ALA A C 1
ATOM 1097 O O . ALA A 1 170 ? 23.112 51.047 10.322 1.00 19.01 175 ALA A O 1
ATOM 1099 N N . ALA A 1 171 ? 21.794 50.165 8.723 1.00 19.68 176 ALA A N 1
ATOM 1100 C CA . ALA A 1 171 ? 20.576 50.810 9.287 1.00 19.32 176 ALA A CA 1
ATOM 1101 C C . ALA A 1 171 ? 20.309 50.272 10.679 1.00 19.18 176 ALA A C 1
ATOM 1102 O O . ALA A 1 171 ? 19.945 51.042 11.563 1.00 19.99 176 ALA A O 1
ATOM 1104 N N . GLY A 1 172 ? 20.456 48.961 10.912 1.00 16.73 177 GLY A N 1
ATOM 1105 C CA . GLY A 1 172 ? 20.267 48.433 12.258 1.00 17.50 177 GLY A CA 1
ATOM 1106 C C . GLY A 1 172 ? 21.286 49.008 13.220 1.00 19.02 177 GLY A C 1
ATOM 1107 O O . GLY A 1 172 ? 20.913 49.175 14.380 1.00 18.62 177 GLY A O 1
ATOM 1108 N N . GLN A 1 173 ? 22.526 49.159 12.779 1.00 19.04 178 GLN A N 1
ATOM 1109 C CA . GLN A 1 173 ? 23.582 49.756 13.635 1.00 20.00 178 GLN A CA 1
ATOM 1110 C C . GLN A 1 173 ? 23.180 51.177 14.032 1.00 20.34 178 GLN A C 1
ATOM 1111 O O . GLN A 1 173 ? 23.350 51.559 15.208 1.00 21.02 178 GLN A O 1
ATOM 1117 N N . THR A 1 174 ? 22.657 51.938 13.115 1.00 20.35 179 THR A N 1
ATOM 1118 C CA . THR A 1 174 ? 22.186 53.310 13.420 1.00 20.23 179 THR A CA 1
ATOM 1119 C C . THR A 1 174 ? 21.075 53.264 14.466 1.00 22.53 179 THR A C 1
ATOM 1120 O O . THR A 1 174 ? 21.103 54.030 15.422 1.00 21.24 179 THR A O 1
ATOM 1124 N N . ILE A 1 175 ? 20.108 52.385 14.321 1.00 18.55 180 ILE A N 1
ATOM 1125 C CA . ILE A 1 175 ? 19.018 52.264 15.310 1.00 19.16 180 ILE A CA 1
ATOM 1126 C C . ILE A 1 175 ? 19.613 51.932 16.679 1.00 23.23 180 ILE A C 1
ATOM 1127 O O . ILE A 1 175 ? 19.235 52.553 17.699 1.00 23.28 180 ILE A O 1
ATOM 1132 N N . LEU A 1 176 ? 20.534 50.985 16.742 1.00 20.98 181 LEU A N 1
ATOM 1133 C CA . LEU A 1 176 ? 21.103 50.591 18.043 1.00 23.30 181 LEU A CA 1
ATOM 1134 C C . LEU A 1 176 ? 21.874 51.799 18.626 1.00 23.06 181 LEU A C 1
ATOM 1135 O O . LEU A 1 176 ? 21.674 52.073 19.823 1.00 25.41 181 LEU A O 1
ATOM 1140 N N . ASP A 1 177 ? 22.719 52.418 17.821 1.00 23.28 182 ASP A N 1
ATOM 1141 C CA . ASP A 1 177 ? 23.639 53.524 18.245 1.00 23.82 182 ASP A CA 1
ATOM 1142 C C . ASP A 1 177 ? 22.766 54.679 18.762 1.00 28.96 182 ASP A C 1
ATOM 1143 O O . ASP A 1 177 ? 23.077 55.256 19.829 1.00 29.56 182 ASP A O 1
ATOM 1148 N N . GLU A 1 178 ? 21.716 55.038 18.024 1.00 29.81 183 GLU A N 1
ATOM 1149 C CA . GLU A 1 178 ? 20.891 56.241 18.286 1.00 30.57 183 GLU A CA 1
ATOM 1150 C C . GLU A 1 178 ? 19.823 55.965 19.339 1.00 29.38 183 GLU A C 1
ATOM 1151 O O . GLU A 1 178 ? 19.484 56.911 20.036 1.00 32.94 183 GLU A O 1
ATOM 1157 N N . THR A 1 179 ? 19.302 54.747 19.512 1.00 29.75 184 THR A N 1
ATOM 1158 C CA . THR A 1 179 ? 18.141 54.505 20.419 1.00 25.11 184 THR A CA 1
ATOM 1159 C C . THR A 1 179 ? 18.398 53.481 21.524 1.00 26.02 184 THR A C 1
ATOM 1160 O O . THR A 1 179 ? 17.510 53.339 22.396 1.00 27.11 184 THR A O 1
ATOM 1164 N N . GLY A 1 180 ? 19.492 52.729 21.448 1.00 26.17 185 GLY A N 1
ATOM 1165 C CA . GLY A 1 180 ? 19.778 51.616 22.364 1.00 28.81 185 GLY A CA 1
ATOM 1166 C C . GLY A 1 180 ? 18.921 50.379 22.086 1.00 27.00 185 GLY A C 1
ATOM 1167 O O . GLY A 1 180 ? 19.052 49.392 22.786 1.00 30.18 185 GLY A O 1
ATOM 1168 N N . LYS A 1 181 ? 18.073 50.410 21.063 1.00 27.63 186 LYS A N 1
ATOM 1169 C CA . LYS A 1 181 ? 17.171 49.286 20.774 1.00 25.93 186 LYS A CA 1
ATOM 1170 C C . LYS A 1 181 ? 17.758 48.414 19.654 1.00 24.71 186 LYS A C 1
ATOM 1171 O O . LYS A 1 181 ? 18.419 48.912 18.721 1.00 23.16 186 LYS A O 1
ATOM 1177 N N . PRO A 1 182 ? 17.444 47.096 19.663 1.00 22.93 187 PRO A N 1
ATOM 1178 C CA . PRO A 1 182 ? 17.868 46.226 18.563 1.00 24.14 187 PRO A CA 1
ATOM 1179 C C . PRO A 1 182 ? 17.317 46.776 17.251 1.00 20.95 187 PRO A C 1
ATOM 1180 O O . PRO A 1 182 ? 16.132 47.147 17.212 1.00 22.68 187 PRO A O 1
ATOM 1184 N N . GLY A 1 183 ? 18.159 46.809 16.204 1.00 20.78 188 GLY A N 1
ATOM 1185 C CA . GLY A 1 183 ? 17.764 47.321 14.889 1.00 21.09 188 GLY A CA 1
ATOM 1186 C C . GLY A 1 183 ? 16.970 46.276 14.137 1.00 20.40 188 GLY A C 1
ATOM 1187 O O . GLY A 1 183 ? 16.246 46.656 13.228 1.00 20.87 188 GLY A O 1
ATOM 1188 N N . TYR A 1 184 ? 17.168 44.997 14.477 1.00 20.32 189 TYR A N 1
ATOM 1189 C CA . TYR A 1 184 ? 16.610 43.875 13.672 1.00 18.79 189 TYR A CA 1
ATOM 1190 C C . TYR A 1 184 ? 16.531 42.630 14.568 1.00 19.12 189 TYR A C 1
ATOM 1191 O O . TYR A 1 184 ? 17.572 42.256 15.126 1.00 21.20 189 TYR A O 1
ATOM 1200 N N . ASP A 1 185 ? 15.377 41.977 14.654 1.00 18.68 190 ASP A N 1
ATOM 1201 C CA . ASP A 1 185 ? 15.269 40.735 15.465 1.00 20.15 190 ASP A CA 1
ATOM 1202 C C . ASP A 1 185 ? 15.694 39.548 14.599 1.00 18.20 190 ASP A C 1
ATOM 1203 O O . ASP A 1 185 ? 15.184 39.447 13.467 1.00 18.02 190 ASP A O 1
ATOM 1208 N N . LEU A 1 186 ? 16.472 38.636 15.177 1.00 21.17 191 LEU A N 1
ATOM 1209 C CA . LEU A 1 186 ? 16.715 37.306 14.582 1.00 21.44 191 LEU A CA 1
ATOM 1210 C C . LEU A 1 186 ? 16.004 36.254 15.404 1.00 20.68 191 LEU A C 1
ATOM 1211 O O . LEU A 1 186 ? 15.918 36.372 16.659 1.00 21.15 191 LEU A O 1
ATOM 1216 N N . TYR A 1 187 ? 15.516 35.220 14.708 1.00 20.01 192 TYR A N 1
ATOM 1217 C CA . TYR A 1 187 ? 14.822 34.094 15.363 1.00 20.26 192 TYR A CA 1
ATOM 1218 C C . TYR A 1 187 ? 15.897 33.085 15.737 1.00 20.48 192 TYR A C 1
ATOM 1219 O O . TYR A 1 187 ? 16.206 32.195 14.954 1.00 21.57 192 TYR A O 1
ATOM 1228 N N . THR A 1 188 ? 16.517 33.259 16.916 1.00 20.72 193 THR A N 1
ATOM 1229 C CA . THR A 1 188 ? 17.800 32.603 17.224 1.00 21.87 193 THR A CA 1
ATOM 1230 C C . THR A 1 188 ? 17.637 31.397 18.150 1.00 22.83 193 THR A C 1
ATOM 1231 O O . THR A 1 188 ? 18.652 30.746 18.315 1.00 23.16 193 THR A O 1
ATOM 1235 N N . GLN A 1 189 ? 16.449 31.121 18.694 1.00 24.91 194 GLN A N 1
ATOM 1236 C CA . GLN A 1 189 ? 16.282 29.920 19.553 1.00 26.66 194 GLN A CA 1
ATOM 1237 C C . GLN A 1 189 ? 15.441 28.828 18.870 1.00 24.73 194 GLN A C 1
ATOM 1238 O O . GLN A 1 189 ? 14.318 29.103 18.382 1.00 26.87 194 GLN A O 1
ATOM 1244 N N . ALA A 1 190 ? 15.986 27.615 18.871 1.00 27.46 195 ALA A N 1
ATOM 1245 C CA . ALA A 1 190 ? 15.359 26.421 18.242 1.00 28.11 195 ALA A CA 1
ATOM 1246 C C . ALA A 1 190 ? 13.953 26.179 18.819 1.00 29.65 195 ALA A C 1
ATOM 1247 O O . ALA A 1 190 ? 13.048 25.884 18.050 1.00 29.43 195 ALA A O 1
ATOM 1249 N N . GLY A 1 191 ? 13.746 26.290 20.125 1.00 32.25 196 GLY A N 1
ATOM 1250 C CA . GLY A 1 191 ? 12.445 25.880 20.693 1.00 32.34 196 GLY A CA 1
ATOM 1251 C C . GLY A 1 191 ? 12.142 24.400 20.428 1.00 30.59 196 GLY A C 1
ATOM 1252 O O . GLY A 1 191 ? 13.082 23.600 20.215 1.00 32.34 196 GLY A O 1
ATOM 1253 N N . ASP A 1 192 ? 10.863 24.037 20.491 1.00 35.83 197 ASP A N 1
ATOM 1254 C CA . ASP A 1 192 ? 10.385 22.634 20.450 1.00 37.55 197 ASP A CA 1
ATOM 1255 C C . ASP A 1 192 ? 10.682 22.004 19.087 1.00 35.68 197 ASP A C 1
ATOM 1256 O O . ASP A 1 192 ? 11.132 20.871 19.089 1.00 34.87 197 ASP A O 1
ATOM 1261 N N . SER A 1 193 ? 10.497 22.738 17.977 1.00 31.66 198 SER A N 1
ATOM 1262 C CA . SER A 1 193 ? 10.566 22.176 16.601 1.00 29.79 198 SER A CA 1
ATOM 1263 C C . SER A 1 193 ? 11.805 22.636 15.826 1.00 23.66 198 SER A C 1
ATOM 1264 O O . SER A 1 193 ? 12.110 21.995 14.818 1.00 23.36 198 SER A O 1
ATOM 1267 N N . GLY A 1 194 ? 12.414 23.755 16.230 1.00 24.08 199 GLY A N 1
ATOM 1268 C CA . GLY A 1 194 ? 13.526 24.354 15.462 1.00 23.10 199 GLY A CA 1
ATOM 1269 C C . GLY A 1 194 ? 13.032 25.192 14.295 1.00 23.94 199 GLY A C 1
ATOM 1270 O O . GLY A 1 194 ? 13.897 25.826 13.634 1.00 21.79 199 GLY A O 1
ATOM 1271 N N . GLU A 1 195 ? 11.750 25.189 13.981 1.00 22.14 200 GLU A N 1
ATOM 1272 C CA . GLU A 1 195 ? 11.330 25.676 12.621 1.00 22.04 200 GLU A CA 1
ATOM 1273 C C . GLU A 1 195 ? 11.425 27.204 12.535 1.00 22.14 200 GLU A C 1
ATOM 1274 O O . GLU A 1 195 ? 11.753 27.721 11.411 1.00 20.85 200 GLU A O 1
ATOM 1280 N N . GLY A 1 196 ? 11.161 27.945 13.623 1.00 22.65 201 GLY A N 1
ATOM 1281 C CA . GLY A 1 196 ? 11.382 29.402 13.601 1.00 20.50 201 GLY A CA 1
ATOM 1282 C C . GLY A 1 196 ? 12.801 29.720 13.148 1.00 20.16 201 GLY A C 1
ATOM 1283 O O . GLY A 1 196 ? 12.986 30.554 12.278 1.00 19.36 201 GLY A O 1
ATOM 1284 N N . LEU A 1 197 ? 13.807 29.110 13.737 1.00 18.94 202 LEU A N 1
ATOM 1285 C CA . LEU A 1 197 ? 15.209 29.382 13.348 1.00 18.94 202 LEU A CA 1
ATOM 1286 C C . LEU A 1 197 ? 15.416 28.892 11.921 1.00 17.86 202 LEU A C 1
ATOM 1287 O O . LEU A 1 197 ? 15.850 29.673 11.066 1.00 17.04 202 LEU A O 1
ATOM 1292 N N . THR A 1 198 ? 15.132 27.617 11.653 1.00 17.22 203 THR A N 1
ATOM 1293 C CA . THR A 1 198 ? 15.468 26.994 10.367 1.00 16.73 203 THR A CA 1
ATOM 1294 C C . THR A 1 198 ? 14.823 27.765 9.220 1.00 16.14 203 THR A C 1
ATOM 1295 O O . THR A 1 198 ? 15.511 28.055 8.247 1.00 16.77 203 THR A O 1
ATOM 1299 N N . TRP A 1 199 ? 13.538 28.062 9.287 1.00 16.47 204 TRP A N 1
ATOM 1300 C CA . TRP A 1 199 ? 12.821 28.571 8.096 1.00 16.37 204 TRP A CA 1
ATOM 1301 C C . TRP A 1 199 ? 13.137 30.060 7.901 1.00 16.13 204 TRP A C 1
ATOM 1302 O O . TRP A 1 199 ? 13.131 30.508 6.756 1.00 16.58 204 TRP A O 1
ATOM 1313 N N . ASN A 1 200 ? 13.508 30.773 8.959 1.00 15.80 205 ASN A N 1
ATOM 1314 C CA . ASN A 1 200 ? 14.039 32.149 8.795 1.00 16.04 205 ASN A CA 1
ATOM 1315 C C . ASN A 1 200 ? 15.434 32.113 8.181 1.00 17.43 205 ASN A C 1
ATOM 1316 O O . ASN A 1 200 ? 15.734 32.956 7.300 1.00 16.69 205 ASN A O 1
ATOM 1321 N N . PHE A 1 201 ? 16.283 31.192 8.628 1.00 16.06 206 PHE A N 1
ATOM 1322 C CA . PHE A 1 201 ? 17.637 31.056 8.088 1.00 16.18 206 PHE A CA 1
ATOM 1323 C C . PHE A 1 201 ? 17.605 30.634 6.621 1.00 15.55 206 PHE A C 1
ATOM 1324 O O . PHE A 1 201 ? 18.409 31.127 5.826 1.00 16.11 206 PHE A O 1
ATOM 1332 N N . GLN A 1 202 ? 16.708 29.716 6.248 1.00 14.19 207 GLN A N 1
ATOM 1333 C CA . GLN A 1 202 ? 16.696 29.213 4.864 1.00 14.68 207 GLN A CA 1
ATOM 1334 C C . GLN A 1 202 ? 16.555 30.395 3.895 1.00 15.29 207 GLN A C 1
ATOM 1335 O O . GLN A 1 202 ? 17.052 30.336 2.810 1.00 15.14 207 GLN A O 1
ATOM 1341 N N . VAL A 1 203 ? 15.790 31.411 4.262 1.00 14.60 208 VAL A N 1
ATOM 1342 C CA . VAL A 1 203 ? 15.604 32.595 3.377 1.00 15.47 208 VAL A CA 1
ATOM 1343 C C . VAL A 1 203 ? 16.978 33.114 2.985 1.00 15.09 208 VAL A C 1
ATOM 1344 O O . VAL A 1 203 ? 17.239 33.312 1.821 1.00 14.94 208 VAL A O 1
ATOM 1348 N N . ASN A 1 204 ? 17.830 33.346 3.971 1.00 15.77 209 ASN A N 1
ATOM 1349 C CA . ASN A 1 204 ? 19.141 33.986 3.729 1.00 14.76 209 ASN A CA 1
ATOM 1350 C C . ASN A 1 204 ? 20.112 32.992 3.082 1.00 16.08 209 ASN A C 1
ATOM 1351 O O . ASN A 1 204 ? 20.901 33.415 2.190 1.00 16.35 209 ASN A O 1
ATOM 1356 N N . LEU A 1 205 ? 19.989 31.689 3.372 1.00 14.99 210 LEU A N 1
ATOM 1357 C CA . LEU A 1 205 ? 20.779 30.643 2.697 1.00 15.24 210 LEU A CA 1
ATOM 1358 C C . LEU A 1 205 ? 20.449 30.701 1.188 1.00 14.25 210 LEU A C 1
ATOM 1359 O O . LEU A 1 205 ? 21.341 30.728 0.341 1.00 15.76 210 LEU A O 1
ATOM 1364 N N . TRP A 1 206 ? 19.182 30.712 0.814 1.00 14.27 211 TRP A N 1
ATOM 1365 C CA . TRP A 1 206 ? 18.779 30.775 -0.609 1.00 15.60 211 TRP A CA 1
ATOM 1366 C C . TRP A 1 206 ? 19.178 32.099 -1.275 1.00 14.88 211 TRP A C 1
ATOM 1367 O O . TRP A 1 206 ? 19.661 32.055 -2.447 1.00 17.19 211 TRP A O 1
ATOM 1378 N N . GLN A 1 207 ? 19.085 33.221 -0.565 1.00 15.45 212 GLN A N 1
ATOM 1379 C CA . GLN A 1 207 ? 19.475 34.513 -1.142 1.00 15.86 212 GLN A CA 1
ATOM 1380 C C . GLN A 1 207 ? 20.976 34.504 -1.452 1.00 17.74 212 GLN A C 1
ATOM 1381 O O . GLN A 1 207 ? 21.365 35.131 -2.421 1.00 19.03 212 GLN A O 1
ATOM 1387 N N . ALA A 1 208 ? 21.801 33.806 -0.672 1.00 17.03 213 ALA A N 1
ATOM 1388 C CA . ALA A 1 208 ? 23.262 33.710 -0.904 1.00 17.08 213 ALA A CA 1
ATOM 1389 C C . ALA A 1 208 ? 23.571 32.735 -2.063 1.00 21.22 213 ALA A C 1
ATOM 1390 O O . ALA A 1 208 ? 24.755 32.624 -2.454 1.00 22.25 213 ALA A O 1
ATOM 1392 N N . GLY A 1 209 ? 22.572 32.051 -2.620 1.00 18.22 214 GLY A N 1
ATOM 1393 C CA . GLY A 1 209 ? 22.795 31.092 -3.720 1.00 20.85 214 GLY A CA 1
ATOM 1394 C C . GLY A 1 209 ? 22.993 29.696 -3.193 1.00 21.89 214 GLY A C 1
ATOM 1395 O O . GLY A 1 209 ? 23.405 28.826 -3.965 1.00 22.44 214 GLY A O 1
ATOM 1396 N N . GLY A 1 210 ? 22.680 29.484 -1.907 1.00 19.82 215 GLY A N 1
ATOM 1397 C CA . GLY A 1 210 ? 22.879 28.199 -1.210 1.00 19.32 215 GLY A CA 1
ATOM 1398 C C . GLY A 1 210 ? 21.711 27.254 -1.391 1.00 20.37 215 GLY A C 1
ATOM 1399 O O . GLY A 1 210 ? 20.680 27.652 -1.938 1.00 19.93 215 GLY A O 1
ATOM 1400 N N . ASP A 1 211 ? 21.894 26.016 -0.968 1.00 19.15 216 ASP A N 1
ATOM 1401 C CA . ASP A 1 211 ? 20.869 24.965 -0.978 1.00 20.17 216 ASP A CA 1
ATOM 1402 C C . ASP A 1 211 ? 20.780 24.419 0.433 1.00 19.23 216 ASP A C 1
ATOM 1403 O O . ASP A 1 211 ? 21.813 24.361 1.129 1.00 19.18 216 ASP A O 1
ATOM 1408 N N . PHE A 1 212 ? 19.613 23.907 0.817 1.00 15.93 217 PHE A N 1
ATOM 1409 C CA . PHE A 1 212 ? 19.424 23.320 2.164 1.00 16.65 217 PHE A CA 1
ATOM 1410 C C . PHE A 1 212 ? 19.753 21.829 2.095 1.00 17.56 217 PHE A C 1
ATOM 1411 O O . PHE A 1 212 ? 20.748 21.415 2.696 1.00 18.30 217 PHE A O 1
ATOM 1419 N N . LEU A 1 213 ? 18.918 21.052 1.403 1.00 18.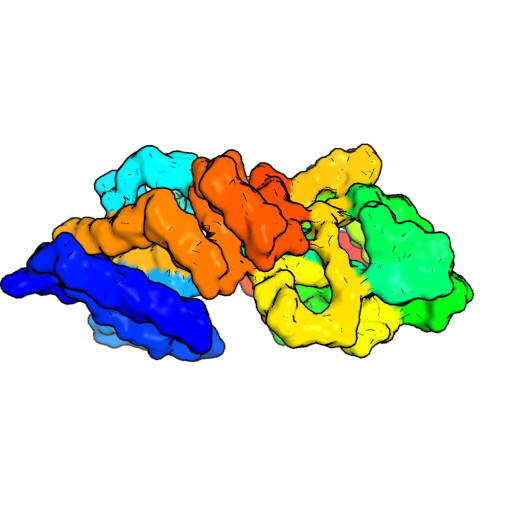95 218 LEU A N 1
ATOM 1420 C CA . LEU A 1 213 ? 19.293 19.638 1.093 1.00 20.14 218 LEU A CA 1
ATOM 1421 C C . LEU A 1 213 ? 19.657 19.508 -0.377 1.00 19.48 218 LEU A C 1
ATOM 1422 O O . LEU A 1 213 ? 19.427 20.397 -1.217 1.00 21.61 218 LEU A O 1
ATOM 1427 N N . THR A 1 214 ? 20.260 18.368 -0.715 1.00 22.64 219 THR A N 1
ATOM 1428 C CA . THR A 1 214 ? 20.515 18.022 -2.139 1.00 22.74 219 THR A CA 1
ATOM 1429 C C . THR A 1 214 ? 19.177 17.804 -2.835 1.00 23.75 219 THR A C 1
ATOM 1430 O O . THR A 1 214 ? 18.145 17.663 -2.143 1.00 21.38 219 THR A O 1
ATOM 1434 N N . ALA A 1 215 ? 19.188 17.748 -4.164 1.00 26.89 220 ALA A N 1
ATOM 1435 C CA . ALA A 1 215 ? 17.952 17.701 -4.989 1.00 29.79 220 ALA A CA 1
ATOM 1436 C C . ALA A 1 215 ? 17.151 16.432 -4.669 1.00 29.61 220 ALA A C 1
ATOM 1437 O O . ALA A 1 215 ? 15.923 16.509 -4.676 1.00 29.69 220 ALA A O 1
ATOM 1439 N N . ASP A 1 216 ? 17.812 15.341 -4.265 1.00 29.04 221 ASP A N 1
ATOM 1440 C CA . ASP A 1 216 ? 17.095 14.097 -3.860 1.00 26.88 221 ASP A CA 1
ATOM 1441 C C . ASP A 1 216 ? 16.823 14.015 -2.346 1.00 27.19 221 ASP A C 1
ATOM 1442 O O . ASP A 1 216 ? 16.375 12.968 -1.879 1.00 25.74 221 ASP A O 1
ATOM 1447 N N . ASN A 1 217 ? 17.032 15.088 -1.574 1.00 24.93 222 ASN A N 1
ATOM 1448 C CA . ASN A 1 217 ? 16.800 15.119 -0.111 1.00 23.99 222 ASN A CA 1
ATOM 1449 C C . ASN A 1 217 ? 17.637 14.055 0.609 1.00 21.82 222 ASN A C 1
ATOM 1450 O O . ASN A 1 217 ? 17.286 13.705 1.724 1.00 23.20 222 ASN A O 1
ATOM 1455 N N . SER A 1 218 ? 18.709 13.546 -0.004 1.00 27.44 223 SER A N 1
ATOM 1456 C CA . SER A 1 218 ? 19.512 12.459 0.647 1.00 27.72 223 SER A CA 1
ATOM 1457 C C . SER A 1 218 ? 20.536 13.038 1.631 1.00 26.97 223 SER A C 1
ATOM 1458 O O . SER A 1 218 ? 21.003 12.293 2.528 1.00 25.89 223 SER A O 1
ATOM 1461 N N . ALA A 1 219 ? 20.952 14.293 1.455 1.00 23.89 224 ALA A N 1
ATOM 1462 C CA . ALA A 1 219 ? 22.024 14.830 2.316 1.00 24.11 224 ALA A CA 1
ATOM 1463 C C . ALA A 1 219 ? 21.839 16.335 2.485 1.00 23.35 224 ALA A C 1
ATOM 1464 O O . ALA A 1 219 ? 21.251 16.979 1.551 1.00 21.86 224 ALA A O 1
ATOM 1466 N N . ALA A 1 220 ? 22.505 16.868 3.486 1.00 19.83 225 ALA A N 1
ATOM 1467 C CA . ALA A 1 220 ? 22.729 18.325 3.564 1.00 19.05 225 ALA A CA 1
ATOM 1468 C C . ALA A 1 220 ? 23.450 18.892 2.339 1.00 20.77 225 ALA A C 1
ATOM 1469 O O . ALA A 1 220 ? 24.357 18.273 1.741 1.00 21.88 225 ALA A O 1
ATOM 1471 N N . ALA A 1 221 ? 23.143 20.141 2.002 1.00 20.63 226 ALA A N 1
ATOM 1472 C CA . ALA A 1 221 ? 23.769 20.860 0.882 1.00 21.08 226 ALA A CA 1
ATOM 1473 C C . ALA A 1 221 ? 24.252 22.258 1.309 1.00 18.37 226 ALA A C 1
ATOM 1474 O O . ALA A 1 221 ? 24.744 22.962 0.438 1.00 19.10 226 ALA A O 1
ATOM 1476 N N . PHE A 1 222 ? 24.125 22.618 2.577 1.00 17.83 227 PHE A N 1
ATOM 1477 C CA . PHE A 1 222 ? 24.315 24.019 3.043 1.00 18.36 227 PHE A CA 1
ATOM 1478 C C . PHE A 1 222 ? 25.746 24.274 3.564 1.00 20.78 227 PHE A C 1
ATOM 1479 O O . PHE A 1 222 ? 26.031 25.396 3.984 1.00 18.48 227 PHE A O 1
ATOM 1487 N N . ASN A 1 223 ? 26.626 23.281 3.635 1.00 19.89 228 ASN A N 1
ATOM 1488 C CA . ASN A 1 223 ? 27.972 23.472 4.241 1.00 20.77 228 ASN A CA 1
ATOM 1489 C C . ASN A 1 223 ? 28.925 23.907 3.149 1.00 22.54 228 ASN A C 1
ATOM 1490 O O . ASN A 1 223 ? 29.754 23.131 2.667 1.00 24.49 228 ASN A O 1
ATOM 1495 N N . THR A 1 224 ? 28.758 25.149 2.734 1.00 22.60 229 THR A N 1
ATOM 1496 C CA . THR A 1 224 ? 29.280 25.728 1.501 1.00 21.57 229 THR A CA 1
ATOM 1497 C C . THR A 1 224 ? 29.672 27.166 1.794 1.00 21.88 229 THR A C 1
ATOM 1498 O O . THR A 1 224 ? 29.315 27.696 2.827 1.00 20.68 229 THR A O 1
ATOM 1502 N N . PRO A 1 225 ? 30.383 27.833 0.875 1.00 20.89 230 PRO A N 1
ATOM 1503 C CA . PRO A 1 225 ? 30.662 29.257 1.073 1.00 20.80 230 PRO A CA 1
ATOM 1504 C C . PRO A 1 225 ? 29.355 30.041 1.217 1.00 20.16 230 PRO A C 1
ATOM 1505 O O . PRO A 1 225 ? 29.350 31.019 1.934 1.00 19.67 230 PRO A O 1
ATOM 1509 N N . GLU A 1 226 ? 28.300 29.589 0.522 1.00 21.31 231 GLU A N 1
ATOM 1510 C CA . GLU A 1 226 ? 27.003 30.312 0.510 1.00 21.18 231 GLU A CA 1
ATOM 1511 C C . GLU A 1 226 ? 26.408 30.164 1.894 1.00 19.69 231 GLU A C 1
ATOM 1512 O O . GLU A 1 226 ? 25.868 31.145 2.463 1.00 18.53 231 GLU A O 1
ATOM 1518 N N . GLY A 1 227 ? 26.384 28.936 2.416 1.00 18.22 232 GLY A N 1
ATOM 1519 C CA . GLY A 1 227 ? 25.924 28.704 3.796 1.00 17.89 232 GLY A CA 1
ATOM 1520 C C . GLY A 1 227 ? 26.676 29.537 4.809 1.00 18.49 232 GLY A C 1
ATOM 1521 O O . GLY A 1 227 ? 26.078 30.035 5.756 1.00 18.16 232 GLY A O 1
ATOM 1522 N N . ALA A 1 228 ? 28.016 29.595 4.704 1.00 18.34 233 ALA A N 1
ATOM 1523 C CA . ALA A 1 228 ? 28.831 30.385 5.653 1.00 19.21 233 ALA A CA 1
ATOM 1524 C C . ALA A 1 228 ? 28.527 31.881 5.477 1.00 16.32 233 ALA A C 1
ATOM 1525 O O . ALA A 1 228 ? 28.451 32.562 6.494 1.00 17.46 233 ALA A O 1
ATOM 1527 N N . GLU A 1 229 ? 28.252 32.330 4.270 1.00 18.56 234 GLU A N 1
ATOM 1528 C CA . GLU A 1 229 ? 27.886 33.762 4.039 1.00 18.35 234 GLU A CA 1
ATOM 1529 C C . GLU A 1 229 ? 26.593 34.056 4.826 1.00 18.81 234 GLU A C 1
ATOM 1530 O O . GLU A 1 229 ? 26.498 35.070 5.539 1.00 15.87 234 GLU A O 1
ATOM 1536 N N . ALA A 1 230 ? 25.605 33.174 4.737 1.00 17.33 235 ALA A N 1
ATOM 1537 C CA . ALA A 1 230 ? 24.312 33.396 5.413 1.00 15.89 235 ALA A CA 1
ATOM 1538 C C . ALA A 1 230 ? 24.512 33.314 6.922 1.00 16.29 235 ALA A C 1
ATOM 1539 O O . ALA A 1 230 ? 23.947 34.129 7.665 1.00 17.95 235 ALA A O 1
ATOM 1541 N N . LEU A 1 231 ? 25.218 32.297 7.427 1.00 15.70 236 LEU A N 1
ATOM 1542 C CA . LEU A 1 231 ? 25.411 32.191 8.904 1.00 15.71 236 LEU A CA 1
ATOM 1543 C C . LEU A 1 231 ? 26.318 33.326 9.428 1.00 15.48 236 LEU A C 1
ATOM 1544 O O . LEU A 1 231 ? 26.078 33.818 10.547 1.00 16.96 236 LEU A O 1
ATOM 1549 N N . GLN A 1 232 ? 27.304 33.764 8.661 1.00 16.26 237 GLN A N 1
ATOM 1550 C CA . GLN A 1 232 ? 28.193 34.886 9.081 1.00 17.30 237 GLN A CA 1
ATOM 1551 C C . GLN A 1 232 ? 27.362 36.159 9.184 1.00 17.60 237 GLN A C 1
ATOM 1552 O O . GLN A 1 232 ? 27.611 36.981 10.092 1.00 16.70 237 GLN A O 1
ATOM 1558 N N . TYR A 1 233 ? 26.341 36.285 8.342 1.00 16.71 238 TYR A N 1
ATOM 1559 C CA . TYR A 1 233 ? 25.412 37.448 8.417 1.00 17.07 238 TYR A CA 1
ATOM 1560 C C . TYR A 1 233 ? 24.700 37.464 9.772 1.00 17.19 238 TYR A C 1
ATOM 1561 O O . TYR A 1 233 ? 24.652 38.517 10.444 1.00 17.30 238 TYR A O 1
ATOM 1570 N N . TRP A 1 234 ? 24.063 36.345 10.123 1.00 18.44 239 TRP A N 1
ATOM 1571 C CA . TRP A 1 234 ? 23.433 36.207 11.445 1.00 18.07 239 TRP A CA 1
ATOM 1572 C C . TRP A 1 234 ? 24.465 36.520 12.536 1.00 19.22 239 TRP A C 1
ATOM 1573 O O . TRP A 1 234 ? 24.143 37.263 13.456 1.00 18.55 239 TRP A O 1
ATOM 1584 N N . VAL A 1 235 ? 25.636 35.906 12.472 1.00 17.57 240 VAL A N 1
ATOM 1585 C CA . VAL A 1 235 ? 26.591 36.027 13.615 1.00 18.90 240 VAL A CA 1
ATOM 1586 C C . VAL A 1 235 ? 27.095 37.474 13.699 1.00 20.29 240 VAL A C 1
ATOM 1587 O O . VAL A 1 235 ? 27.226 38.013 14.824 1.00 21.61 240 VAL A O 1
ATOM 1591 N N . ASP A 1 236 ? 27.248 38.118 12.548 1.00 18.58 241 ASP A N 1
ATOM 1592 C CA . ASP A 1 236 ? 27.699 39.530 12.511 1.00 19.90 241 ASP A CA 1
ATOM 1593 C C . ASP A 1 236 ? 26.641 40.427 13.125 1.00 19.43 241 ASP A C 1
ATOM 1594 O O . ASP A 1 236 ? 27.005 41.363 13.849 1.00 22.12 241 ASP A O 1
ATOM 1599 N N . LEU A 1 237 ? 25.369 40.216 12.806 1.00 18.69 242 LEU A N 1
ATOM 1600 C CA . LEU A 1 237 ? 24.232 40.981 13.405 1.00 20.86 242 LEU A CA 1
ATOM 1601 C C . LEU A 1 237 ? 24.230 40.806 14.925 1.00 20.83 242 LEU A C 1
ATOM 1602 O O . LEU A 1 237 ? 24.032 41.792 15.642 1.00 22.08 242 LEU A O 1
ATOM 1607 N N . ILE A 1 238 ? 24.431 39.580 15.411 1.00 21.29 243 ILE A N 1
ATOM 1608 C CA . ILE A 1 238 ? 24.372 39.291 16.867 1.00 20.94 243 ILE A CA 1
ATOM 1609 C C . ILE A 1 238 ? 25.592 39.933 17.542 1.00 22.06 243 ILE A C 1
ATOM 1610 O O . ILE A 1 238 ? 25.366 40.596 18.591 1.00 23.42 243 ILE A O 1
ATOM 1615 N N . ASP A 1 239 ? 26.776 39.763 16.952 1.00 22.31 244 ASP A N 1
ATOM 1616 C CA . ASP A 1 239 ? 28.082 40.186 17.539 1.00 25.67 244 ASP A CA 1
ATOM 1617 C C . ASP A 1 239 ? 28.049 41.708 17.661 1.00 27.04 244 ASP A C 1
ATOM 1618 O O . ASP A 1 239 ? 28.601 42.226 18.651 1.00 23.75 244 ASP A O 1
ATOM 1623 N N . SER A 1 240 ? 27.445 42.411 16.690 1.00 24.91 245 SER A N 1
ATOM 1624 C CA . SER A 1 240 ? 27.360 43.910 16.713 1.00 23.40 245 SER A CA 1
ATOM 1625 C C . SER A 1 240 ? 26.392 44.379 17.797 1.00 24.09 245 SER A C 1
ATOM 1626 O O . SER A 1 240 ? 26.367 45.603 18.042 1.00 27.14 245 SER A O 1
ATOM 1629 N N . GLY A 1 241 ? 25.519 43.508 18.322 1.00 21.13 246 GLY A N 1
ATOM 1630 C CA . GLY A 1 241 ? 24.378 43.903 19.157 1.00 22.03 246 GLY A CA 1
ATOM 1631 C C . GLY A 1 241 ? 23.160 44.396 18.390 1.00 21.86 246 GLY A C 1
ATOM 1632 O O . GLY A 1 241 ? 22.139 44.682 19.059 1.00 21.54 246 GLY A O 1
ATOM 1633 N N . VAL A 1 242 ? 23.253 44.488 17.050 1.00 19.69 247 VAL A N 1
ATOM 1634 C CA . VAL A 1 242 ? 22.066 44.917 16.228 1.00 21.53 247 VAL A CA 1
ATOM 1635 C C . VAL A 1 242 ? 20.922 43.920 16.405 1.00 21.18 247 VAL A C 1
ATOM 1636 O O . VAL A 1 242 ? 19.761 44.357 16.522 1.00 21.75 247 VAL A O 1
ATOM 1640 N N . SER A 1 243 ? 21.235 42.625 16.491 1.00 21.64 248 SER A N 1
ATOM 1641 C CA . SER A 1 243 ? 20.242 41.525 16.646 1.00 23.32 248 SER A CA 1
ATOM 1642 C C . SER A 1 243 ? 20.618 40.629 17.821 1.00 23.98 248 SER A C 1
ATOM 1643 O O . SER A 1 243 ? 21.281 39.622 17.601 1.00 22.98 248 SER A O 1
ATOM 1646 N N . PRO A 1 244 ? 20.336 40.993 19.087 1.00 23.73 249 PRO A N 1
ATOM 1647 C CA . PRO A 1 244 ? 20.835 40.181 20.180 1.00 25.62 249 PRO A CA 1
ATOM 1648 C C . PRO A 1 244 ? 20.334 38.746 20.112 1.00 23.03 249 PRO A C 1
ATOM 1649 O O . PRO A 1 244 ? 19.241 38.491 19.693 1.00 22.60 249 PRO A O 1
ATOM 1653 N N . TYR A 1 245 ? 21.147 37.859 20.655 1.00 24.58 250 TYR A N 1
ATOM 1654 C CA . TYR A 1 245 ? 20.795 36.437 20.859 1.00 24.44 250 TYR A CA 1
ATOM 1655 C C . TYR A 1 245 ? 19.663 36.305 21.864 1.00 25.55 250 TYR A C 1
ATOM 1656 O O . TYR A 1 245 ? 19.637 37.037 22.886 1.00 27.31 250 TYR A O 1
ATOM 1665 N N . ALA A 1 246 ? 18.727 35.401 21.581 1.00 28.22 251 ALA A N 1
ATOM 1666 C CA . ALA A 1 246 ? 17.594 35.047 22.474 1.00 27.98 251 ALA A CA 1
ATOM 1667 C C . ALA A 1 246 ? 16.761 36.289 22.831 1.00 29.06 251 ALA A C 1
ATOM 1668 O O . ALA A 1 246 ? 16.287 36.423 23.995 1.00 32.70 251 ALA A O 1
ATOM 1670 N N . LYS A 1 247 ? 16.493 37.149 21.862 1.00 27.45 252 LYS A N 1
ATOM 1671 C CA . LYS A 1 247 ? 15.707 38.399 22.047 1.00 27.92 252 LYS A CA 1
ATOM 1672 C C . LYS A 1 247 ? 14.662 38.528 20.944 1.00 25.53 252 LYS A C 1
ATOM 1673 O O . LYS A 1 247 ? 14.297 39.646 20.603 1.00 26.24 252 LYS A O 1
ATOM 1679 N N . TRP A 1 248 ? 14.164 37.422 20.412 1.00 26.44 253 TRP A N 1
ATOM 1680 C CA . TRP A 1 248 ? 13.048 37.490 19.432 1.00 26.01 253 TRP A CA 1
ATOM 1681 C C . TRP A 1 248 ? 11.869 38.223 20.074 1.00 27.42 253 TRP A C 1
ATOM 1682 O O . TRP A 1 248 ? 11.585 37.955 21.243 1.00 28.44 253 TRP A O 1
ATOM 1693 N N . GLY A 1 249 ? 11.176 39.082 19.342 1.00 24.99 254 GLY A N 1
ATOM 1694 C CA . GLY A 1 249 ? 9.871 39.627 19.768 1.00 25.79 254 GLY A CA 1
ATOM 1695 C C . GLY A 1 249 ? 10.005 41.064 20.229 1.00 26.85 254 GLY A C 1
ATOM 1696 O O . GLY A 1 249 ? 8.949 41.720 20.427 1.00 26.25 254 GLY A O 1
ATOM 1697 N N . GLU A 1 250 ? 11.226 41.593 20.319 1.00 26.57 255 GLU A N 1
ATOM 1698 C CA . GLU A 1 250 ? 11.412 43.048 20.612 1.00 24.13 255 GLU A CA 1
ATOM 1699 C C . GLU A 1 250 ? 10.700 43.929 19.576 1.00 27.17 255 GLU A C 1
ATOM 1700 O O . GLU A 1 250 ? 10.102 44.985 19.927 1.00 26.53 255 GLU A O 1
ATOM 1706 N N . PHE A 1 251 ? 10.764 43.551 18.300 1.00 23.65 256 PHE A N 1
ATOM 1707 C CA . PHE A 1 251 ? 10.149 44.310 17.197 1.00 24.20 256 PHE A CA 1
ATOM 1708 C C . PHE A 1 251 ? 8.641 44.331 17.430 1.00 24.27 256 PHE A C 1
ATOM 1709 O O . PHE A 1 251 ? 8.024 45.403 17.329 1.00 25.91 256 PHE A O 1
ATOM 1717 N N . GLU A 1 252 ? 8.076 43.162 17.713 1.00 23.90 257 GLU A N 1
ATOM 1718 C CA . GLU A 1 252 ? 6.608 43.004 17.825 1.00 25.83 257 GLU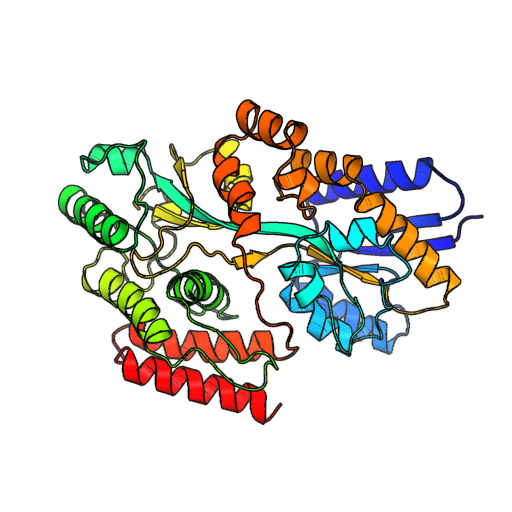 A CA 1
ATOM 1719 C C . GLU A 1 252 ? 6.075 43.821 19.024 1.00 27.78 257 GLU A C 1
ATOM 1720 O O . GLU A 1 252 ? 4.961 44.330 18.910 1.00 27.98 257 GLU A O 1
ATOM 1726 N N . LYS A 1 253 ? 6.890 43.981 20.058 1.00 29.15 258 LYS A N 1
ATOM 1727 C CA . LYS A 1 253 ? 6.609 44.813 21.270 1.00 34.89 258 LYS A CA 1
ATOM 1728 C C . LYS A 1 253 ? 6.665 46.316 20.963 1.00 34.99 258 LYS A C 1
ATOM 1729 O O . LYS A 1 253 ? 6.369 47.081 21.874 1.00 35.96 258 LYS A O 1
ATOM 1735 N N . GLY A 1 254 ? 7.079 46.752 19.765 1.00 30.02 259 GLY A N 1
ATOM 1736 C CA . GLY A 1 254 ? 7.352 48.166 19.480 1.00 30.53 259 GLY A CA 1
ATOM 1737 C C . GLY A 1 254 ? 8.637 48.622 20.132 1.00 29.08 259 GLY A C 1
ATOM 1738 O O . GLY A 1 254 ? 8.804 49.835 20.294 1.00 31.71 259 GLY A O 1
ATOM 1739 N N . GLN A 1 255 ? 9.545 47.694 20.473 1.00 33.34 260 GLN A N 1
ATOM 1740 C CA . GLN A 1 255 ? 10.869 48.006 21.088 1.00 30.69 260 GLN A CA 1
ATOM 1741 C C . GLN A 1 255 ? 12.034 47.594 20.156 1.00 28.78 260 GLN A C 1
ATOM 1742 O O . GLN A 1 255 ? 13.186 47.366 20.650 1.00 27.77 260 GLN A O 1
ATOM 1748 N N . GLY A 1 256 ? 11.783 47.481 18.855 1.00 24.79 261 GLY A N 1
ATOM 1749 C CA . GLY A 1 256 ? 12.816 46.992 17.919 1.00 22.37 261 GLY A CA 1
ATOM 1750 C C . GLY A 1 256 ? 12.652 47.600 16.523 1.00 19.73 261 GLY A C 1
ATOM 1751 O O . GLY A 1 256 ? 11.539 47.873 16.111 1.00 21.35 261 GLY A O 1
ATOM 1752 N N . GLY A 1 257 ? 13.727 47.730 15.773 1.00 19.57 262 GLY A N 1
ATOM 1753 C CA . GLY A 1 257 ? 13.650 48.293 14.436 1.00 18.46 262 GLY A CA 1
ATOM 1754 C C . GLY A 1 257 ? 12.814 47.438 13.460 1.00 18.73 262 GLY A C 1
ATOM 1755 O O . GLY A 1 257 ? 12.137 48.012 12.631 1.00 19.09 262 GLY A O 1
ATOM 1756 N N . SER A 1 258 ? 12.991 46.114 13.429 1.00 17.90 263 SER A N 1
ATOM 1757 C CA . SER A 1 258 ? 12.553 45.334 12.241 1.00 17.46 263 SER A CA 1
ATOM 1758 C C . SER A 1 258 ? 12.666 43.846 12.549 1.00 17.58 263 SER A C 1
ATOM 1759 O O . SER A 1 258 ? 13.223 43.497 13.567 1.00 18.20 263 SER A O 1
ATOM 1762 N N . ALA A 1 259 ? 12.104 43.032 11.655 1.00 18.40 264 ALA A N 1
ATOM 1763 C CA . ALA A 1 259 ? 12.123 41.556 11.793 1.00 17.62 264 ALA A CA 1
ATOM 1764 C C . ALA A 1 259 ? 11.661 40.953 10.482 1.00 16.90 264 ALA A C 1
ATOM 1765 O O . ALA A 1 259 ? 10.873 41.570 9.760 1.00 17.44 264 ALA A O 1
ATOM 1767 N N . GLN A 1 260 ? 12.080 39.713 10.218 1.00 16.74 265 GLN A N 1
ATOM 1768 C CA . GLN A 1 260 ? 11.358 38.915 9.207 1.00 17.12 265 GLN A CA 1
ATOM 1769 C C . GLN A 1 260 ? 10.022 38.505 9.806 1.00 18.64 265 GLN A C 1
ATOM 1770 O O . GLN A 1 260 ? 9.986 38.053 10.966 1.00 19.93 265 GLN A O 1
ATOM 1776 N N . GLU A 1 261 ? 8.954 38.726 9.053 1.00 17.06 266 GLU A N 1
ATOM 1777 C CA . GLU A 1 261 ? 7.587 38.407 9.476 1.00 16.85 266 GLU A CA 1
ATOM 1778 C C . GLU A 1 261 ? 6.834 37.752 8.325 1.00 15.28 266 GLU A C 1
ATOM 1779 O O . GLU A 1 261 ? 6.919 38.198 7.173 1.00 15.88 266 GLU A O 1
ATOM 1785 N N . GLY A 1 262 ? 5.970 36.802 8.699 1.00 17.31 267 GLY A N 1
ATOM 1786 C CA . GLY A 1 262 ? 5.080 36.187 7.716 1.00 17.25 267 GLY A CA 1
ATOM 1787 C C . GLY A 1 262 ? 4.006 37.118 7.262 1.00 19.20 267 GLY A C 1
ATOM 1788 O O . GLY A 1 262 ? 3.666 38.077 7.970 1.00 21.08 267 GLY A O 1
ATOM 1789 N N . SER A 1 263 ? 3.499 36.892 6.058 1.00 19.48 268 SER A N 1
ATOM 1790 C CA . SER A 1 263 ? 2.518 37.766 5.387 1.00 19.32 268 SER A CA 1
ATOM 1791 C C . SER A 1 263 ? 1.242 37.831 6.241 1.00 19.88 268 SER A C 1
ATOM 1792 O O . SER A 1 263 ? 0.534 38.854 6.146 1.00 20.29 268 SER A O 1
ATOM 1795 N N . TRP A 1 264 ? 0.937 36.801 7.032 1.00 18.65 269 TRP A N 1
ATOM 1796 C CA . TRP A 1 264 ? -0.266 36.821 7.904 1.00 18.74 269 TRP A CA 1
ATOM 1797 C C . TRP A 1 264 ? -0.213 38.011 8.865 1.00 23.88 269 TRP A C 1
ATOM 1798 O O . TRP A 1 264 ? -1.292 38.439 9.301 1.00 23.08 269 TRP A O 1
ATOM 1809 N N . MET A 1 265 ? 0.977 38.492 9.248 1.00 22.77 270 MET A N 1
ATOM 1810 C CA . MET A 1 265 ? 1.071 39.626 10.205 1.00 21.90 270 MET A CA 1
ATOM 1811 C C . MET A 1 265 ? 0.513 40.895 9.586 1.00 22.97 270 MET A C 1
ATOM 1812 O O . MET A 1 265 ? 0.139 41.804 10.373 1.00 24.12 270 MET A O 1
ATOM 1817 N N . VAL A 1 266 ? 0.519 41.053 8.269 1.00 23.03 271 VAL A N 1
ATOM 1818 C CA . VAL A 1 266 ? -0.013 42.305 7.645 1.00 23.75 271 VAL A CA 1
ATOM 1819 C C . VAL A 1 266 ? -1.478 42.398 8.042 1.00 29.52 271 VAL A C 1
ATOM 1820 O O . VAL A 1 266 ? -1.939 43.509 8.389 1.00 29.14 271 VAL A O 1
ATOM 1824 N N . GLY A 1 267 ? -2.181 41.274 7.969 1.00 27.95 272 GLY A N 1
ATOM 1825 C CA . GLY A 1 267 ? -3.624 41.203 8.242 1.00 34.13 272 GLY A CA 1
ATOM 1826 C C . GLY A 1 267 ? -3.900 41.431 9.714 1.00 36.18 272 GLY A C 1
ATOM 1827 O O . GLY A 1 267 ? -4.784 42.243 10.032 1.00 36.60 272 GLY A O 1
ATOM 1828 N N . ILE A 1 268 ? -3.211 40.704 10.584 1.00 33.44 273 ILE A N 1
ATOM 1829 C CA . ILE A 1 268 ? -3.347 40.830 12.058 1.00 34.72 273 ILE A CA 1
ATOM 1830 C C . ILE A 1 268 ? -3.114 42.290 12.460 1.00 35.74 273 ILE A C 1
ATOM 1831 O O . ILE A 1 268 ? -3.975 42.857 13.154 1.00 40.06 273 ILE A O 1
ATOM 1836 N N . TRP A 1 269 ? -2.068 42.930 11.954 1.00 31.70 274 TRP A N 1
ATOM 1837 C CA . TRP A 1 269 ? -1.714 44.324 12.339 1.00 32.51 274 TRP A CA 1
ATOM 1838 C C . TRP A 1 269 ? -2.458 45.409 11.552 1.00 37.53 274 TRP A C 1
ATOM 1839 O O . TRP A 1 269 ? -2.604 46.516 12.112 1.00 37.95 274 TRP A O 1
ATOM 1850 N N . ALA A 1 270 ? -2.812 45.211 10.284 1.00 43.27 275 ALA A N 1
ATOM 1851 C CA . ALA A 1 270 ? -3.392 46.320 9.482 1.00 46.09 275 ALA A CA 1
ATOM 1852 C C . ALA A 1 270 ? -4.699 46.749 10.165 1.00 43.49 275 ALA A C 1
ATOM 1853 O O . ALA A 1 270 ? -5.059 47.922 10.040 1.00 42.58 275 ALA A O 1
ATOM 1855 N N . ALA A 1 271 ? -5.281 45.862 10.974 1.00 47.63 276 ALA A N 1
ATOM 1856 C CA . ALA A 1 271 ? -6.515 46.071 11.763 1.00 47.61 276 ALA A CA 1
ATOM 1857 C C . ALA A 1 271 ? -6.208 46.882 13.023 1.00 54.43 276 ALA A C 1
ATOM 1858 O O . ALA A 1 271 ? -6.676 48.041 13.117 1.00 53.35 276 ALA A O 1
ATOM 1860 N N . ASP A 1 272 ? -5.476 46.293 13.973 1.00 50.06 277 ASP A N 1
ATOM 1861 C CA . ASP A 1 272 ? -5.136 46.972 15.249 1.00 54.19 277 ASP A CA 1
ATOM 1862 C C . ASP A 1 272 ? -3.618 47.044 15.401 1.00 51.39 277 ASP A C 1
ATOM 1863 O O . ASP A 1 272 ? -3.018 46.247 16.109 1.00 63.55 277 ASP A O 1
ATOM 1868 N N . PRO A 1 273 ? -2.946 48.002 14.742 1.00 43.18 278 PRO A N 1
ATOM 1869 C CA . PRO A 1 273 ? -1.488 48.000 14.686 1.00 43.97 278 PRO A CA 1
ATOM 1870 C C . PRO A 1 273 ? -0.847 48.414 16.004 1.00 51.24 278 PRO A C 1
ATOM 1871 O O . PRO A 1 273 ? -1.279 49.382 16.622 1.00 48.09 278 PRO A O 1
ATOM 1875 N N . PRO A 1 274 ? 0.237 47.740 16.447 1.00 47.67 279 PRO A N 1
ATOM 1876 C CA . PRO A 1 274 ? 0.879 48.094 17.710 1.00 45.21 279 PRO A CA 1
ATOM 1877 C C . PRO A 1 274 ? 1.784 49.315 17.523 1.00 41.02 279 PRO A C 1
ATOM 1878 O O . PRO A 1 274 ? 2.248 49.842 18.522 1.00 41.77 279 PRO A O 1
ATOM 1882 N N . PHE A 1 275 ? 2.027 49.709 16.271 1.00 34.16 280 PHE A N 1
ATOM 1883 C CA . PHE A 1 275 ? 2.846 50.871 15.827 1.00 32.87 280 PHE A CA 1
ATOM 1884 C C . PHE A 1 275 ? 2.736 50.981 14.302 1.00 30.10 280 PHE A C 1
ATOM 1885 O O . PHE A 1 275 ? 2.124 50.064 13.730 1.00 31.79 280 PHE A O 1
ATOM 1893 N N . GLU A 1 276 ? 3.236 52.075 13.713 1.00 28.30 281 GLU A N 1
ATOM 1894 C CA . GLU A 1 276 ? 3.263 52.364 12.265 1.00 29.45 281 GLU A CA 1
ATOM 1895 C C . GLU A 1 276 ? 4.332 51.446 11.677 1.00 25.38 281 GLU A C 1
ATOM 1896 O O . GLU A 1 276 ? 5.520 51.711 11.829 1.00 23.08 281 GLU A O 1
ATOM 1902 N N . PHE A 1 277 ? 3.890 50.380 11.031 1.00 24.79 282 PHE A N 1
ATOM 1903 C CA . PHE A 1 277 ? 4.824 49.427 10.388 1.00 22.80 282 PHE A CA 1
ATOM 1904 C C . PHE A 1 277 ? 4.850 49.631 8.884 1.00 23.02 282 PHE A C 1
ATOM 1905 O O . PHE A 1 277 ? 3.849 50.017 8.229 1.00 23.65 282 PHE A O 1
ATOM 1913 N N . GLY A 1 278 ? 5.995 49.265 8.309 1.00 20.05 283 GLY A N 1
ATOM 1914 C CA . GLY A 1 278 ? 6.228 49.161 6.873 1.00 19.32 283 GLY A CA 1
ATOM 1915 C C . GLY A 1 278 ? 6.617 47.731 6.504 1.00 18.68 283 GLY A C 1
ATOM 1916 O O . GLY A 1 278 ? 6.897 46.920 7.424 1.00 18.60 283 GLY A O 1
ATOM 1917 N N . THR A 1 279 ? 6.546 47.437 5.227 1.00 19.60 284 THR A N 1
ATOM 1918 C CA . THR A 1 279 ? 6.890 46.092 4.739 1.00 19.29 284 THR A CA 1
ATOM 1919 C C . THR A 1 279 ? 7.777 46.251 3.526 1.00 19.92 284 THR A C 1
ATOM 1920 O O . THR A 1 279 ? 7.756 47.293 2.813 1.00 20.62 284 THR A O 1
ATOM 1924 N N . ALA A 1 280 ? 8.574 45.230 3.235 1.00 17.98 285 ALA A N 1
ATOM 1925 C CA . ALA A 1 280 ? 9.393 45.207 2.026 1.00 16.13 285 ALA A CA 1
ATOM 1926 C C . ALA A 1 280 ? 9.813 43.787 1.698 1.00 15.91 285 ALA A C 1
ATOM 1927 O O . ALA A 1 280 ? 9.680 42.904 2.581 1.00 17.28 285 ALA A O 1
ATOM 1929 N N . GLN A 1 281 ? 10.281 43.644 0.476 1.00 18.53 286 GLN A N 1
ATOM 1930 C CA . GLN A 1 281 ? 11.038 42.453 0.054 1.00 19.74 286 GLN A CA 1
ATOM 1931 C C . GLN A 1 281 ? 12.116 42.173 1.109 1.00 19.08 286 GLN A C 1
ATOM 1932 O O . GLN A 1 281 ? 12.738 43.125 1.638 1.00 18.41 286 GLN A O 1
ATOM 1938 N N . VAL A 1 282 ? 12.415 40.899 1.382 1.00 17.17 287 VAL A N 1
ATOM 1939 C CA . VAL A 1 282 ? 13.502 40.571 2.340 1.00 17.44 287 VAL A CA 1
ATOM 1940 C C . VAL A 1 282 ? 14.816 41.088 1.781 1.00 16.05 287 VAL A C 1
ATOM 1941 O O . VAL A 1 282 ? 15.157 40.776 0.634 1.00 15.36 287 VAL A O 1
ATOM 1945 N N . PRO A 1 283 ? 15.583 41.905 2.546 1.00 16.52 288 PRO A N 1
ATOM 1946 C CA . PRO A 1 283 ? 16.878 42.351 2.016 1.00 16.81 288 PRO A CA 1
ATOM 1947 C C . PRO A 1 283 ? 17.761 41.174 1.624 1.00 16.13 288 PRO A C 1
ATOM 1948 O O . PRO A 1 283 ? 17.796 40.175 2.350 1.00 16.56 288 PRO A O 1
ATOM 1952 N N . TYR A 1 284 ? 18.481 41.316 0.514 1.00 16.06 289 TYR A N 1
ATOM 1953 C CA . TYR A 1 284 ? 19.328 40.230 -0.037 1.00 17.19 289 TYR A CA 1
ATOM 1954 C C . TYR A 1 284 ? 20.711 40.738 -0.386 1.00 18.97 289 TYR A C 1
ATOM 1955 O O . TYR A 1 284 ? 20.927 41.950 -0.514 1.00 21.27 289 TYR A O 1
ATOM 1964 N N . PRO A 1 285 ? 21.705 39.848 -0.523 1.00 19.38 290 PRO A N 1
ATOM 1965 C CA . PRO A 1 285 ? 23.074 40.331 -0.615 1.00 22.80 290 PRO A CA 1
ATOM 1966 C C . PRO A 1 285 ? 23.277 40.893 -2.011 1.00 27.14 290 PRO A C 1
ATOM 1967 O O . PRO A 1 285 ? 22.638 40.466 -2.978 1.00 25.60 290 PRO A O 1
ATOM 1971 N N . SER A 1 286 ? 24.132 41.896 -2.102 1.00 26.60 291 SER A N 1
ATOM 1972 C CA . SER A 1 286 ? 24.521 42.424 -3.419 1.00 29.31 291 SER A CA 1
ATOM 1973 C C . SER A 1 286 ? 25.115 41.267 -4.253 1.00 27.26 291 SER A C 1
ATOM 1974 O O . SER A 1 286 ? 24.917 41.270 -5.410 1.00 33.97 291 SER A O 1
ATOM 1977 N N . ASP A 1 287 ? 25.754 40.251 -3.656 1.00 35.27 292 ASP A N 1
ATOM 1978 C CA . ASP A 1 287 ? 26.352 39.104 -4.396 1.00 34.24 292 ASP A CA 1
ATOM 1979 C C . ASP A 1 287 ? 25.336 37.967 -4.596 1.00 37.38 292 ASP A C 1
ATOM 1980 O O . ASP A 1 287 ? 25.775 36.832 -4.915 1.00 38.15 292 ASP A O 1
ATOM 1985 N N . GLY A 1 288 ? 24.038 38.213 -4.388 1.00 28.28 293 GLY A N 1
ATOM 1986 C CA . GLY A 1 288 ? 23.067 37.118 -4.321 1.00 24.62 293 GLY A CA 1
ATOM 1987 C C . GLY A 1 288 ? 21.803 37.431 -5.079 1.00 26.46 293 GLY A C 1
ATOM 1988 O O . GLY A 1 288 ? 21.830 38.118 -6.112 1.00 25.94 293 GLY A O 1
ATOM 1989 N N . GLU A 1 289 ? 20.683 36.891 -4.599 1.00 21.97 294 GLU A N 1
ATOM 1990 C CA . GLU A 1 289 ? 19.410 36.926 -5.337 1.00 20.82 294 GLU A CA 1
ATOM 1991 C C . GLU A 1 289 ? 18.276 37.037 -4.322 1.00 20.94 294 GLU A C 1
ATOM 1992 O O . GLU A 1 289 ? 18.404 36.648 -3.148 1.00 18.40 294 GLU A O 1
ATOM 1998 N N . PRO A 1 290 ? 17.124 37.541 -4.758 1.00 19.81 295 PRO A N 1
ATOM 1999 C CA . PRO A 1 290 ? 15.947 37.580 -3.907 1.00 19.18 295 PRO A CA 1
ATOM 2000 C C . PRO A 1 290 ? 15.480 36.143 -3.631 1.00 17.32 295 PRO A C 1
ATOM 2001 O O . PRO A 1 290 ? 15.519 35.303 -4.505 1.00 18.64 295 PRO A O 1
ATOM 2005 N N . ALA A 1 291 ? 15.031 35.914 -2.407 1.00 16.97 296 ALA A N 1
ATOM 2006 C CA . ALA A 1 291 ? 14.400 34.633 -2.041 1.00 16.24 296 ALA A CA 1
ATOM 2007 C C . ALA A 1 291 ? 13.544 34.842 -0.817 1.00 16.08 296 ALA A C 1
ATOM 2008 O O . ALA A 1 291 ? 13.899 35.656 0.015 1.00 19.44 296 ALA A O 1
ATOM 2010 N N . THR A 1 292 ? 12.546 33.981 -0.689 1.00 16.66 297 THR A N 1
ATOM 2011 C CA . THR A 1 292 ? 11.820 33.816 0.569 1.00 17.26 297 THR A CA 1
ATOM 2012 C C . THR A 1 292 ? 11.338 32.370 0.704 1.00 15.99 297 THR A C 1
ATOM 2013 O O . THR A 1 292 ? 11.665 31.553 -0.163 1.00 15.61 297 THR A O 1
ATOM 2017 N N . ASN A 1 293 ? 10.647 32.095 1.814 1.00 14.32 298 ASN A N 1
ATOM 2018 C CA . ASN A 1 293 ? 10.220 30.736 2.211 1.00 13.85 298 ASN A CA 1
ATOM 2019 C C . ASN A 1 293 ? 8.683 30.696 2.215 1.00 15.29 298 ASN A C 1
ATOM 2020 O O . ASN A 1 293 ? 8.084 31.670 2.668 1.00 14.64 298 ASN A O 1
ATOM 2025 N N . LEU A 1 294 ? 8.088 29.647 1.668 1.00 15.06 299 LEU A N 1
ATOM 2026 C CA . LEU A 1 294 ? 6.622 29.475 1.538 1.00 14.66 299 LEU A CA 1
ATOM 2027 C C . LEU A 1 294 ? 6.025 28.714 2.711 1.00 16.32 299 LEU A C 1
ATOM 2028 O O . LEU A 1 294 ? 6.529 27.670 3.094 1.00 17.15 299 LEU A O 1
ATOM 2033 N N . GLY A 1 295 ? 4.924 29.242 3.228 1.00 15.62 300 GLY A N 1
ATOM 2034 C CA . GLY A 1 295 ? 4.041 28.520 4.154 1.00 15.90 300 GLY A CA 1
ATOM 2035 C C . GLY A 1 295 ? 2.670 28.363 3.568 1.00 16.25 300 GLY A C 1
ATOM 2036 O O . GLY A 1 295 ? 2.455 28.745 2.412 1.00 15.11 300 GLY A O 1
ATOM 2037 N N . GLY A 1 296 ? 1.789 27.821 4.373 1.00 17.91 301 GLY A N 1
ATOM 2038 C CA . GLY A 1 296 ? 0.371 27.768 4.014 1.00 18.22 301 GLY A CA 1
ATOM 2039 C C . GLY A 1 296 ? -0.152 26.356 3.870 1.00 17.88 301 GLY A C 1
ATOM 2040 O O . GLY A 1 296 ? 0.595 25.382 4.143 1.00 17.49 301 GLY A O 1
ATOM 2041 N N . GLU A 1 297 ? -1.424 26.253 3.479 1.00 15.07 302 GLU A N 1
ATOM 2042 C CA . GLU A 1 297 ? -2.151 24.970 3.541 1.00 15.01 302 GLU A CA 1
ATOM 2043 C C . GLU A 1 297 ? -2.179 24.262 2.194 1.00 15.06 302 GLU A C 1
ATOM 2044 O O . GLU A 1 297 ? -2.340 24.933 1.173 1.00 15.83 302 GLU A O 1
ATOM 2050 N N . GLN A 1 298 ? -2.051 22.947 2.241 1.00 16.04 303 GLN A N 1
ATOM 2051 C CA . GLN A 1 298 ? -2.050 22.072 1.063 1.00 15.46 303 GLN A CA 1
ATOM 2052 C C . GLN A 1 298 ? -3.243 21.123 1.199 1.00 15.90 303 GLN A C 1
ATOM 2053 O O . GLN A 1 298 ? -3.426 20.586 2.290 1.00 17.23 303 GLN A O 1
ATOM 2059 N N . ALA A 1 299 ? -3.913 20.816 0.089 1.00 14.53 304 ALA A N 1
ATOM 2060 C CA . ALA A 1 299 ? -5.017 19.832 0.120 1.00 15.01 304 ALA A CA 1
ATOM 2061 C C . ALA A 1 299 ? -4.474 18.523 -0.424 1.00 15.83 304 ALA A C 1
ATOM 2062 O O . ALA A 1 299 ? -3.732 18.559 -1.410 1.00 15.43 304 ALA A O 1
ATOM 2064 N N . MET A 1 300 ? -4.917 17.435 0.139 1.00 15.79 305 MET A N 1
ATOM 2065 C CA . MET A 1 300 ? -4.532 16.035 -0.180 1.00 15.28 305 MET A CA 1
ATOM 2066 C C . MET A 1 300 ? -5.821 15.199 -0.255 1.00 16.70 305 MET A C 1
ATOM 2067 O O . MET A 1 300 ? -6.696 15.411 0.599 1.00 17.25 305 MET A O 1
ATOM 2072 N N . VAL A 1 301 ? -5.923 14.324 -1.239 1.00 17.14 306 VAL A N 1
ATOM 2073 C CA . VAL A 1 301 ? -7.094 13.400 -1.404 1.00 17.68 306 VAL A CA 1
ATOM 2074 C C . VAL A 1 301 ? -6.636 12.002 -1.049 1.00 18.12 306 VAL A C 1
ATOM 2075 O O . VAL A 1 301 ? -5.689 11.503 -1.673 1.00 17.82 306 VAL A O 1
ATOM 2079 N N . PHE A 1 302 ? -7.223 11.377 -0.039 1.00 17.07 307 PHE A N 1
ATOM 2080 C CA . PHE A 1 302 ? -6.898 9.986 0.310 1.00 18.71 307 PHE A CA 1
ATOM 2081 C C . PHE A 1 302 ? -7.582 9.063 -0.723 1.00 21.98 307 PHE A C 1
ATOM 2082 O O . PHE A 1 302 ? -8.773 9.259 -1.028 1.00 24.55 307 PHE A O 1
ATOM 2090 N N . GLU A 1 303 ? -6.845 8.115 -1.288 1.00 24.01 308 GLU A N 1
ATOM 2091 C CA . GLU A 1 303 ? -7.368 7.278 -2.397 1.00 26.57 308 GLU A CA 1
ATOM 2092 C C . GLU A 1 303 ? -8.441 6.325 -1.885 1.00 28.11 308 GLU A C 1
ATOM 2093 O O . GLU A 1 303 ? -8.193 5.624 -0.914 1.00 29.18 308 GLU A O 1
ATOM 2099 N N . ASN A 1 304 ? -9.572 6.341 -2.580 1.00 33.28 309 ASN A N 1
ATOM 2100 C CA . ASN A 1 304 ? -10.767 5.488 -2.403 1.00 37.41 309 ASN A CA 1
ATOM 2101 C C . ASN A 1 304 ? -11.032 4.864 -3.783 1.00 39.37 309 ASN A C 1
ATOM 2102 O O . ASN A 1 304 ? -10.081 4.256 -4.314 1.00 48.48 309 ASN A O 1
ATOM 2107 N N . SER A 1 305 ? -12.214 5.030 -4.381 1.00 44.37 310 SER A N 1
ATOM 2108 C CA . SER A 1 305 ? -12.484 4.628 -5.793 1.00 46.33 310 SER A CA 1
ATOM 2109 C C . SER A 1 305 ? -12.113 5.779 -6.739 1.00 45.18 310 SER A C 1
ATOM 2110 O O . SER A 1 305 ? -11.995 6.907 -6.247 1.00 38.14 310 SER A O 1
ATOM 2113 N N . ASP A 1 306 ? -11.961 5.536 -8.048 1.00 40.72 311 ASP A N 1
ATOM 2114 C CA . ASP A 1 306 ? -11.624 6.628 -9.009 1.00 43.76 311 ASP A CA 1
ATOM 2115 C C . ASP A 1 306 ? -12.783 7.640 -9.005 1.00 42.67 311 ASP A C 1
ATOM 2116 O O . ASP A 1 306 ? -12.500 8.810 -9.237 1.00 33.99 311 ASP A O 1
ATOM 2121 N N . ALA A 1 307 ? -14.035 7.196 -8.775 1.00 41.72 312 ALA A N 1
ATOM 2122 C CA . ALA A 1 307 ? -15.245 8.063 -8.724 1.00 41.58 312 ALA A CA 1
ATOM 2123 C C . ALA A 1 307 ? -15.144 8.981 -7.499 1.00 35.67 312 ALA A C 1
ATOM 2124 O O . ALA A 1 307 ? -15.389 10.240 -7.596 1.00 36.89 312 ALA A O 1
ATOM 2126 N N . GLU A 1 308 ? -14.840 8.389 -6.353 1.00 35.93 313 GLU A N 1
ATOM 2127 C CA . GLU A 1 308 ? -14.741 9.186 -5.108 1.00 32.69 313 GLU A CA 1
ATOM 2128 C C . GLU A 1 308 ? -13.525 10.122 -5.226 1.00 26.01 313 GLU A C 1
ATOM 2129 O O . GLU A 1 308 ? -13.706 11.282 -4.909 1.00 28.09 313 GLU A O 1
ATOM 2135 N N . ASP A 1 309 ? -12.355 9.678 -5.704 1.00 25.69 314 ASP A N 1
ATOM 2136 C CA . ASP A 1 309 ? -11.197 10.598 -5.890 1.00 24.16 314 ASP A CA 1
ATOM 2137 C C . ASP A 1 309 ? -11.618 11.744 -6.820 1.00 24.06 314 ASP A C 1
ATOM 2138 O O . ASP A 1 309 ? -11.280 12.928 -6.556 1.00 22.87 314 ASP A O 1
ATOM 2143 N N . ASP A 1 310 ? -12.324 11.433 -7.905 1.00 25.10 315 ASP A N 1
ATOM 2144 C CA . ASP A 1 310 ? -12.739 12.491 -8.863 1.00 26.09 315 ASP A CA 1
ATOM 2145 C C . ASP A 1 310 ? -13.770 13.430 -8.207 1.00 20.43 315 ASP A C 1
ATOM 2146 O O . ASP A 1 310 ? -13.714 14.611 -8.519 1.00 22.83 315 ASP A O 1
ATOM 2151 N N . ALA A 1 311 ? -14.628 12.983 -7.303 1.00 23.20 316 ALA A N 1
ATOM 2152 C CA . ALA A 1 311 ? -15.588 13.877 -6.589 1.00 20.36 316 ALA A CA 1
ATOM 2153 C C . ALA A 1 311 ? -14.810 14.892 -5.732 1.00 20.96 316 ALA A C 1
ATOM 2154 O O . ALA A 1 311 ? -15.100 16.121 -5.749 1.00 20.49 316 ALA A O 1
ATOM 2156 N N . ALA A 1 312 ? -13.832 14.393 -4.993 1.00 20.18 317 ALA A N 1
ATOM 2157 C CA . ALA A 1 312 ? -13.014 15.242 -4.107 1.00 19.28 317 ALA A CA 1
ATOM 2158 C C . ALA A 1 312 ? -12.273 16.253 -4.974 1.00 17.98 317 ALA A C 1
ATOM 2159 O O . ALA A 1 312 ? -12.198 17.455 -4.644 1.00 17.55 317 ALA A O 1
ATOM 2161 N N . ALA A 1 313 ? -11.638 15.761 -6.040 1.00 19.69 318 ALA A N 1
ATOM 2162 C CA . ALA A 1 313 ? -10.829 16.644 -6.908 1.00 19.81 318 ALA A CA 1
ATOM 2163 C C . ALA A 1 313 ? -11.729 17.666 -7.622 1.00 19.04 318 ALA A C 1
ATOM 2164 O O . ALA A 1 313 ? -11.272 18.749 -7.971 1.00 21.16 318 ALA A O 1
ATOM 2166 N N . ASP A 1 314 ? -13.019 17.392 -7.801 1.00 19.85 319 ASP A N 1
ATOM 2167 C CA . ASP A 1 314 ? -13.954 18.347 -8.435 1.00 19.40 319 ASP A CA 1
ATOM 2168 C C . ASP A 1 314 ? -14.082 19.576 -7.521 1.00 18.74 319 ASP A C 1
ATOM 2169 O O . ASP A 1 314 ? -14.047 20.703 -8.028 1.00 18.21 319 ASP A O 1
ATOM 2174 N N . PHE A 1 315 ? -14.225 19.350 -6.230 1.00 18.20 320 PHE A N 1
ATOM 2175 C CA . PHE A 1 315 ? -14.281 20.464 -5.257 1.00 16.31 320 PHE A CA 1
ATOM 2176 C C . PHE A 1 315 ? -12.952 21.249 -5.263 1.00 16.25 320 PHE A C 1
ATOM 2177 O O . PHE A 1 315 ? -12.976 22.494 -5.376 1.00 17.20 320 PHE A O 1
ATOM 2185 N N . LEU A 1 316 ? -11.831 20.538 -5.240 1.00 16.94 321 LEU A N 1
ATOM 2186 C CA . LEU A 1 316 ? -10.513 21.232 -5.215 1.00 16.43 321 LEU A CA 1
ATOM 2187 C C . LEU A 1 316 ? -10.344 22.003 -6.529 1.00 16.59 321 LEU A C 1
ATOM 2188 O O . LEU A 1 316 ? -9.836 23.123 -6.509 1.00 17.06 321 LEU A O 1
ATOM 2193 N N . SER A 1 317 ? -10.777 21.439 -7.665 1.00 16.59 322 SER A N 1
ATOM 2194 C CA . SER A 1 317 ? -10.669 22.141 -8.977 1.00 16.36 322 SER A CA 1
ATOM 2195 C C . SER A 1 317 ? -11.465 23.450 -8.897 1.00 15.69 322 SER A C 1
ATOM 2196 O O . SER A 1 317 ? -10.983 24.487 -9.315 1.00 17.09 322 SER A O 1
ATOM 2199 N N . TRP A 1 318 ? -12.668 23.387 -8.333 1.00 17.37 323 TRP A N 1
ATOM 2200 C CA . TRP A 1 318 ? -13.509 24.611 -8.234 1.00 17.35 323 TRP A CA 1
ATOM 2201 C C . TRP A 1 318 ? -12.835 25.629 -7.311 1.00 17.52 323 TRP A C 1
ATOM 2202 O O . TRP A 1 318 ? -12.784 26.829 -7.642 1.00 16.55 323 TRP A O 1
ATOM 2213 N N . PHE A 1 319 ? -12.351 25.143 -6.183 1.00 16.28 324 PHE A N 1
ATOM 2214 C CA . PHE A 1 319 ? -11.649 25.974 -5.189 1.00 17.98 324 PHE A CA 1
ATOM 2215 C C . PHE A 1 319 ? -10.449 26.679 -5.831 1.00 17.27 324 PHE A C 1
ATOM 2216 O O . PHE A 1 319 ? -10.126 27.796 -5.425 1.00 17.60 324 PHE A O 1
ATOM 2224 N N . LEU A 1 320 ? -9.841 26.066 -6.851 1.00 15.92 325 LEU A N 1
ATOM 2225 C CA . LEU A 1 320 ? -8.591 26.607 -7.466 1.00 17.05 325 LEU A CA 1
ATOM 2226 C C . LEU A 1 320 ? -8.876 27.410 -8.737 1.00 19.26 325 LEU A C 1
ATOM 2227 O O . LEU A 1 320 ? -7.921 27.813 -9.407 1.00 18.67 325 LEU A O 1
ATOM 2232 N N . GLU A 1 321 ? -10.146 27.648 -9.091 1.00 17.21 326 GLU A N 1
ATOM 2233 C CA . GLU A 1 321 ? -10.442 28.551 -10.235 1.00 17.71 326 GLU A CA 1
ATOM 2234 C C . GLU A 1 321 ? -10.115 29.976 -9.800 1.00 17.65 326 GLU A C 1
ATOM 2235 O O . GLU A 1 321 ? -10.252 30.319 -8.599 1.00 18.80 326 GLU A O 1
ATOM 2241 N N . PRO A 1 322 ? -9.712 30.848 -10.748 1.00 18.33 327 PRO A N 1
ATOM 2242 C CA . PRO A 1 322 ? -9.267 32.193 -10.388 1.00 21.21 327 PRO A CA 1
ATOM 2243 C C . PRO A 1 322 ? -10.278 32.976 -9.541 1.00 22.27 327 PRO A C 1
ATOM 2244 O O . PRO A 1 322 ? -9.883 33.673 -8.589 1.00 23.44 327 PRO A O 1
ATOM 2248 N N . ASP A 1 323 ? -11.563 32.920 -9.903 1.00 22.07 328 ASP A N 1
ATOM 2249 C CA . ASP A 1 323 ? -12.568 33.703 -9.142 1.00 24.41 328 ASP A CA 1
ATOM 2250 C C . ASP A 1 323 ? -12.583 33.288 -7.677 1.00 22.18 328 ASP A C 1
ATOM 2251 O O . ASP A 1 323 ? -12.741 34.184 -6.810 1.00 22.62 328 ASP A O 1
ATOM 2256 N N . GLN A 1 324 ? -12.469 31.989 -7.403 1.00 20.12 329 GLN A N 1
ATOM 2257 C CA . GLN A 1 324 ? -12.463 31.469 -6.005 1.00 19.98 329 GLN A CA 1
ATOM 2258 C C . GLN A 1 324 ? -11.162 31.882 -5.320 1.00 19.87 329 GLN A C 1
ATOM 2259 O O . GLN A 1 324 ? -11.199 32.382 -4.206 1.00 18.34 329 GLN A O 1
ATOM 2265 N N . VAL A 1 325 ? -10.028 31.673 -5.989 1.00 18.31 330 VAL A N 1
ATOM 2266 C CA . VAL A 1 325 ? -8.707 31.968 -5.401 1.00 17.59 330 VAL A CA 1
ATOM 2267 C C . VAL A 1 325 ? -8.637 33.481 -5.090 1.00 18.20 330 VAL A C 1
ATOM 2268 O O . VAL A 1 325 ? -8.136 33.868 -4.024 1.00 20.97 330 VAL A O 1
ATOM 2272 N N . THR A 1 326 ? -9.169 34.337 -5.970 1.00 20.08 331 THR A N 1
ATOM 2273 C CA . THR A 1 326 ? -9.114 35.799 -5.741 1.00 22.47 331 THR A CA 1
ATOM 2274 C C . THR A 1 326 ? -9.971 36.123 -4.523 1.00 21.89 331 THR A C 1
ATOM 2275 O O . THR A 1 326 ? -9.491 36.788 -3.584 1.00 22.15 331 THR A O 1
ATOM 2279 N N . GLU A 1 327 ? -11.213 35.663 -4.507 1.00 22.00 332 GLU A N 1
ATOM 2280 C CA . GLU A 1 327 ? -12.112 36.043 -3.371 1.00 27.39 332 GLU A CA 1
ATOM 2281 C C . GLU A 1 327 ? -11.603 35.463 -2.060 1.00 23.25 332 GLU A C 1
ATOM 2282 O O . GLU A 1 327 ? -11.538 36.186 -1.057 1.00 23.91 332 GLU A O 1
ATOM 2288 N N . TRP A 1 328 ? -11.164 34.197 -2.056 1.00 19.96 333 TRP A N 1
ATOM 2289 C CA . TRP A 1 328 ? -10.594 33.548 -0.853 1.00 18.19 333 TRP A CA 1
ATOM 2290 C C . TRP A 1 328 ? -9.371 34.319 -0.305 1.00 17.65 333 TRP A C 1
ATOM 2291 O O . TRP A 1 328 ? -9.275 34.506 0.938 1.00 19.20 333 TRP A O 1
ATOM 2302 N N . SER A 1 329 ? -8.429 34.678 -1.161 1.00 18.94 334 SER A N 1
ATOM 2303 C CA . SER A 1 329 ? -7.201 35.402 -0.770 1.00 20.00 334 SER A CA 1
ATOM 2304 C C . SER A 1 329 ? -7.615 36.769 -0.201 1.00 22.81 334 SER A C 1
ATOM 2305 O O . SER A 1 329 ? -7.187 37.123 0.908 1.00 21.07 334 SER A O 1
ATOM 2308 N N . LYS A 1 330 ? -8.489 37.466 -0.918 1.00 24.11 335 LYS A N 1
ATOM 2309 C CA . LYS A 1 330 ? -8.903 38.823 -0.471 1.00 29.48 335 LYS A CA 1
ATOM 2310 C C . LYS A 1 330 ? -9.452 38.759 0.955 1.00 27.76 335 LYS A C 1
ATOM 2311 O O . LYS A 1 330 ? -9.092 39.605 1.779 1.00 31.69 335 LYS A O 1
ATOM 2317 N N . GLU A 1 331 ? -10.321 37.810 1.220 1.00 26.28 336 GLU A N 1
ATOM 2318 C CA . GLU A 1 331 ? -11.074 37.755 2.483 1.00 27.02 336 GLU A CA 1
ATOM 2319 C C . GLU A 1 331 ? -10.245 37.136 3.595 1.00 27.33 336 GLU A C 1
ATOM 2320 O O . GLU A 1 331 ? -10.551 37.441 4.765 1.00 28.49 336 GLU A O 1
ATOM 2326 N N . THR A 1 332 ? -9.212 36.330 3.311 1.00 21.44 337 THR A N 1
ATOM 2327 C CA . THR A 1 332 ? -8.431 35.706 4.406 1.00 21.09 337 THR A CA 1
ATOM 2328 C C . THR A 1 332 ? -7.094 36.458 4.652 1.00 20.08 337 THR A C 1
ATOM 2329 O O . THR A 1 332 ? -6.480 36.201 5.663 1.00 23.23 337 THR A O 1
ATOM 2333 N N . GLY A 1 333 ? -6.654 37.277 3.713 1.00 21.78 338 GLY A N 1
ATOM 2334 C CA . GLY A 1 333 ? -5.306 37.890 3.745 1.00 23.20 338 GLY A CA 1
ATOM 2335 C C . GLY A 1 333 ? -4.197 36.900 3.403 1.00 22.43 338 GLY A C 1
ATOM 2336 O O . GLY A 1 333 ? -3.004 37.208 3.608 1.00 22.66 338 GLY A O 1
ATOM 2337 N N . MET A 1 334 ? -4.575 35.729 2.925 1.00 20.81 339 MET A N 1
ATOM 2338 C CA . MET A 1 334 ? -3.581 34.725 2.471 1.00 19.49 339 MET A CA 1
ATOM 2339 C C . MET A 1 334 ? -3.209 35.038 1.038 1.00 19.17 339 MET A C 1
ATOM 2340 O O . MET A 1 334 ? -3.942 35.687 0.309 1.00 19.58 339 MET A O 1
ATOM 2345 N N . LEU A 1 335 ? -1.990 34.666 0.646 1.00 16.60 340 LEU A N 1
ATOM 2346 C CA . LEU A 1 335 ? -1.525 34.981 -0.708 1.00 17.94 340 LEU A CA 1
ATOM 2347 C C . LEU A 1 335 ? -2.105 33.966 -1.688 1.00 17.54 340 LEU A C 1
ATOM 2348 O O . LEU A 1 335 ? -2.269 32.798 -1.336 1.00 17.55 340 LEU A O 1
ATOM 2353 N N . PRO A 1 336 ? -2.390 34.378 -2.936 1.00 17.99 341 PRO A N 1
ATOM 2354 C CA . PRO A 1 336 ? -3.010 33.479 -3.882 1.00 18.61 341 PRO A CA 1
ATOM 2355 C C . PRO A 1 336 ? -2.007 32.405 -4.289 1.00 18.44 341 PRO A C 1
ATOM 2356 O O . PRO A 1 336 ? -0.818 32.682 -4.442 1.00 19.61 341 PRO A O 1
ATOM 2360 N N . VAL A 1 337 ? -2.502 31.219 -4.540 1.00 16.65 342 VAL A N 1
ATOM 2361 C CA . VAL A 1 337 ? -1.612 30.100 -4.956 1.00 16.42 342 VAL A CA 1
ATOM 2362 C C . VAL A 1 337 ? -1.380 30.090 -6.478 1.00 16.94 342 VAL A C 1
ATOM 2363 O O . VAL A 1 337 ? -0.503 29.330 -6.931 1.00 16.98 342 VAL A O 1
ATOM 2367 N N . LEU A 1 338 ? -2.176 30.826 -7.249 1.00 16.35 343 LEU A N 1
ATOM 2368 C CA . LEU A 1 338 ? -2.088 30.897 -8.706 1.00 18.48 343 LEU A CA 1
ATOM 2369 C C . LEU A 1 338 ? -1.156 32.044 -9.098 1.00 18.12 343 LEU A C 1
ATOM 2370 O O . LEU A 1 338 ? -1.342 33.161 -8.611 1.00 18.67 343 LEU A O 1
ATOM 2375 N N . ASP A 1 339 ? -0.228 31.786 -10.021 1.00 19.30 344 ASP A N 1
ATOM 2376 C CA . ASP A 1 339 ? 0.638 32.845 -10.560 1.00 20.21 344 ASP A CA 1
ATOM 2377 C C . ASP A 1 339 ? -0.266 33.906 -11.208 1.00 19.34 344 ASP A C 1
ATOM 2378 O O . ASP A 1 339 ? -0.004 35.122 -11.049 1.00 19.70 344 ASP A O 1
ATOM 2383 N N . SER A 1 340 ? -1.280 33.477 -11.944 1.00 20.92 345 SER A N 1
ATOM 2384 C CA . SER A 1 340 ? -2.113 34.373 -12.782 1.00 22.21 345 SER A CA 1
ATOM 2385 C C . SER A 1 340 ? -2.873 35.353 -11.890 1.00 26.34 345 SER A C 1
ATOM 2386 O O . SER A 1 340 ? -3.125 36.476 -12.315 1.00 25.77 345 SER A O 1
ATOM 2389 N N . VAL A 1 341 ? -3.142 34.978 -10.656 1.00 23.50 346 VAL A N 1
ATOM 2390 C CA . VAL A 1 341 ? -3.864 35.896 -9.730 1.00 22.05 346 VAL A CA 1
ATOM 2391 C C . VAL A 1 341 ? -2.839 36.817 -9.071 1.00 23.68 346 VAL A C 1
ATOM 2392 O O . VAL A 1 341 ? -3.067 38.030 -9.051 1.00 24.77 346 VAL A O 1
ATOM 2396 N N . ALA A 1 342 ? -1.729 36.290 -8.567 1.00 21.18 347 ALA A N 1
ATOM 2397 C CA . ALA A 1 342 ? -0.672 37.080 -7.898 1.00 21.91 347 ALA A CA 1
ATOM 2398 C C . ALA A 1 342 ? -0.159 38.181 -8.825 1.00 26.97 347 ALA A C 1
ATOM 2399 O O . ALA A 1 342 ? 0.202 39.255 -8.303 1.00 28.03 347 ALA A O 1
ATOM 2401 N N . THR A 1 343 ? -0.193 37.952 -10.148 1.00 24.46 348 THR A N 1
ATOM 2402 C CA . THR A 1 343 ? 0.323 38.919 -11.142 1.00 26.20 348 THR A CA 1
ATOM 2403 C C . THR A 1 343 ? -0.806 39.612 -11.892 1.00 26.97 348 THR A C 1
ATOM 2404 O O . THR A 1 343 ? -0.482 40.418 -12.771 1.00 31.58 348 THR A O 1
ATOM 2408 N N . GLY A 1 344 ? -2.044 39.344 -11.561 1.00 27.26 349 GLY A N 1
ATOM 2409 C CA . GLY A 1 344 ? -3.227 39.923 -12.231 1.00 31.43 349 GLY A CA 1
ATOM 2410 C C . GLY A 1 344 ? -3.558 41.318 -11.734 1.00 36.09 349 GLY A C 1
ATOM 2411 O O . GLY A 1 344 ? -3.523 41.564 -10.521 1.00 31.71 349 GLY A O 1
ATOM 2412 N N . SER A 1 345 ? -3.910 42.212 -12.666 1.00 42.64 350 SER A N 1
ATOM 2413 C CA . SER A 1 345 ? -4.357 43.610 -12.407 1.00 41.44 350 SER A CA 1
ATOM 2414 C C . SER A 1 345 ? -5.487 43.648 -11.381 1.00 39.75 350 SER A C 1
ATOM 2415 O O . SER A 1 345 ? -5.404 44.441 -10.452 1.00 41.25 350 SER A O 1
ATOM 2418 N N . ALA A 1 346 ? -6.510 42.823 -11.538 1.00 35.18 351 ALA A N 1
ATOM 2419 C CA . ALA A 1 346 ? -7.645 42.777 -10.595 1.00 39.53 351 ALA A CA 1
ATOM 2420 C C . ALA A 1 346 ? -7.086 42.726 -9.182 1.00 40.39 351 ALA A C 1
ATOM 2421 O O . ALA A 1 346 ? -7.383 43.654 -8.400 1.00 46.58 351 ALA A O 1
ATOM 2423 N N . TYR A 1 347 ? -6.319 41.671 -8.867 1.00 32.12 352 TYR A N 1
ATOM 2424 C CA . TYR A 1 347 ? -5.924 41.356 -7.466 1.00 27.39 352 TYR A CA 1
ATOM 2425 C C . TYR A 1 347 ? -4.968 42.444 -7.008 1.00 23.82 352 TYR A C 1
ATOM 2426 O O . TYR A 1 347 ? -5.140 42.894 -5.868 1.00 29.02 352 TYR A O 1
ATOM 2435 N N . LEU A 1 348 ? -3.999 42.809 -7.828 1.00 27.09 353 LEU A N 1
ATOM 2436 C CA . LEU A 1 348 ? -2.961 43.812 -7.483 1.00 27.98 353 LEU A CA 1
ATOM 2437 C C . LEU A 1 348 ? -3.614 45.164 -7.184 1.00 33.68 353 LEU A C 1
ATOM 2438 O O . LEU A 1 348 ? -3.153 45.830 -6.249 1.00 31.01 353 LEU A O 1
ATOM 2443 N N . GLU A 1 349 ? -4.675 45.525 -7.908 1.00 38.03 354 GLU A N 1
ATOM 2444 C CA . GLU A 1 349 ? -5.327 46.857 -7.748 1.00 40.91 354 GLU A CA 1
ATOM 2445 C C . GLU A 1 349 ? -6.023 46.897 -6.399 1.00 35.77 354 GLU A C 1
ATOM 2446 O O . GLU A 1 349 ? -5.902 47.869 -5.634 1.00 39.68 354 GLU A O 1
ATOM 2452 N N . TRP A 1 350 ? -6.691 45.815 -6.115 1.00 29.89 355 TRP A N 1
ATOM 2453 C CA . TRP A 1 350 ? -7.310 45.554 -4.804 1.00 29.77 355 TRP A CA 1
ATOM 2454 C C . TRP A 1 350 ? -6.276 45.605 -3.677 1.00 32.02 355 TRP A C 1
ATOM 2455 O O . TRP A 1 350 ? -6.539 46.155 -2.566 1.00 26.37 355 TRP A O 1
ATOM 2466 N N . VAL A 1 351 ? -5.131 44.971 -3.880 1.00 27.84 356 VAL A N 1
ATOM 2467 C CA . VAL A 1 351 ? -4.107 45.013 -2.797 1.00 26.33 356 VAL A CA 1
ATOM 2468 C C . VAL A 1 351 ? -3.706 46.481 -2.570 1.00 26.34 356 VAL A C 1
ATOM 2469 O O . VAL A 1 351 ? -3.642 46.887 -1.408 1.00 26.04 356 VAL A O 1
ATOM 2473 N N . GLU A 1 352 ? -3.496 47.226 -3.646 1.00 31.32 357 GLU A N 1
ATOM 2474 C CA . GLU A 1 352 ? -3.063 48.648 -3.608 1.00 36.31 357 GLU A CA 1
ATOM 2475 C C . GLU A 1 352 ? -4.132 49.505 -2.914 1.00 36.31 357 GLU A C 1
ATOM 2476 O O . GLU A 1 352 ? -3.752 50.366 -2.107 1.00 38.17 357 GLU A O 1
ATOM 2482 N N . SER A 1 353 ? -5.415 49.237 -3.145 1.00 38.74 358 SER A N 1
ATOM 2483 C CA . SER A 1 353 ? -6.551 50.033 -2.613 1.00 40.65 358 SER A CA 1
ATOM 2484 C C . SER A 1 353 ? -6.841 49.638 -1.162 1.00 39.43 358 SER A C 1
ATOM 2485 O O . SER A 1 353 ? -7.243 50.506 -0.396 1.00 40.57 358 SER A O 1
ATOM 2488 N N . THR A 1 354 ? -6.596 48.386 -0.768 1.00 32.38 359 THR A N 1
ATOM 2489 C CA . THR A 1 354 ? -7.156 47.827 0.460 1.00 29.67 359 THR A CA 1
ATOM 2490 C C . THR A 1 354 ? -6.043 47.474 1.442 1.00 34.84 359 THR A C 1
ATOM 2491 O O . THR A 1 354 ? -6.220 47.802 2.608 1.00 34.01 359 THR A O 1
ATOM 2495 N N . GLU A 1 355 ? -4.942 46.863 1.003 1.00 31.52 360 GLU A N 1
ATOM 2496 C CA . GLU A 1 355 ? -3.969 46.235 1.936 1.00 32.89 360 GLU A CA 1
ATOM 2497 C C . GLU A 1 355 ? -2.593 46.448 1.336 1.00 27.69 360 GLU A C 1
ATOM 2498 O O . GLU A 1 355 ? -1.900 45.510 1.016 1.00 24.78 360 GLU A O 1
ATOM 2504 N N . PRO A 1 356 ? -2.172 47.691 1.070 1.00 24.50 361 PRO A N 1
ATOM 2505 C CA . PRO A 1 356 ? -1.008 47.944 0.220 1.00 24.47 361 PRO A CA 1
ATOM 2506 C C . PRO A 1 356 ? 0.291 47.334 0.792 1.00 21.93 361 PRO A C 1
ATOM 2507 O O . PRO A 1 356 ? 1.188 47.036 0.003 1.00 22.78 361 PRO A O 1
ATOM 2511 N N . ARG A 1 357 ? 0.372 47.175 2.104 1.00 20.57 362 ARG A N 1
ATOM 2512 C CA . ARG A 1 357 ? 1.612 46.605 2.732 1.00 21.61 362 ARG A CA 1
ATOM 2513 C C . ARG A 1 357 ? 1.700 45.096 2.423 1.00 21.45 362 ARG A C 1
ATOM 2514 O O . ARG A 1 357 ? 2.739 44.511 2.662 1.00 20.30 362 ARG A O 1
ATOM 2522 N N . LEU A 1 358 ? 0.657 44.489 1.877 1.00 20.74 363 LEU A N 1
ATOM 2523 C CA . LEU A 1 358 ? 0.769 43.075 1.451 1.00 19.82 363 LEU A CA 1
ATOM 2524 C C . LEU A 1 358 ? 1.510 43.006 0.112 1.00 18.99 363 LEU A C 1
ATOM 2525 O O . LEU A 1 358 ? 2.007 41.923 -0.228 1.00 18.22 363 LEU A O 1
ATOM 2530 N N . LEU A 1 359 ? 1.663 44.100 -0.634 1.00 19.70 364 LEU A N 1
ATOM 2531 C CA . LEU A 1 359 ? 2.131 43.987 -2.026 1.00 19.72 364 LEU A CA 1
ATOM 2532 C C . LEU A 1 359 ? 3.524 43.341 -2.065 1.00 20.17 364 LEU A C 1
ATOM 2533 O O . LEU A 1 359 ? 3.805 42.504 -2.912 1.00 18.61 364 LEU A O 1
ATOM 2538 N N . PRO A 1 360 ? 4.495 43.702 -1.197 1.00 19.88 365 PRO A N 1
ATOM 2539 C CA . PRO A 1 360 ? 5.822 43.093 -1.319 1.00 20.84 365 PRO A CA 1
ATOM 2540 C C . PRO A 1 360 ? 5.718 41.570 -1.172 1.00 19.27 365 PRO A C 1
ATOM 2541 O O . PRO A 1 360 ? 6.470 40.869 -1.822 1.00 19.09 365 PRO A O 1
ATOM 2545 N N . TYR A 1 361 ? 4.832 41.106 -0.310 1.00 17.99 366 TYR A N 1
ATOM 2546 C CA . TYR A 1 361 ? 4.654 39.647 -0.066 1.00 17.31 366 TYR A CA 1
ATOM 2547 C C . TYR A 1 361 ? 4.112 38.983 -1.329 1.00 18.79 366 TYR A C 1
ATOM 2548 O O . TYR A 1 361 ? 4.526 37.878 -1.724 1.00 17.91 366 TYR A O 1
ATOM 2557 N N . VAL A 1 362 ? 3.177 39.671 -1.997 1.00 17.79 367 VAL A N 1
ATOM 2558 C CA . VAL A 1 362 ? 2.594 39.133 -3.250 1.00 17.28 367 VAL A CA 1
ATOM 2559 C C . VAL A 1 362 ? 3.694 39.017 -4.298 1.00 17.44 367 VAL A C 1
ATOM 2560 O O . VAL A 1 362 ? 3.783 37.992 -4.971 1.00 17.50 367 VAL A O 1
ATOM 2564 N N . GLU A 1 363 ? 4.511 40.060 -4.441 1.00 19.07 368 GLU A N 1
ATOM 2565 C CA . GLU A 1 363 ? 5.550 40.132 -5.487 1.00 20.02 368 GLU A CA 1
ATOM 2566 C C . GLU A 1 363 ? 6.601 39.053 -5.194 1.00 20.87 368 GLU A C 1
ATOM 2567 O O . GLU A 1 363 ? 7.117 38.466 -6.130 1.00 22.87 368 GLU A O 1
ATOM 2573 N N . GLN A 1 364 ? 6.774 38.687 -3.926 1.00 17.68 369 GLN A N 1
ATOM 2574 C CA . GLN A 1 364 ? 7.815 37.689 -3.573 1.00 18.75 369 GLN A CA 1
ATOM 2575 C C . GLN A 1 364 ? 7.368 36.297 -4.010 1.00 20.77 369 GLN A C 1
ATOM 2576 O O . GLN A 1 364 ? 8.204 35.392 -3.934 1.00 18.72 369 GLN A O 1
ATOM 2582 N N . MET A 1 365 ? 6.085 36.070 -4.376 1.00 20.00 370 MET A N 1
ATOM 2583 C CA . MET A 1 365 ? 5.658 34.690 -4.731 1.00 20.82 370 MET A CA 1
ATOM 2584 C C . MET A 1 365 ? 6.529 34.189 -5.889 1.00 22.39 370 MET A C 1
ATOM 2585 O O . MET A 1 365 ? 6.844 33.014 -5.891 1.00 21.92 370 MET A O 1
ATOM 2590 N N . ALA A 1 366 ? 7.026 35.076 -6.746 1.00 21.18 371 ALA A N 1
ATOM 2591 C CA . ALA A 1 366 ? 7.863 34.733 -7.901 1.00 22.85 371 ALA A CA 1
ATOM 2592 C C . ALA A 1 366 ? 9.226 34.196 -7.471 1.00 22.68 371 ALA A C 1
ATOM 2593 O O . ALA A 1 366 ? 9.803 33.395 -8.226 1.00 26.16 371 ALA A O 1
ATOM 2595 N N . ASP A 1 367 ? 9.736 34.615 -6.321 1.00 21.29 372 ASP A N 1
ATOM 2596 C CA . ASP A 1 367 ? 11.094 34.245 -5.855 1.00 20.46 372 ASP A CA 1
ATOM 2597 C C . ASP A 1 367 ? 11.051 33.266 -4.674 1.00 18.94 372 ASP A C 1
ATOM 2598 O O . ASP A 1 367 ? 12.082 33.069 -4.049 1.00 19.50 372 ASP A O 1
ATOM 2603 N N . ALA A 1 368 ? 9.888 32.753 -4.330 1.00 18.05 373 ALA A N 1
ATOM 2604 C CA . ALA A 1 368 ? 9.725 32.018 -3.071 1.00 18.25 373 ALA A CA 1
ATOM 2605 C C . ALA A 1 368 ? 10.105 30.559 -3.318 1.00 18.99 373 ALA A C 1
ATOM 2606 O O . ALA A 1 368 ? 9.802 29.954 -4.432 1.00 18.57 373 ALA A O 1
ATOM 2608 N N . HIS A 1 369 ? 10.768 29.989 -2.318 1.00 17.32 374 HIS A N 1
ATOM 2609 C CA . HIS A 1 369 ? 11.164 28.576 -2.316 1.00 16.66 374 HIS A CA 1
ATOM 2610 C C . HIS A 1 369 ? 10.277 27.808 -1.367 1.00 18.00 374 HIS A C 1
ATOM 2611 O O . HIS A 1 369 ? 9.810 28.404 -0.416 1.00 17.29 374 HIS A O 1
ATOM 2618 N N . ALA A 1 370 ? 10.140 26.498 -1.592 1.00 17.09 375 ALA A N 1
ATOM 2619 C CA . ALA A 1 370 ? 9.565 25.569 -0.606 1.00 16.10 375 ALA A CA 1
ATOM 2620 C C . ALA A 1 370 ? 10.673 24.739 0.041 1.00 15.21 375 ALA A C 1
ATOM 2621 O O . ALA A 1 370 ? 11.623 24.383 -0.653 1.00 17.74 375 ALA A O 1
ATOM 2623 N N . ARG A 1 371 ? 10.470 24.428 1.316 1.00 16.61 376 ARG A N 1
ATOM 2624 C CA . ARG A 1 371 ? 11.265 23.463 2.105 1.00 16.24 376 ARG A CA 1
ATOM 2625 C C . ARG A 1 371 ? 11.260 22.123 1.395 1.00 16.92 376 ARG A C 1
ATOM 2626 O O . ARG A 1 371 ? 10.425 21.822 0.527 1.00 18.43 376 ARG A O 1
ATOM 2634 N N . PRO A 1 372 ? 12.261 21.276 1.682 1.00 17.29 377 PRO A N 1
ATOM 2635 C CA . PRO A 1 372 ? 12.311 19.970 1.042 1.00 17.75 377 PRO A CA 1
ATOM 2636 C C . PRO A 1 372 ? 11.189 19.045 1.519 1.00 16.54 377 PRO A C 1
ATOM 2637 O O . PRO A 1 372 ? 10.767 19.073 2.675 1.00 16.49 377 PRO A O 1
ATOM 2641 N N . ASN A 1 373 ? 10.707 18.240 0.570 1.00 18.03 378 ASN A N 1
ATOM 2642 C CA . ASN A 1 373 ? 9.488 17.411 0.745 1.00 16.87 378 ASN A CA 1
ATOM 2643 C C . ASN A 1 373 ? 9.842 16.025 1.308 1.00 19.75 378 ASN A C 1
ATOM 2644 O O . ASN A 1 373 ? 9.187 15.050 0.966 1.00 19.41 378 ASN A O 1
ATOM 2649 N N . THR A 1 374 ? 10.811 15.961 2.198 1.00 20.37 379 THR A N 1
ATOM 2650 C CA . THR A 1 374 ? 11.155 14.690 2.899 1.00 21.12 379 THR A CA 1
ATOM 2651 C C . THR A 1 374 ? 10.276 14.549 4.127 1.00 19.12 379 THR A C 1
ATOM 2652 O O . THR A 1 374 ? 10.058 15.499 4.850 1.00 23.69 379 THR A O 1
ATOM 2656 N N . ALA A 1 375 ? 9.821 13.307 4.404 1.00 20.39 380 ALA A N 1
ATOM 2657 C CA . ALA A 1 375 ? 9.084 12.949 5.620 1.00 21.41 380 ALA A CA 1
ATOM 2658 C C . ALA A 1 375 ? 9.936 13.067 6.896 1.00 21.34 380 ALA A C 1
ATOM 2659 O O . ALA A 1 375 ? 9.333 13.239 7.982 1.00 26.67 380 ALA A O 1
ATOM 2661 N N . LEU A 1 376 ? 11.247 13.160 6.754 1.00 21.81 381 LEU A N 1
ATOM 2662 C CA . LEU A 1 376 ? 12.168 13.380 7.907 1.00 22.52 381 LEU A CA 1
ATOM 2663 C C . LEU A 1 376 ? 12.375 14.882 8.127 1.00 23.56 381 LEU A C 1
ATOM 2664 O O . LEU A 1 376 ? 13.128 15.245 9.025 1.00 23.78 381 LEU A O 1
ATOM 2669 N N . TYR A 1 377 ? 11.681 15.748 7.397 1.00 24.51 382 TYR A N 1
ATOM 2670 C CA . TYR A 1 377 ? 12.014 17.201 7.512 1.00 22.90 382 TYR A CA 1
ATOM 2671 C C . TYR A 1 377 ? 11.926 17.696 8.956 1.00 25.23 382 TYR A C 1
ATOM 2672 O O . TYR A 1 377 ? 12.813 18.426 9.412 1.00 22.54 382 TYR A O 1
ATOM 2681 N N . PRO A 1 378 ? 10.892 17.373 9.785 1.00 23.58 383 PRO A N 1
ATOM 2682 C CA . PRO A 1 378 ? 10.831 17.898 11.139 1.00 25.24 383 PRO A CA 1
ATOM 2683 C C . PRO A 1 378 ? 12.071 17.507 11.960 1.00 23.90 383 PRO A C 1
ATOM 2684 O O . PRO A 1 378 ? 12.577 18.333 12.691 1.00 24.46 383 PRO A O 1
ATOM 2688 N N . THR A 1 379 ? 12.529 16.267 11.843 1.00 23.15 384 THR A N 1
ATOM 2689 C CA . THR A 1 379 ? 13.751 15.818 12.558 1.00 24.46 384 THR A CA 1
ATOM 2690 C C . THR A 1 379 ? 14.989 16.547 12.032 1.00 23.19 384 THR A C 1
ATOM 2691 O O . THR A 1 379 ? 15.847 16.999 12.827 1.00 22.11 384 THR A O 1
ATOM 2695 N N . VAL A 1 380 ? 15.059 16.703 10.720 1.00 22.10 385 VAL A N 1
ATOM 2696 C CA . VAL A 1 380 ? 16.146 17.455 10.052 1.00 20.80 385 VAL A CA 1
ATOM 2697 C C . VAL A 1 380 ? 16.177 18.877 10.608 1.00 20.43 385 VAL A C 1
ATOM 2698 O O . VAL A 1 380 ? 17.255 19.409 10.936 1.00 19.92 385 VAL A O 1
ATOM 2702 N N . SER A 1 381 ? 15.033 19.526 10.642 1.00 21.25 386 SER A N 1
ATOM 2703 C CA . SER A 1 381 ? 14.972 20.957 10.990 1.00 19.53 386 SER A CA 1
ATOM 2704 C C . SER A 1 381 ? 15.395 21.176 12.444 1.00 21.13 386 SER A C 1
ATOM 2705 O O . SER A 1 381 ? 16.185 22.104 12.728 1.00 19.25 386 SER A O 1
ATOM 2708 N N . LEU A 1 382 ? 14.960 20.310 13.370 1.00 21.64 387 LEU A N 1
ATOM 2709 C CA . LEU A 1 382 ? 15.407 20.424 14.780 1.00 23.53 387 LEU A CA 1
ATOM 2710 C C . LEU A 1 382 ? 16.899 20.131 14.888 1.00 19.97 387 LEU A C 1
ATOM 2711 O O . LEU A 1 382 ? 17.552 20.920 15.572 1.00 22.79 387 LEU A O 1
ATOM 2716 N N . ALA A 1 383 ? 17.421 19.107 14.196 1.00 19.40 388 ALA A N 1
ATOM 2717 C CA . ALA A 1 383 ? 18.862 18.753 14.278 1.00 20.49 388 ALA A CA 1
ATOM 2718 C C . ALA A 1 383 ? 19.671 19.960 13.780 1.00 22.04 388 ALA A C 1
ATOM 2719 O O . ALA A 1 383 ? 20.652 20.366 14.423 1.00 21.91 388 ALA A O 1
ATOM 2721 N N . PHE A 1 384 ? 19.199 20.552 12.687 1.00 20.68 389 PHE A N 1
ATOM 2722 C CA . PHE A 1 384 ? 19.854 21.715 12.060 1.00 19.74 389 PHE A CA 1
ATOM 2723 C C . PHE A 1 384 ? 19.836 22.863 13.035 1.00 18.77 389 PHE A C 1
ATOM 2724 O O . PHE A 1 384 ? 20.916 23.442 13.267 1.00 19.16 389 PHE A O 1
ATOM 2732 N N . ALA A 1 385 ? 18.661 23.239 13.534 1.00 19.47 390 ALA A N 1
ATOM 2733 C CA . ALA A 1 385 ? 18.470 24.437 14.361 1.00 18.87 390 ALA A CA 1
ATOM 2734 C C . ALA A 1 385 ? 19.328 24.337 15.634 1.00 20.42 390 ALA A C 1
ATOM 2735 O O . ALA A 1 385 ? 19.945 25.324 16.029 1.00 21.48 390 ALA A O 1
ATOM 2737 N N . GLN A 1 386 ? 19.401 23.147 16.246 1.00 21.25 391 GLN A N 1
ATOM 2738 C CA . GLN A 1 386 ? 20.161 23.011 17.515 1.00 23.35 391 GLN A CA 1
ATOM 2739 C C . GLN A 1 386 ? 21.646 23.252 17.265 1.00 22.82 391 GLN A C 1
ATOM 2740 O O . GLN A 1 386 ? 22.322 23.792 18.147 1.00 22.99 391 GLN A O 1
ATOM 2746 N N . GLU A 1 387 ? 22.174 22.844 16.129 1.00 19.78 392 GLU A N 1
ATOM 2747 C CA . GLU A 1 387 ? 23.608 23.013 15.870 1.00 20.83 392 GLU A CA 1
ATOM 2748 C C . GLU A 1 387 ? 23.851 24.467 15.510 1.00 23.84 392 GLU A C 1
ATOM 2749 O O . GLU A 1 387 ? 24.861 25.036 15.945 1.00 21.06 392 GLU A O 1
ATOM 2755 N N . ILE A 1 388 ? 22.974 25.041 14.694 1.00 21.32 393 ILE A N 1
ATOM 2756 C CA . ILE A 1 388 ? 23.239 26.427 14.228 1.00 20.13 393 ILE A CA 1
ATOM 2757 C C . ILE A 1 388 ? 23.153 27.345 15.445 1.00 19.60 393 ILE A C 1
ATOM 2758 O O . ILE A 1 388 ? 23.886 28.315 15.473 1.00 20.61 393 ILE A O 1
ATOM 2763 N N . GLU A 1 389 ? 22.241 27.092 16.365 1.00 20.25 394 GLU A N 1
ATOM 2764 C CA . GLU A 1 389 ? 22.020 27.972 17.529 1.00 22.87 394 GLU A CA 1
ATOM 2765 C C . GLU A 1 389 ? 23.316 28.100 18.350 1.00 24.31 394 GLU A C 1
ATOM 2766 O O . GLU A 1 389 ? 23.539 29.135 18.965 1.00 24.46 394 GLU A O 1
ATOM 2772 N N . LYS A 1 390 ? 24.167 27.082 18.318 1.00 23.66 395 LYS A N 1
ATOM 2773 C CA . LYS A 1 390 ? 25.433 27.140 19.089 1.00 25.10 395 LYS A CA 1
ATOM 2774 C C . LYS A 1 390 ? 26.282 28.300 18.554 1.00 25.92 395 LYS A C 1
ATOM 2775 O O . LYS A 1 390 ? 26.924 28.973 19.357 1.00 23.83 395 LYS A O 1
ATOM 2781 N N . ALA A 1 391 ? 26.305 28.541 17.243 1.00 24.17 396 ALA A N 1
ATOM 2782 C CA . ALA A 1 391 ? 27.037 29.703 16.677 1.00 24.03 396 ALA A CA 1
ATOM 2783 C C . ALA A 1 391 ? 26.323 30.989 17.077 1.00 25.41 396 ALA A C 1
ATOM 2784 O O . ALA A 1 391 ? 27.010 31.947 17.449 1.00 23.33 396 ALA A O 1
ATOM 2786 N N . LEU A 1 392 ? 25.009 31.035 17.036 1.00 23.07 397 LEU A N 1
ATOM 2787 C CA . LEU A 1 392 ? 24.247 32.273 17.385 1.00 22.28 397 LEU A CA 1
ATOM 2788 C C . LEU A 1 392 ? 24.507 32.612 18.862 1.00 24.98 397 LEU A C 1
ATOM 2789 O O . LEU A 1 392 ? 24.585 33.827 19.250 1.00 24.36 397 LEU A O 1
ATOM 2794 N N . ALA A 1 393 ? 24.718 31.581 19.693 1.00 25.28 398 ALA A N 1
ATOM 2795 C CA . ALA A 1 393 ? 24.864 31.754 21.154 1.00 27.12 398 ALA A CA 1
ATOM 2796 C C . ALA A 1 393 ? 26.313 32.120 21.498 1.00 29.21 398 ALA A C 1
ATOM 2797 O O . ALA A 1 393 ? 26.592 32.376 22.706 1.00 30.15 398 ALA A O 1
ATOM 2799 N N . GLY A 1 394 ? 27.227 32.113 20.533 1.00 26.13 399 GLY A N 1
ATOM 2800 C CA . GLY A 1 394 ? 28.656 32.393 20.728 1.00 29.72 399 GLY A CA 1
ATOM 2801 C C . GLY A 1 394 ? 29.457 31.182 21.188 1.00 32.80 399 GLY A C 1
ATOM 2802 O O . GLY A 1 394 ? 30.629 31.374 21.562 1.00 33.01 399 GLY A O 1
ATOM 2803 N N . GLU A 1 395 ? 28.871 29.983 21.166 1.00 29.91 400 GLU A N 1
ATOM 2804 C CA . GLU A 1 395 ? 29.499 28.747 21.709 1.00 30.85 400 GLU A CA 1
ATOM 2805 C C . GLU A 1 395 ? 30.202 27.955 20.613 1.00 32.75 400 GLU A C 1
ATOM 2806 O O . GLU A 1 395 ? 30.831 26.934 20.938 1.00 32.02 400 GLU A O 1
ATOM 2812 N N . ALA A 1 396 ? 30.062 28.334 19.342 1.00 27.29 401 ALA A N 1
ATOM 2813 C CA . ALA A 1 396 ? 30.773 27.680 18.231 1.00 25.48 401 ALA A CA 1
ATOM 2814 C C . ALA A 1 396 ? 31.101 28.691 17.150 1.00 24.39 401 ALA A C 1
ATOM 2815 O O . ALA A 1 396 ? 30.344 29.695 17.035 1.00 27.31 401 ALA A O 1
ATOM 2817 N N . SER A 1 397 ? 32.099 28.391 16.336 1.00 23.04 402 SER A N 1
ATOM 2818 C CA . SER A 1 397 ? 32.426 29.207 15.148 1.00 23.17 402 SER A CA 1
ATOM 2819 C C . SER A 1 397 ? 31.403 28.927 14.053 1.00 24.03 402 SER A C 1
ATOM 2820 O O . SER A 1 397 ? 30.732 27.892 14.074 1.00 23.30 402 SER A O 1
ATOM 2823 N N . VAL A 1 398 ? 31.265 29.862 13.134 1.00 25.09 403 VAL A N 1
ATOM 2824 C CA . VAL A 1 398 ? 30.425 29.653 11.919 1.00 23.30 403 VAL A CA 1
ATOM 2825 C C . VAL A 1 398 ? 30.846 28.333 11.228 1.00 25.55 403 VAL A C 1
ATOM 2826 O O . VAL A 1 398 ? 29.991 27.487 10.884 1.00 22.70 403 VAL A O 1
ATOM 2830 N N . ASP A 1 399 ? 32.138 28.138 10.979 1.00 23.28 404 ASP A N 1
ATOM 2831 C CA . ASP A 1 399 ? 32.618 26.924 10.261 1.00 25.41 404 ASP A CA 1
ATOM 2832 C C . ASP A 1 399 ? 32.315 25.651 11.064 1.00 23.66 404 ASP A C 1
ATOM 2833 O O . ASP A 1 399 ? 31.844 24.653 10.442 1.00 26.99 404 ASP A O 1
ATOM 2838 N N . ASP A 1 400 ? 32.501 25.672 12.378 1.00 22.91 405 ASP A N 1
ATOM 2839 C CA . ASP A 1 400 ? 32.271 24.453 13.203 1.00 24.68 405 ASP A CA 1
ATOM 2840 C C . ASP A 1 400 ? 30.767 24.174 13.310 1.00 25.84 405 ASP A C 1
ATOM 2841 O O . ASP A 1 400 ? 30.372 22.983 13.310 1.00 22.89 405 ASP A O 1
ATOM 2846 N N . ALA A 1 401 ? 29.924 25.211 13.333 1.00 21.94 406 ALA A N 1
ATOM 2847 C CA . ALA A 1 401 ? 28.465 25.001 13.480 1.00 21.51 406 ALA A CA 1
ATOM 2848 C C . ALA A 1 401 ? 27.947 24.448 12.147 1.00 19.89 406 ALA A C 1
ATOM 2849 O O . ALA A 1 401 ? 27.051 23.573 12.145 1.00 18.93 406 ALA A O 1
ATOM 2851 N N . LEU A 1 402 ? 28.446 24.901 11.003 1.00 19.79 407 LEU A N 1
ATOM 2852 C CA . LEU A 1 402 ? 27.941 24.363 9.724 1.00 19.21 407 LEU A CA 1
ATOM 2853 C C . LEU A 1 402 ? 28.382 22.901 9.539 1.00 22.06 407 LEU A C 1
ATOM 2854 O O . LEU A 1 402 ? 27.589 22.106 9.002 1.00 21.07 407 LEU A O 1
ATOM 2859 N N . ASP A 1 403 ? 29.606 22.601 9.951 1.00 20.50 408 ASP A N 1
ATOM 2860 C CA . ASP A 1 403 ? 30.093 21.206 9.943 1.00 20.95 408 ASP A CA 1
ATOM 2861 C C . ASP A 1 403 ? 29.203 20.365 10.865 1.00 19.32 408 ASP A C 1
ATOM 2862 O O . ASP A 1 403 ? 28.784 19.267 10.407 1.00 22.13 408 ASP A O 1
ATOM 2867 N N . ALA A 1 404 ? 28.928 20.807 12.074 1.00 21.62 409 ALA A N 1
ATOM 2868 C CA . ALA A 1 404 ? 28.122 20.063 13.069 1.00 21.91 409 ALA A CA 1
ATOM 2869 C C . ALA A 1 404 ? 26.699 19.908 12.535 1.00 22.07 409 ALA A C 1
ATOM 2870 O O . ALA A 1 404 ? 26.130 18.801 12.566 1.00 22.46 409 ALA A O 1
ATOM 2872 N N . ALA A 1 405 ? 26.122 20.982 11.983 1.00 19.86 410 ALA A N 1
ATOM 2873 C CA . ALA A 1 405 ? 24.759 20.916 11.433 1.00 19.06 410 ALA A CA 1
ATOM 2874 C C . ALA A 1 405 ? 24.691 19.916 10.276 1.00 18.20 410 ALA A C 1
ATOM 2875 O O . ALA A 1 405 ? 23.719 19.171 10.216 1.00 20.67 410 ALA A O 1
ATOM 2877 N N . GLU A 1 406 ? 25.668 19.868 9.406 1.00 19.42 411 GLU A N 1
ATOM 2878 C CA . GLU A 1 406 ? 25.722 18.903 8.280 1.00 18.67 411 GLU A CA 1
ATOM 2879 C C . GLU A 1 406 ? 25.782 17.448 8.802 1.00 22.34 411 GLU A C 1
ATOM 2880 O O . GLU A 1 406 ? 25.089 16.555 8.259 1.00 21.25 411 GLU A O 1
ATOM 2886 N N . GLN A 1 407 ? 26.643 17.207 9.788 1.00 22.03 412 GLN A N 1
ATOM 2887 C CA . GLN A 1 407 ? 26.716 15.896 10.478 1.00 23.82 412 GLN A CA 1
ATOM 2888 C C . GLN A 1 407 ? 25.386 15.468 11.048 1.00 22.57 412 GLN A C 1
ATOM 2889 O O . GLN A 1 407 ? 25.068 14.262 10.902 1.00 24.02 412 GLN A O 1
ATOM 2895 N N . ALA A 1 408 ? 24.716 16.345 11.807 1.00 21.52 413 ALA A N 1
ATOM 2896 C CA . ALA A 1 408 ? 23.469 16.026 12.517 1.00 22.56 413 ALA A CA 1
ATOM 2897 C C . ALA A 1 408 ? 22.432 15.712 11.437 1.00 25.59 413 ALA A C 1
ATOM 2898 O O . ALA A 1 408 ? 21.720 14.693 11.556 1.00 23.35 413 ALA A O 1
ATOM 2900 N N . VAL A 1 409 ? 22.305 16.591 10.447 1.00 21.61 414 VAL A N 1
ATOM 2901 C CA . VAL A 1 409 ? 21.263 16.443 9.387 1.00 20.22 414 VAL A CA 1
ATOM 2902 C C . VAL A 1 409 ? 21.508 15.152 8.600 1.00 22.27 414 VAL A C 1
ATOM 2903 O O . VAL A 1 409 ? 20.580 14.354 8.373 1.00 22.27 414 VAL A O 1
ATOM 2907 N N . ASN A 1 410 ? 22.750 14.887 8.217 1.00 21.22 415 ASN A N 1
ATOM 2908 C CA . ASN A 1 410 ? 23.071 13.693 7.388 1.00 24.59 415 ASN A CA 1
ATOM 2909 C C . ASN A 1 410 ? 22.774 12.443 8.212 1.00 25.30 415 ASN A C 1
ATOM 2910 O O . ASN A 1 410 ? 22.298 11.461 7.586 1.00 27.91 415 ASN A O 1
ATOM 2915 N N . ALA A 1 411 ? 22.940 12.485 9.536 1.00 24.34 416 ALA A N 1
ATOM 2916 C CA . ALA A 1 411 ? 22.759 11.272 10.366 1.00 24.56 416 ALA A CA 1
ATOM 2917 C C . ALA A 1 411 ? 21.266 10.971 10.357 1.00 26.45 416 ALA A C 1
ATOM 2918 O O . ALA A 1 411 ? 20.891 9.801 10.314 1.00 29.54 416 ALA A O 1
ATOM 2920 N N . VAL A 1 412 ? 20.454 12.014 10.422 1.00 26.10 417 VAL A N 1
ATOM 2921 C CA . VAL A 1 412 ? 18.968 11.934 10.445 1.00 27.87 417 VAL A CA 1
ATOM 2922 C C . VAL A 1 412 ? 18.502 11.431 9.080 1.00 25.77 417 VAL A C 1
ATOM 2923 O O . VAL A 1 412 ? 17.668 10.489 9.027 1.00 28.69 417 VAL A O 1
ATOM 2927 N N . LEU A 1 413 ? 19.026 11.955 7.988 1.00 26.28 418 LEU A N 1
ATOM 2928 C CA . LEU A 1 413 ? 18.586 11.563 6.626 1.00 27.01 418 LEU A CA 1
ATOM 2929 C C . LEU A 1 413 ? 19.059 10.163 6.239 1.00 36.56 418 LEU A C 1
ATOM 2930 O O . LEU A 1 413 ? 18.330 9.500 5.483 1.00 33.77 418 LEU A O 1
ATOM 2935 N N . LYS A 1 414 ? 20.305 9.821 6.543 1.00 39.38 419 LYS A N 1
ATOM 2936 C CA . LYS A 1 414 ? 20.926 8.593 5.983 1.00 50.59 419 LYS A CA 1
ATOM 2937 C C . LYS A 1 414 ? 20.236 7.437 6.706 1.00 49.51 419 LYS A C 1
ATOM 2938 O O . LYS A 1 414 ? 19.737 6.520 6.048 1.00 48.45 419 LYS A O 1
ATOM 2944 N N . ASN A 1 415 ? 20.078 7.567 8.016 1.00 52.83 420 ASN A N 1
ATOM 2945 C CA . ASN A 1 415 ? 19.799 6.408 8.893 1.00 58.23 420 ASN A CA 1
ATOM 2946 C C . ASN A 1 415 ? 18.280 6.239 9.037 1.00 62.20 420 ASN A C 1
ATOM 2947 O O . ASN A 1 415 ? 17.865 5.175 9.538 1.00 62.38 420 ASN A O 1
ATOM 2952 N N . GLY A 1 416 ? 17.482 7.190 8.534 1.00 63.48 421 GLY A N 1
ATOM 2953 C CA . GLY A 1 416 ? 16.012 7.057 8.445 1.00 61.65 421 GLY A CA 1
ATOM 2954 C C . GLY A 1 416 ? 15.380 7.132 9.821 1.00 60.52 421 GLY A C 1
ATOM 2955 O O . GLY A 1 416 ? 14.166 7.205 9.952 1.00 63.34 421 GLY A O 1
#

Radius of gyration: 21.49 Å; Cα contacts (8 Å, |Δi|>4): 769; chains: 1; bounding box: 61×57×39 Å

Solvent-accessible surface area: 15472 Å² total; per-residue 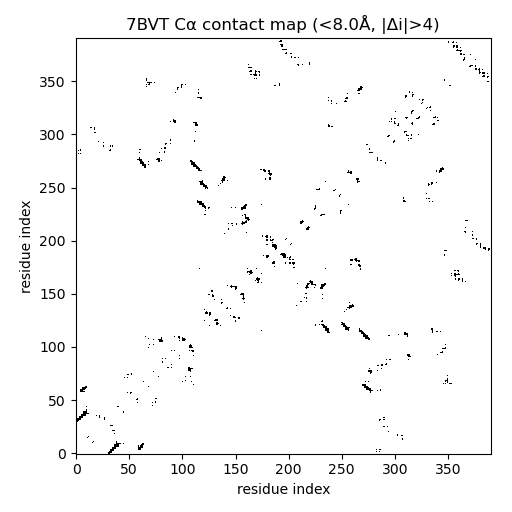(Å²): 121,47,58,106,2,52,0,32,4,27,9,106,52,90,38,15,101,8,0,67,50,13,10,93,76,3,26,95,72,46,96,104,8,119,3,52,32,57,69,9,73,77,107,71,1,27,88,92,0,118,62,7,29,120,69,130,83,51,2,25,0,0,1,0,32,0,21,31,0,6,35,0,25,116,33,12,86,7,0,38,0,75,73,61,2,72,106,120,20,17,106,32,0,9,96,29,0,19,74,8,0,52,34,140,60,87,10,6,0,0,0,4,1,1,23,0,5,0,3,0,5,6,34,89,7,2,51,126,5,69,38,78,45,117,99,24,8,75,29,12,96,81,4,60,62,17,3,62,45,1,41,100,119,33,60,63,17,1,3,5,5,74,0,88,10,59,150,66,0,34,18,0,0,28,8,0,0,0,1,0,17,0,8,42,8,84,5,14,50,115,109,31,63,28,9,22,0,50,46,110,60,0,26,53,0,0,74,6,2,18,55,0,23,113,50,24,1,0,40,75,42,91,75,10,24,0,58,141,19,80,0,0,1,0,8,10,1,1,111,24,0,33,103,19,47,89,120,67,69,29,100,0,3,18,16,73,2,2,62,7,108,107,29,78,39,5,0,0,0,4,3,18,0,0,0,1,6,78,83,53,106,70,77,1,69,8,0,0,69,1,0,14,40,4,1,78,72,116,24,5,25,96,5,3,72,67,22,13,20,1,2,3,2,67,56,9,9,103,21,81,80,3,49,120,58,0,104,94,78,22,63,65,2,44,27,0,3,107,8,10,92,54,11,59,23,13,21,36,18,39,51,2,56,71,0,0,53,18,0,0,94,33,0,29,93,4,3,34,66,140,33,61,16,96,86,2,2,67,27,0,49,113,24,0,47,51,30,18,152,109,78

B-factor: mean 25.33, std 9.06, range [8.4, 75.34]

Sequence (391 aa):
GPVEVTVWHYWDGTNADAFDAMVDTYNASQSDVRISASNVPNSDFLTKLRASATSDTLPDIAIGDLVWVPQIADIGTLADLNGRIPDDTLTDVNDALTSFGTIDGKQVSVPVSANNLGYMYNKTLFAEAGLDPENPPTTWDELKAAGQTILDETGKPGYDLYTQAGDSGEGLTWNFQVNLWQAGGDFLTADNSAAAFNTPEGAEALQYWVDLIDSGVSPYAKWGEFEKGQGGSAQEGSWMVGIWAADPPFEFGTAQVPYPSDGEPATNLGGEQAMVFENSDAEDDAAADFLSWFLEPDQVTEWSKETGMLPVLDSVATGSAYLEWVESTEPRLLPYVEQMADAHARPNTALYPTVSLAFAQEIEKALAGEASVDDALDAAEQAVNAVLKNG

InterPro domains:
  IPR006059 Bacterial-type extracellular solute-binding protein [PF13416] (51-352)
  IPR006061 Solute-binding family 1, conserved site [PS01037] (141-158)
  IPR050490 Bacterial solute-binding protein 1 [PTHR43649] (1-419)